Protein AF-A0A0A9DZF7-F1 (afdb_monomer)

Foldseek 3Di:
DQLADAAEDEDDPCCVPVVVVVDPVVVDDWDKDKDPWDWDPPPFIHTYDDPPIDIDTRDPDDVSVVVVVCCVPPVVPRHHHYRDDDDPPVPDLAFEDEPVCCVVVVAAPPVDKHKHKYWWFFAAKDPVQFKAWAAQDDDPNHGRRAGWDQPVVCWTADPVVRDIDNDTAIWGFIWTWIDDPNGTDIETEIQPAVCQQQVDGRRVLCCCCPVVVVVVVNVCSRVVSGPFIWTFTWIWHWDQDPNDTDIYIYTPHIGGDDPVVVVVQVVVVVVVVVVVVVDDDDDDDDDTGNDDDDDDDDDDDDDDDDDDDDDDDDDDDDDDDDDDDDDDDDDDDDDDDDDQDAAPPPRHTDDHVVPDPVPPPDDDDDDDDDDDDDDDDDDDDDDPDCADPPPRHHDD

Structure (mmCIF, N/CA/C/O backbone):
data_AF-A0A0A9DZF7-F1
#
_entry.id   AF-A0A0A9DZF7-F1
#
loop_
_atom_site.group_PDB
_atom_site.id
_atom_site.type_symbol
_atom_site.label_atom_id
_atom_site.label_alt_id
_atom_site.label_comp_id
_atom_site.label_asym_id
_atom_site.label_entity_id
_atom_site.label_seq_id
_atom_site.pdbx_PDB_ins_code
_atom_site.Cartn_x
_atom_site.Cartn_y
_atom_site.Cartn_z
_atom_site.occupancy
_atom_site.B_iso_or_equiv
_atom_site.auth_seq_id
_atom_site.auth_comp_id
_atom_site.auth_asym_id
_atom_site.auth_atom_id
_atom_site.pdbx_PDB_model_num
ATOM 1 N N . MET A 1 1 ? 20.447 29.225 -21.946 1.00 74.31 1 MET A N 1
ATOM 2 C CA . MET A 1 1 ? 20.072 27.856 -21.508 1.00 74.31 1 MET A CA 1
ATOM 3 C C . MET A 1 1 ? 19.099 27.936 -20.332 1.00 74.31 1 MET A C 1
ATOM 5 O O . MET A 1 1 ? 18.952 29.014 -19.779 1.00 74.31 1 MET A O 1
ATOM 9 N N . SER A 1 2 ? 18.397 26.852 -19.977 1.00 81.12 2 SER A N 1
ATOM 10 C CA . SER A 1 2 ? 17.235 26.880 -19.060 1.00 81.12 2 SER A CA 1
ATOM 11 C C . SER A 1 2 ? 17.553 26.897 -17.555 1.00 81.12 2 SER A C 1
ATOM 13 O O . SER A 1 2 ? 16.635 27.091 -16.760 1.00 81.12 2 SER A O 1
ATOM 15 N N . GLY A 1 3 ? 18.807 26.659 -17.146 1.00 82.69 3 GLY A N 1
ATOM 16 C CA . GLY A 1 3 ? 19.187 26.553 -15.725 1.00 82.69 3 GLY A CA 1
ATOM 17 C C . GLY A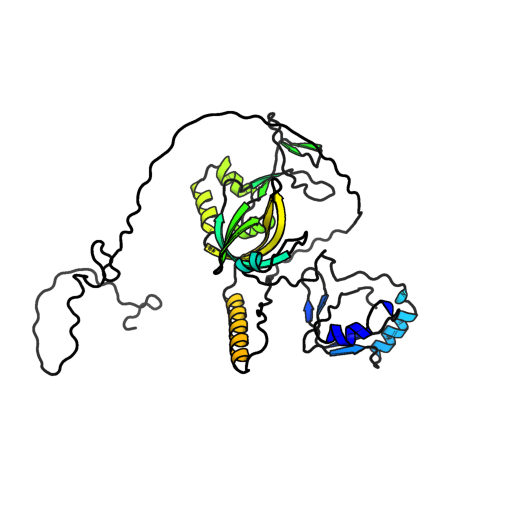 1 3 ? 18.551 25.357 -15.001 1.00 82.69 3 GLY A C 1
ATOM 18 O O . GLY A 1 3 ? 18.375 25.377 -13.783 1.00 82.69 3 GLY A O 1
ATOM 19 N N . ARG A 1 4 ? 18.138 24.328 -15.749 1.00 85.56 4 ARG A N 1
ATOM 20 C CA . ARG A 1 4 ? 17.499 23.116 -15.226 1.00 85.56 4 ARG A CA 1
ATOM 21 C C . ARG A 1 4 ? 18.331 21.889 -15.573 1.00 85.56 4 ARG A C 1
ATOM 23 O O . ARG A 1 4 ? 18.837 21.806 -16.689 1.00 85.56 4 ARG A O 1
ATOM 30 N N . SER A 1 5 ? 18.404 20.928 -14.658 1.00 87.00 5 SER A N 1
ATOM 31 C CA . SER A 1 5 ? 18.987 19.605 -14.913 1.00 87.00 5 SER A CA 1
ATOM 32 C C . SER A 1 5 ? 17.909 18.522 -14.902 1.00 87.00 5 SER A C 1
ATOM 34 O O . SER A 1 5 ? 16.850 18.679 -14.294 1.00 87.00 5 SER A O 1
ATOM 36 N N . VAL A 1 6 ? 18.153 17.432 -15.623 1.00 87.50 6 VAL A N 1
ATOM 37 C CA . VAL A 1 6 ? 17.283 16.255 -15.669 1.00 87.50 6 VAL A CA 1
ATOM 38 C C . VAL A 1 6 ? 18.156 15.008 -15.695 1.00 87.50 6 VAL A C 1
ATOM 40 O O . VAL A 1 6 ? 19.154 14.967 -16.412 1.00 87.50 6 VAL A O 1
ATOM 43 N N . GLU A 1 7 ? 17.792 14.009 -14.901 1.00 86.94 7 GLU A N 1
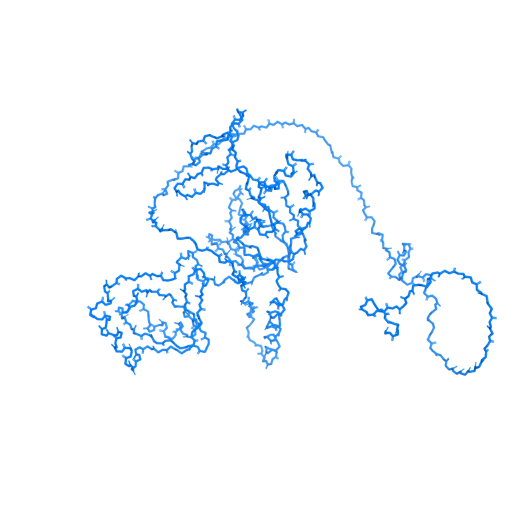ATOM 44 C CA . GLU A 1 7 ? 18.461 12.718 -14.860 1.00 86.94 7 GLU A CA 1
ATOM 45 C C . GLU A 1 7 ? 18.134 11.907 -16.116 1.00 86.94 7 GLU A C 1
ATOM 47 O O . GLU A 1 7 ? 16.972 11.807 -16.536 1.00 86.94 7 GLU A O 1
ATOM 52 N N . VAL A 1 8 ? 19.178 11.320 -16.702 1.00 86.81 8 VAL A N 1
ATOM 53 C CA . VAL A 1 8 ? 19.076 10.389 -17.821 1.00 86.81 8 VAL A CA 1
ATOM 54 C C . VAL A 1 8 ? 19.597 9.027 -17.371 1.00 86.81 8 VAL A C 1
ATOM 56 O O . VAL A 1 8 ? 20.749 8.916 -16.966 1.00 86.81 8 VAL A O 1
ATOM 59 N N . THR A 1 9 ? 18.773 7.987 -17.467 1.00 86.56 9 THR A N 1
ATOM 60 C CA . THR A 1 9 ? 19.162 6.613 -17.131 1.00 86.56 9 THR A CA 1
ATOM 61 C C . THR A 1 9 ? 19.481 5.824 -18.401 1.00 86.56 9 THR A C 1
ATOM 63 O O . THR A 1 9 ? 18.652 5.738 -19.316 1.00 86.56 9 THR A O 1
ATOM 66 N N . PHE A 1 10 ? 20.673 5.223 -18.444 1.00 85.06 10 PHE A N 1
ATOM 67 C CA . PHE A 1 10 ? 21.113 4.325 -19.512 1.00 85.06 10 PHE A CA 1
ATOM 68 C C . PHE A 1 10 ? 20.898 2.860 -19.127 1.00 85.06 10 PHE A C 1
ATOM 70 O O . PHE A 1 10 ? 21.210 2.453 -18.012 1.00 85.06 10 PHE A O 1
ATOM 77 N N . TRP A 1 11 ? 20.378 2.067 -20.063 1.00 81.56 11 TRP A N 1
ATOM 78 C CA . TRP A 1 11 ? 20.091 0.644 -19.881 1.00 81.56 11 TRP A CA 1
ATOM 79 C C . TRP A 1 11 ? 20.786 -0.220 -20.940 1.00 81.56 11 TRP A C 1
ATOM 81 O O . TRP A 1 11 ? 20.903 0.189 -22.098 1.00 81.56 11 TRP A O 1
ATOM 91 N N . GLY A 1 12 ? 21.175 -1.441 -20.556 1.00 82.56 12 GLY A N 1
ATOM 92 C CA . GLY A 1 12 ? 21.773 -2.439 -21.453 1.00 82.56 12 GLY A CA 1
ATOM 93 C C . GLY A 1 12 ? 23.060 -1.938 -22.106 1.00 82.56 12 GLY A C 1
ATOM 94 O O . GLY A 1 12 ? 23.849 -1.257 -21.457 1.00 82.56 12 GLY A O 1
ATOM 95 N N . ASN A 1 13 ? 23.215 -2.195 -23.409 1.00 80.12 13 ASN A N 1
ATOM 96 C CA . ASN A 1 13 ? 24.411 -1.822 -24.174 1.00 80.12 13 ASN A CA 1
ATOM 97 C C . ASN A 1 13 ? 24.792 -0.336 -24.047 1.00 80.12 13 ASN A C 1
ATOM 99 O O . ASN A 1 13 ? 25.978 -0.034 -24.068 1.00 80.12 13 ASN A O 1
ATOM 103 N N . PHE A 1 14 ? 23.822 0.572 -23.851 1.00 78.81 14 PHE A N 1
ATOM 104 C CA . PHE A 1 14 ? 24.106 1.997 -23.624 1.00 78.81 14 PHE A CA 1
ATOM 105 C C . PHE A 1 14 ? 24.903 2.260 -22.345 1.00 78.81 14 PHE A C 1
ATOM 107 O O . PHE A 1 14 ? 25.664 3.219 -22.266 1.00 78.81 14 PHE A O 1
ATOM 114 N N . CYS A 1 15 ? 24.693 1.441 -21.315 1.00 78.94 15 CYS A N 1
ATOM 115 C CA . CYS A 1 15 ? 25.451 1.516 -20.074 1.00 78.94 15 CYS A CA 1
ATOM 116 C C . CYS A 1 15 ? 26.850 0.917 -20.260 1.00 78.94 15 CYS A C 1
ATOM 118 O O . CYS A 1 15 ? 27.830 1.516 -19.825 1.00 78.94 15 CYS A O 1
ATOM 120 N N . ASP A 1 16 ? 26.939 -0.216 -20.957 1.00 77.50 16 ASP A N 1
ATOM 121 C CA . ASP A 1 16 ? 28.189 -0.966 -21.093 1.00 77.50 16 ASP A CA 1
ATOM 122 C C . ASP A 1 16 ? 29.184 -0.300 -22.057 1.00 77.50 16 ASP A C 1
ATOM 124 O O . ASP A 1 16 ? 30.381 -0.275 -21.783 1.00 77.50 16 ASP A O 1
ATOM 128 N N . ILE A 1 17 ? 28.706 0.255 -23.176 1.00 78.81 17 ILE A N 1
ATOM 129 C CA . ILE A 1 17 ? 29.554 0.814 -24.239 1.00 78.81 17 ILE A CA 1
ATOM 130 C C . ILE A 1 17 ? 29.722 2.323 -24.042 1.00 78.81 17 ILE A C 1
ATOM 132 O O . ILE A 1 17 ? 30.819 2.813 -23.767 1.00 78.81 17 ILE A O 1
ATOM 136 N N . GLU A 1 18 ? 28.638 3.086 -24.173 1.00 78.56 18 GLU A N 1
ATOM 137 C CA . GLU A 1 18 ? 28.678 4.544 -24.075 1.00 78.56 18 GLU A CA 1
ATOM 138 C C . GLU A 1 18 ? 28.851 5.007 -22.628 1.00 78.56 18 GLU A C 1
ATOM 140 O O . GLU A 1 18 ? 29.573 5.969 -22.375 1.00 78.56 18 GLU A O 1
ATOM 145 N N . GLY A 1 19 ? 28.261 4.304 -21.660 1.00 73.12 19 GLY A N 1
ATOM 146 C CA . GLY A 1 19 ? 28.440 4.602 -20.240 1.00 73.12 19 GLY A CA 1
ATOM 147 C C . GLY A 1 19 ? 29.897 4.482 -19.785 1.00 73.12 19 GLY A C 1
ATOM 148 O O . GLY A 1 19 ? 30.332 5.296 -18.972 1.00 73.12 19 GLY A O 1
ATOM 149 N N . GLN A 1 20 ? 30.685 3.565 -20.364 1.00 71.25 20 GLN A N 1
ATOM 150 C CA . GLN A 1 20 ? 32.125 3.471 -20.099 1.00 71.25 20 GLN A CA 1
ATOM 151 C C . GLN A 1 20 ? 32.890 4.702 -20.615 1.00 71.25 20 GLN A C 1
ATOM 153 O O . GLN A 1 20 ? 33.785 5.200 -19.935 1.00 71.25 20 GLN A O 1
ATOM 158 N N . GLN A 1 21 ? 32.502 5.247 -21.773 1.00 72.12 21 GLN A N 1
ATOM 159 C CA . GLN A 1 21 ? 33.082 6.481 -22.331 1.00 72.12 21 GLN A CA 1
ATOM 160 C C . GLN A 1 21 ? 32.674 7.744 -21.555 1.00 72.12 21 GLN A C 1
ATOM 162 O O . GLN A 1 21 ? 33.331 8.779 -21.666 1.00 72.12 21 GLN A O 1
ATOM 167 N N . LEU A 1 22 ? 31.585 7.667 -20.788 1.00 73.00 22 LEU A N 1
ATOM 168 C CA . LEU A 1 22 ? 30.995 8.772 -20.032 1.00 73.00 22 LEU A CA 1
ATOM 169 C C . LEU A 1 22 ? 31.288 8.701 -18.523 1.00 73.00 22 LEU A C 1
ATOM 171 O O . LEU A 1 22 ? 30.721 9.487 -17.764 1.00 73.00 22 LEU A O 1
ATOM 175 N N . GLN A 1 23 ? 32.156 7.787 -18.070 1.00 64.56 23 GLN A N 1
ATOM 176 C CA . GLN A 1 23 ? 32.476 7.637 -16.648 1.00 64.56 23 GLN A CA 1
ATOM 177 C C . GLN A 1 23 ? 33.043 8.930 -16.032 1.00 64.56 23 GLN A C 1
ATOM 179 O O . GLN A 1 23 ? 33.972 9.549 -16.566 1.00 64.56 23 GLN A O 1
ATOM 184 N N . CYS A 1 24 ? 32.487 9.291 -14.867 1.00 51.97 24 CYS A N 1
ATOM 185 C CA . CYS A 1 24 ? 32.724 10.538 -14.128 1.00 51.97 24 CYS A CA 1
ATOM 186 C C . CYS A 1 24 ? 34.190 10.817 -13.760 1.00 51.97 24 CYS A C 1
ATOM 188 O O . CYS A 1 24 ? 34.550 11.979 -13.578 1.00 51.97 24 CYS A O 1
ATOM 190 N N . ASP A 1 25 ? 35.049 9.800 -13.701 1.00 50.97 25 ASP A N 1
ATOM 191 C CA . ASP A 1 25 ? 36.452 9.964 -13.293 1.00 50.97 25 ASP A CA 1
ATOM 192 C C . ASP A 1 25 ? 37.338 10.566 -14.400 1.00 50.97 25 ASP A C 1
ATOM 194 O O . ASP A 1 25 ? 38.499 10.899 -14.171 1.00 50.97 25 ASP A O 1
ATOM 198 N N . SER A 1 26 ? 36.785 10.768 -15.601 1.00 56.06 26 SER A N 1
ATOM 199 C CA . SER A 1 26 ? 37.515 11.307 -16.756 1.00 56.06 26 SER A CA 1
ATOM 200 C C . SER A 1 26 ? 37.646 12.838 -16.746 1.00 56.06 26 SER A C 1
ATOM 202 O O . SER A 1 26 ? 38.386 13.395 -17.554 1.00 56.06 26 SER A O 1
ATOM 204 N N . GLY A 1 27 ? 36.894 13.552 -15.894 1.00 60.66 27 GLY A N 1
ATOM 205 C CA . GLY A 1 27 ? 36.871 15.027 -15.859 1.00 60.66 27 GLY A CA 1
ATOM 206 C C . GLY A 1 27 ? 36.335 15.700 -17.137 1.00 60.66 27 GLY A C 1
ATOM 207 O O . GLY A 1 27 ? 36.420 16.923 -17.285 1.00 60.66 27 GLY A O 1
ATOM 208 N N . LEU A 1 28 ? 35.788 14.914 -18.069 1.00 69.88 28 LEU A N 1
ATOM 209 C CA . LEU A 1 28 ? 35.240 15.376 -19.340 1.00 69.88 28 LEU A CA 1
ATOM 210 C C . LEU A 1 28 ? 33.775 15.796 -19.168 1.00 69.88 28 LEU A C 1
ATOM 212 O O . LEU A 1 28 ? 33.001 15.109 -18.511 1.00 69.88 28 LEU A O 1
ATOM 216 N N . ASN A 1 29 ? 33.384 16.899 -19.815 1.00 82.88 29 ASN A N 1
ATOM 217 C CA . ASN A 1 29 ? 31.998 17.382 -19.867 1.00 82.88 29 ASN A CA 1
ATOM 218 C C . ASN A 1 29 ? 31.481 17.299 -21.316 1.00 82.88 29 ASN A C 1
ATOM 220 O O . ASN A 1 29 ? 31.457 18.315 -22.017 1.00 82.88 29 ASN A O 1
ATOM 224 N N . PRO A 1 30 ? 31.169 16.089 -21.820 1.00 87.88 30 PRO A N 1
ATOM 225 C CA . PRO A 1 30 ? 30.748 15.899 -23.202 1.00 87.88 30 PRO A CA 1
ATOM 226 C C . PRO A 1 30 ? 29.321 16.398 -23.439 1.00 87.88 30 PRO A C 1
ATOM 228 O O . PRO A 1 30 ? 28.479 16.411 -22.542 1.00 87.88 30 PRO A O 1
ATOM 231 N N . ILE A 1 31 ? 29.029 16.754 -24.689 1.00 90.00 31 ILE A N 1
ATOM 232 C CA . ILE A 1 31 ? 27.673 17.107 -25.118 1.00 90.00 31 ILE A CA 1
ATOM 233 C C . ILE A 1 31 ? 26.977 15.867 -25.648 1.00 90.00 31 ILE A C 1
ATOM 235 O O . ILE A 1 31 ? 27.501 15.188 -26.527 1.00 90.00 31 ILE A O 1
ATOM 239 N N . LEU A 1 32 ? 25.777 15.594 -25.144 1.00 91.38 32 LEU A N 1
ATOM 240 C CA . LEU A 1 32 ? 24.997 14.423 -25.523 1.00 91.38 32 LEU A CA 1
ATOM 241 C C . LEU A 1 32 ? 23.774 14.840 -26.338 1.00 91.38 32 LEU A C 1
ATOM 243 O O . LEU A 1 32 ? 23.008 15.707 -25.920 1.00 91.38 32 LEU A O 1
ATOM 247 N N . ALA A 1 33 ? 23.561 14.185 -27.477 1.00 92.50 33 ALA A N 1
ATOM 248 C CA . ALA A 1 33 ? 22.305 14.256 -28.214 1.00 92.50 33 ALA A CA 1
ATOM 249 C C . ALA A 1 33 ? 21.570 12.924 -28.118 1.00 92.50 33 ALA A C 1
ATOM 251 O O . ALA A 1 33 ? 22.096 11.885 -28.519 1.00 92.50 33 ALA A O 1
ATOM 252 N N . LEU A 1 34 ? 20.340 12.977 -27.609 1.00 91.44 34 LEU A N 1
ATOM 253 C CA . LEU A 1 34 ? 19.463 11.825 -27.465 1.00 91.44 34 LEU A CA 1
ATOM 254 C C . LEU A 1 34 ? 18.239 11.988 -28.360 1.00 91.44 34 LEU A C 1
ATOM 256 O O . LEU A 1 34 ? 17.541 13.000 -28.292 1.00 91.44 34 LEU A O 1
ATOM 260 N N . ARG A 1 35 ? 17.940 10.968 -29.165 1.00 92.56 35 ARG A N 1
ATOM 261 C CA . ARG A 1 35 ? 16.726 10.900 -29.986 1.00 92.56 35 ARG A CA 1
ATOM 262 C C . ARG A 1 35 ? 15.954 9.627 -29.671 1.00 92.56 35 ARG A C 1
ATOM 264 O O . ARG A 1 35 ? 16.539 8.555 -29.606 1.00 92.56 35 ARG A O 1
ATOM 271 N N . GLY A 1 36 ? 14.636 9.738 -29.506 1.00 88.62 36 GLY A N 1
ATOM 272 C CA . GLY A 1 36 ? 13.784 8.575 -29.231 1.00 88.62 36 GLY A CA 1
ATOM 273 C C . GLY A 1 36 ? 13.995 7.978 -27.835 1.00 88.62 36 GLY A C 1
ATOM 274 O O . GLY A 1 36 ? 13.853 6.771 -27.657 1.00 88.62 36 GLY A O 1
ATOM 275 N N . ALA A 1 37 ? 14.384 8.805 -26.861 1.00 88.75 37 ALA A N 1
ATOM 276 C CA . ALA A 1 37 ? 14.399 8.429 -25.451 1.00 88.75 37 ALA A CA 1
ATOM 277 C C . ALA A 1 37 ? 12.996 8.565 -24.844 1.00 88.75 37 ALA A C 1
ATOM 279 O O . ALA A 1 37 ? 12.202 9.412 -25.263 1.00 88.75 37 ALA A O 1
ATOM 280 N N . ARG A 1 38 ? 12.688 7.736 -23.846 1.00 88.00 38 ARG A N 1
ATOM 281 C CA . ARG A 1 38 ? 11.400 7.757 -23.152 1.00 88.00 38 ARG A CA 1
ATOM 282 C C . ARG A 1 38 ? 11.434 8.789 -22.031 1.00 88.00 38 ARG A C 1
ATOM 284 O O . ARG A 1 38 ? 12.276 8.711 -21.14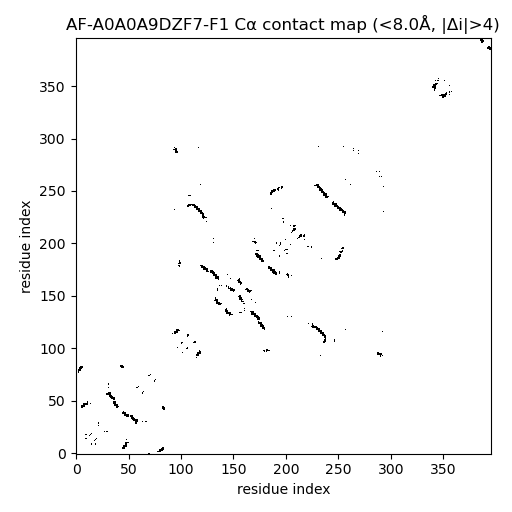3 1.00 88.00 38 ARG A O 1
ATOM 291 N N . ILE A 1 39 ? 10.486 9.718 -22.043 1.00 87.12 39 ILE A N 1
ATOM 292 C CA . ILE A 1 39 ? 10.304 10.681 -20.954 1.00 87.12 39 ILE A CA 1
ATOM 293 C C . ILE A 1 39 ? 9.433 10.037 -19.873 1.00 87.12 39 ILE A C 1
ATOM 295 O O . ILE A 1 39 ? 8.426 9.400 -20.182 1.00 87.12 39 ILE A O 1
ATOM 299 N N . ASN A 1 40 ? 9.830 10.207 -18.616 1.00 78.06 40 ASN A N 1
ATOM 300 C CA . ASN A 1 40 ? 9.022 9.901 -17.446 1.00 78.06 40 ASN A CA 1
ATOM 301 C C . ASN A 1 40 ? 8.723 11.203 -16.696 1.00 78.06 40 ASN A C 1
ATOM 303 O O . ASN A 1 40 ? 9.631 11.988 -16.425 1.00 78.06 40 ASN A O 1
ATOM 307 N N . ASP A 1 41 ? 7.458 11.432 -16.376 1.00 81.19 41 ASP A N 1
ATOM 308 C CA . ASP A 1 41 ? 6.958 12.602 -15.655 1.00 81.19 41 ASP A CA 1
ATOM 309 C C . ASP A 1 41 ? 6.376 12.254 -14.270 1.00 81.19 41 ASP A C 1
ATOM 311 O O . ASP A 1 41 ? 5.826 13.114 -13.577 1.00 81.19 41 ASP A O 1
ATOM 315 N N . PHE A 1 42 ? 6.528 11.001 -13.829 1.00 47.62 42 PHE A N 1
ATOM 316 C CA . PHE A 1 42 ? 6.056 10.551 -12.526 1.00 47.62 42 PHE A CA 1
ATOM 317 C C . PHE A 1 42 ? 6.935 11.092 -11.383 1.00 47.62 42 PHE A C 1
ATOM 319 O O . PHE A 1 42 ? 8.100 10.717 -11.253 1.00 47.62 42 PHE A O 1
ATOM 326 N N . ASN A 1 43 ? 6.364 11.940 -10.515 1.00 53.72 43 ASN A N 1
ATOM 327 C CA . ASN A 1 43 ? 7.026 12.535 -9.338 1.00 53.72 43 ASN A CA 1
ATOM 328 C C . ASN A 1 43 ? 8.311 13.343 -9.628 1.00 53.72 43 ASN A C 1
ATOM 330 O O . ASN A 1 43 ? 9.129 13.548 -8.737 1.00 53.72 43 ASN A O 1
ATOM 334 N N . GLY A 1 44 ? 8.467 13.856 -10.844 1.00 73.50 44 GLY A N 1
ATOM 335 C CA . GLY A 1 44 ? 9.632 14.600 -11.326 1.00 73.50 44 GLY A CA 1
ATOM 336 C C . GLY A 1 44 ? 9.714 14.461 -12.842 1.00 73.50 44 GLY A C 1
ATOM 337 O O . GLY A 1 44 ? 8.797 13.926 -13.454 1.00 73.50 44 GLY A O 1
ATOM 338 N N . LYS A 1 45 ? 10.793 14.923 -13.474 1.00 80.94 45 LYS A N 1
ATOM 339 C CA . LYS A 1 45 ? 11.097 14.570 -14.868 1.00 80.94 45 LYS A CA 1
ATOM 340 C C . LYS A 1 45 ? 12.366 13.734 -14.911 1.00 80.94 45 LYS A C 1
ATOM 342 O O . LYS A 1 45 ? 13.344 14.100 -14.266 1.00 80.94 45 LYS A O 1
ATOM 347 N N . SER A 1 46 ? 12.358 12.642 -15.663 1.00 85.56 46 SER A N 1
ATOM 348 C CA . SER A 1 46 ? 13.560 11.880 -16.011 1.00 85.56 46 SER A CA 1
ATOM 349 C C . SER A 1 46 ? 13.474 11.346 -17.437 1.00 85.56 46 SER A C 1
ATOM 351 O O . SER A 1 46 ? 12.399 11.289 -18.043 1.00 85.56 46 SER A O 1
ATOM 353 N N . VAL A 1 47 ? 14.623 10.994 -18.002 1.00 89.50 47 VAL A N 1
ATOM 354 C CA . VAL A 1 47 ? 14.748 10.462 -19.360 1.00 89.50 47 VAL A CA 1
ATOM 355 C C . VAL A 1 47 ? 15.343 9.062 -19.276 1.00 89.50 47 VAL A C 1
ATOM 357 O O . VAL A 1 47 ? 16.350 8.853 -18.618 1.00 89.50 47 VAL A O 1
ATOM 360 N N . ASN A 1 48 ? 14.740 8.089 -19.945 1.00 86.50 48 ASN A N 1
ATOM 361 C CA . ASN A 1 48 ? 15.224 6.712 -19.983 1.00 86.50 48 ASN A CA 1
ATOM 362 C C . ASN A 1 48 ? 15.578 6.320 -21.414 1.00 86.50 48 ASN A C 1
ATOM 364 O O . ASN A 1 48 ? 14.787 6.562 -22.333 1.00 86.50 48 ASN A O 1
ATOM 368 N N . THR A 1 49 ? 16.723 5.666 -21.608 1.00 86.38 49 THR A N 1
ATOM 369 C CA . THR A 1 49 ? 16.993 5.013 -22.892 1.00 86.38 49 THR A CA 1
ATOM 370 C C . THR A 1 49 ? 16.122 3.770 -23.049 1.00 86.38 49 THR A C 1
ATOM 372 O O . THR A 1 49 ? 15.788 3.071 -22.092 1.00 86.38 49 THR A O 1
ATOM 375 N N . ILE A 1 50 ? 15.717 3.522 -24.286 1.00 84.12 50 ILE A N 1
ATOM 376 C CA . ILE A 1 50 ? 15.034 2.313 -24.744 1.00 84.12 50 ILE A CA 1
ATOM 377 C C . ILE A 1 50 ? 15.818 1.743 -25.929 1.00 84.12 50 ILE A C 1
ATOM 379 O O . ILE A 1 50 ? 16.723 2.397 -26.444 1.00 84.12 50 ILE A O 1
ATOM 383 N N . SER A 1 51 ? 15.468 0.543 -26.393 1.00 81.62 51 SER A N 1
ATOM 384 C CA . SER A 1 51 ? 16.178 -0.129 -27.495 1.00 81.62 51 SER A CA 1
ATOM 385 C C . SER A 1 51 ? 16.258 0.699 -28.785 1.00 81.62 51 SER A C 1
ATOM 387 O O . SER A 1 51 ? 17.193 0.536 -29.558 1.00 81.62 51 SER A O 1
ATOM 389 N N . THR A 1 52 ? 15.307 1.610 -29.011 1.00 85.81 52 THR A N 1
ATOM 390 C CA . THR A 1 52 ? 15.266 2.496 -30.185 1.00 85.81 52 THR A CA 1
ATOM 391 C C . THR A 1 52 ? 15.917 3.862 -29.959 1.00 85.81 52 THR A C 1
ATOM 393 O O . THR A 1 52 ? 15.893 4.703 -30.861 1.00 85.81 52 THR A O 1
ATOM 396 N N . THR A 1 53 ? 16.432 4.143 -28.760 1.00 89.38 53 THR A N 1
ATOM 397 C CA . THR A 1 53 ? 17.090 5.421 -28.486 1.00 89.38 53 THR A CA 1
ATOM 398 C C . THR A 1 53 ? 18.380 5.526 -29.294 1.00 89.38 53 THR A C 1
ATOM 400 O O . THR A 1 53 ? 19.127 4.568 -29.415 1.00 89.38 53 THR A O 1
ATOM 403 N N . GLN A 1 54 ? 18.654 6.699 -29.854 1.00 89.31 54 GLN A N 1
ATOM 404 C CA . GLN A 1 54 ? 19.926 7.007 -30.498 1.00 89.31 54 GLN A CA 1
ATOM 405 C C . GLN A 1 54 ? 20.665 8.014 -29.625 1.00 89.31 54 GLN A C 1
ATOM 407 O O . GLN A 1 54 ? 20.162 9.120 -29.409 1.00 89.31 54 GLN A O 1
ATOM 412 N N . LEU A 1 55 ? 21.837 7.625 -29.127 1.00 89.69 55 LEU A N 1
ATOM 413 C CA . LEU A 1 55 ? 22.741 8.474 -28.359 1.00 89.69 55 LEU A CA 1
ATOM 414 C C . LEU A 1 55 ? 23.929 8.864 -29.244 1.00 89.69 55 LEU A C 1
ATOM 416 O O . LEU A 1 55 ? 24.527 8.016 -29.901 1.00 89.69 55 LEU A O 1
ATOM 420 N N . ARG A 1 56 ? 24.273 10.153 -29.273 1.00 89.56 56 ARG A N 1
ATOM 421 C CA . ARG A 1 56 ? 25.509 10.650 -29.890 1.00 89.56 56 ARG A CA 1
ATOM 422 C C . ARG A 1 56 ? 26.282 11.503 -28.898 1.00 89.56 56 ARG A C 1
ATOM 424 O O . ARG A 1 56 ? 25.725 12.440 -28.328 1.00 89.56 56 ARG A O 1
ATOM 431 N N . ILE A 1 57 ? 27.564 11.188 -28.743 1.00 89.00 57 ILE A N 1
ATOM 432 C CA . ILE A 1 57 ? 28.513 11.921 -27.904 1.00 89.00 57 ILE A CA 1
ATOM 433 C C . ILE A 1 57 ? 29.250 12.931 -28.787 1.00 89.00 57 ILE A C 1
ATOM 435 O O . ILE A 1 57 ? 29.748 12.573 -29.850 1.00 89.00 57 ILE A O 1
ATOM 439 N N . ASN A 1 58 ? 29.303 14.189 -28.350 1.00 88.62 58 ASN A N 1
ATOM 440 C CA . ASN A 1 58 ? 29.904 15.323 -29.057 1.00 88.62 58 ASN A CA 1
ATOM 441 C C . ASN A 1 58 ? 29.483 15.422 -30.531 1.00 88.62 58 ASN A C 1
ATOM 443 O O . ASN A 1 58 ? 30.335 15.412 -31.420 1.00 88.62 58 ASN A O 1
ATOM 447 N N . PRO A 1 59 ? 28.175 15.508 -30.812 1.00 91.94 59 PRO A N 1
ATOM 448 C CA . PRO A 1 59 ? 27.708 15.561 -32.183 1.00 91.94 59 PRO A CA 1
ATOM 449 C C . PRO A 1 59 ? 28.106 16.880 -32.859 1.00 91.94 59 PRO A C 1
ATOM 451 O O . PRO A 1 59 ? 28.190 17.928 -32.216 1.00 91.94 59 PRO A O 1
ATOM 454 N N . ASP A 1 60 ? 28.304 16.818 -34.172 1.00 91.81 60 ASP A N 1
ATOM 455 C CA . ASP A 1 60 ? 28.699 17.959 -34.996 1.00 91.81 60 ASP A CA 1
ATOM 456 C C . ASP A 1 60 ? 27.470 18.589 -35.670 1.00 91.81 60 ASP A C 1
ATOM 458 O O . ASP A 1 60 ? 27.097 18.254 -36.795 1.00 91.81 60 ASP A O 1
ATOM 462 N N . PHE A 1 61 ? 26.752 19.427 -34.919 1.00 93.38 61 PHE A N 1
ATOM 463 C CA . PHE A 1 61 ? 25.656 20.245 -35.441 1.00 93.38 61 PHE A CA 1
ATOM 464 C C . PHE A 1 61 ? 25.539 21.577 -34.673 1.00 93.38 61 PHE A C 1
ATOM 466 O O . PHE A 1 61 ? 25.990 21.662 -33.527 1.00 93.38 61 PHE A O 1
ATOM 473 N N . PRO A 1 62 ? 24.901 22.619 -35.252 1.00 94.25 62 PRO A N 1
ATOM 474 C CA . PRO A 1 62 ? 24.957 23.987 -34.719 1.00 94.25 62 PRO A CA 1
ATOM 475 C C . PRO A 1 62 ? 24.508 24.141 -33.260 1.00 94.25 62 PRO A C 1
ATOM 477 O O . PRO A 1 62 ? 25.107 24.894 -32.495 1.00 94.25 62 PRO A O 1
ATOM 480 N N . ASP A 1 63 ? 23.475 23.407 -32.844 1.00 91.75 63 ASP A N 1
ATOM 481 C CA . ASP A 1 63 ? 22.976 23.448 -31.465 1.00 91.75 63 ASP A CA 1
ATOM 482 C C . ASP A 1 63 ? 23.964 22.870 -30.443 1.00 91.75 63 ASP A C 1
ATOM 484 O O . ASP A 1 63 ? 24.051 23.382 -29.325 1.00 91.75 63 ASP A O 1
ATOM 488 N N . ALA A 1 64 ? 24.733 21.846 -30.823 1.00 92.31 64 ALA A N 1
ATOM 489 C CA . ALA A 1 64 ? 25.770 21.279 -29.970 1.00 92.31 64 ALA A CA 1
ATOM 490 C C . ALA A 1 64 ? 26.940 22.256 -29.814 1.00 92.31 64 ALA A C 1
ATOM 492 O O . ALA A 1 64 ? 27.418 22.458 -28.701 1.00 92.31 64 ALA A O 1
ATOM 493 N N . GLU A 1 65 ? 27.341 22.938 -30.889 1.00 92.19 65 GLU A N 1
ATOM 494 C CA . GLU A 1 65 ? 28.378 23.972 -30.809 1.00 92.19 65 GLU A CA 1
ATOM 495 C C . GLU A 1 65 ? 27.926 25.157 -29.947 1.00 92.19 65 GLU A C 1
ATOM 497 O O . GLU A 1 65 ? 28.652 25.612 -29.065 1.00 92.19 65 GLU A O 1
ATOM 502 N N . ARG A 1 66 ? 26.675 25.601 -30.106 1.00 92.75 66 ARG A N 1
ATOM 503 C CA . ARG A 1 66 ? 26.093 26.650 -29.260 1.00 92.75 66 ARG A CA 1
ATOM 504 C C . ARG A 1 66 ? 26.096 26.268 -27.775 1.00 92.75 66 ARG A C 1
ATOM 506 O O . ARG A 1 66 ? 26.404 27.108 -26.930 1.00 92.75 66 ARG A O 1
ATOM 513 N N . LEU A 1 67 ? 25.760 25.018 -27.448 1.00 91.44 67 LEU A N 1
ATOM 514 C CA . LEU A 1 67 ? 25.800 24.509 -26.074 1.00 91.44 67 LEU A CA 1
ATOM 515 C C . LEU A 1 67 ? 27.236 24.412 -25.537 1.00 91.44 67 LEU A C 1
ATOM 517 O O . LEU A 1 67 ? 27.459 24.731 -24.370 1.00 91.44 67 LEU A O 1
ATOM 521 N N . ARG A 1 68 ? 28.206 24.046 -26.383 1.00 90.62 68 ARG A N 1
ATOM 522 C CA . ARG A 1 68 ? 29.636 24.003 -26.040 1.00 90.62 68 ARG A CA 1
ATOM 523 C C . ARG A 1 68 ? 30.159 25.376 -25.644 1.00 90.62 68 ARG A C 1
ATOM 525 O O . ARG A 1 68 ? 30.722 25.516 -24.561 1.00 90.62 68 ARG A O 1
ATOM 532 N N . GLN A 1 69 ? 29.922 26.380 -26.486 1.00 91.31 69 GLN A N 1
ATOM 533 C CA . GLN A 1 69 ? 30.340 27.758 -26.223 1.00 91.31 69 GLN A CA 1
ATOM 534 C C . GLN A 1 69 ? 29.712 28.282 -24.930 1.00 91.31 69 GLN A C 1
ATOM 536 O O . GLN A 1 69 ? 30.416 28.761 -24.046 1.00 91.31 69 GLN A O 1
ATOM 541 N N . TRP A 1 70 ? 28.401 28.083 -24.761 1.00 91.25 70 TRP A N 1
ATOM 542 C CA . TRP A 1 70 ? 27.703 28.452 -23.531 1.00 91.25 70 TRP A CA 1
ATOM 543 C C . TRP A 1 70 ? 28.312 27.799 -22.279 1.00 91.25 70 TRP A C 1
ATOM 545 O O . TRP A 1 70 ? 28.534 28.475 -21.272 1.00 91.25 70 TRP A O 1
ATOM 555 N N . TYR A 1 71 ? 28.606 26.496 -22.333 1.00 88.25 71 TYR A N 1
ATOM 556 C CA . TYR A 1 71 ? 29.147 25.763 -21.189 1.00 88.25 7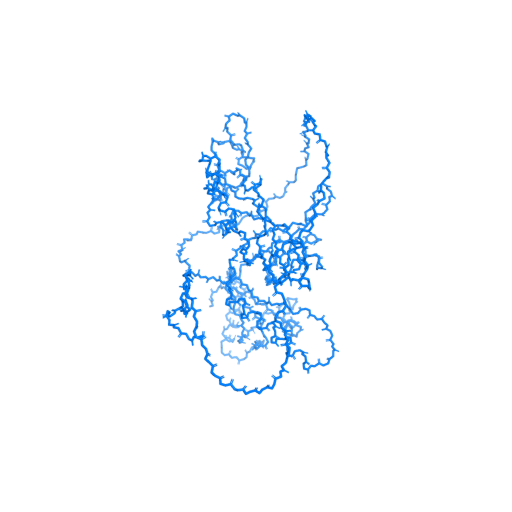1 TYR A CA 1
ATOM 557 C C . TYR A 1 71 ? 30.534 26.273 -20.773 1.00 88.25 71 TYR A C 1
ATOM 559 O O . TYR A 1 71 ? 30.803 26.402 -19.578 1.00 88.25 71 TYR A O 1
ATOM 567 N N . ILE A 1 72 ? 31.387 26.611 -21.748 1.00 87.81 72 ILE A N 1
ATOM 568 C CA . ILE A 1 72 ? 32.737 27.147 -21.516 1.00 87.81 72 ILE A CA 1
ATOM 569 C C . ILE A 1 72 ? 32.688 28.572 -20.947 1.00 87.81 72 ILE A C 1
ATOM 571 O O . ILE A 1 72 ? 33.482 28.893 -20.066 1.00 87.81 72 ILE A O 1
ATOM 575 N N . THR A 1 73 ? 31.776 29.423 -21.430 1.00 85.81 73 THR A N 1
ATOM 576 C CA . THR A 1 73 ? 31.701 30.833 -21.014 1.00 85.81 73 THR A CA 1
ATOM 577 C C . THR A 1 73 ? 31.056 31.021 -19.641 1.00 85.81 73 THR A C 1
ATOM 579 O O . THR A 1 73 ? 31.564 31.792 -18.833 1.00 85.81 73 THR A O 1
ATOM 582 N N . GLU A 1 74 ? 29.941 30.338 -19.372 1.00 87.00 74 GLU A N 1
ATOM 583 C CA . GLU A 1 74 ? 29.134 30.577 -18.162 1.00 87.00 74 GLU A CA 1
ATOM 584 C 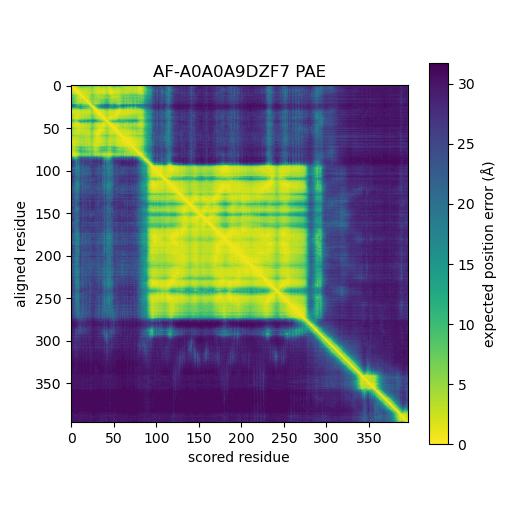C . GLU A 1 74 ? 28.517 29.306 -17.557 1.00 87.00 74 GLU A C 1
ATOM 586 O O . GLU A 1 74 ? 28.284 29.240 -16.351 1.00 87.00 74 GLU A O 1
ATOM 591 N N . GLY A 1 75 ? 28.262 28.269 -18.361 1.00 80.31 75 GLY A N 1
ATOM 592 C CA . GLY A 1 75 ? 27.492 27.104 -17.919 1.00 80.31 75 GLY A CA 1
ATOM 593 C C . GLY A 1 75 ? 28.192 26.221 -16.884 1.00 80.31 75 GLY A C 1
ATOM 594 O O . GLY A 1 75 ? 27.509 25.601 -16.073 1.00 80.31 75 GLY A O 1
ATOM 595 N N . LYS A 1 76 ? 29.532 26.192 -16.853 1.00 79.69 76 LYS A N 1
ATOM 596 C CA . LYS A 1 76 ? 30.302 25.387 -15.886 1.00 79.69 76 LYS A CA 1
ATOM 597 C C . LYS A 1 76 ? 30.062 25.798 -14.426 1.00 79.69 76 LYS A C 1
ATOM 599 O O . LYS A 1 76 ? 30.146 24.953 -13.539 1.00 79.69 76 LYS A O 1
ATOM 604 N N . THR A 1 77 ? 29.784 27.075 -14.169 1.00 78.44 77 THR A N 1
ATOM 605 C CA . THR A 1 77 ? 29.544 27.624 -12.820 1.00 78.44 77 THR A CA 1
ATOM 606 C C . THR A 1 77 ? 28.086 28.025 -12.589 1.00 78.44 77 THR A C 1
ATOM 608 O O . THR A 1 77 ? 27.739 28.489 -11.503 1.00 78.44 77 THR A O 1
ATOM 611 N N . ALA A 1 78 ? 27.217 27.834 -13.584 1.00 78.12 78 ALA A N 1
ATOM 612 C CA . ALA A 1 78 ? 25.804 28.165 -13.486 1.00 78.12 78 ALA A CA 1
ATOM 613 C C . ALA A 1 78 ? 25.064 27.186 -12.560 1.00 78.12 78 ALA A C 1
ATOM 615 O O . ALA A 1 78 ? 25.107 25.967 -12.741 1.00 78.12 78 ALA A O 1
ATOM 616 N N . ALA A 1 79 ? 24.324 27.722 -11.587 1.00 76.00 79 ALA A N 1
ATOM 617 C CA . ALA A 1 79 ? 23.459 26.919 -10.731 1.00 76.00 79 ALA A CA 1
ATOM 618 C C . ALA A 1 79 ? 22.342 26.256 -11.559 1.00 76.00 79 ALA A C 1
ATOM 620 O O . ALA A 1 79 ? 21.677 26.913 -12.363 1.00 76.00 79 ALA A O 1
ATOM 621 N N . CYS A 1 80 ? 22.117 24.959 -11.342 1.00 77.94 80 CYS A N 1
ATOM 622 C CA . CYS A 1 80 ? 21.047 24.203 -11.987 1.00 77.94 80 CYS A CA 1
ATOM 623 C C . CYS A 1 80 ? 20.037 23.706 -10.955 1.00 77.94 80 CYS A C 1
ATOM 625 O O . CYS A 1 80 ? 20.407 23.151 -9.923 1.00 77.94 80 CYS A O 1
ATOM 627 N N . VAL A 1 81 ? 18.750 23.865 -11.259 1.00 80.31 81 VAL A N 1
ATOM 628 C CA . VAL A 1 81 ? 17.664 23.288 -10.458 1.00 80.31 81 VAL A CA 1
ATOM 629 C C . VAL A 1 81 ? 17.257 21.954 -11.073 1.00 80.31 81 VAL A C 1
ATOM 631 O O . VAL A 1 81 ? 16.784 21.921 -12.215 1.00 80.31 81 VAL A O 1
ATOM 634 N N . SER A 1 82 ? 17.411 20.865 -10.318 1.00 79.12 82 SER A N 1
ATOM 635 C CA . SER A 1 82 ? 16.997 19.537 -10.775 1.00 79.12 82 SER A CA 1
ATOM 636 C C . SER A 1 82 ? 15.485 19.463 -10.973 1.00 79.12 82 SER A C 1
ATOM 638 O O . SER A 1 82 ? 14.699 19.824 -10.096 1.00 79.12 82 SER A O 1
ATOM 640 N N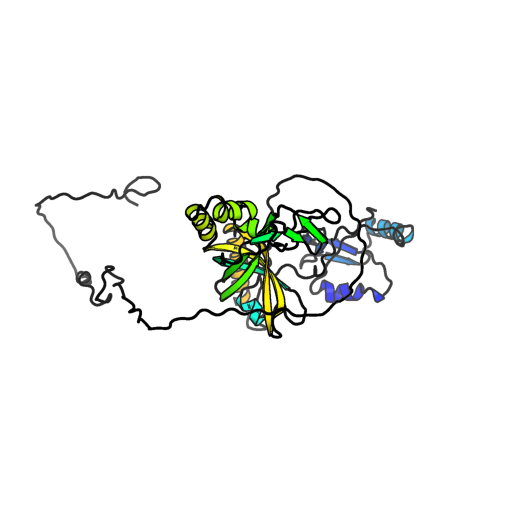 . LEU A 1 83 ? 15.075 18.994 -12.150 1.00 79.19 83 LEU A N 1
ATOM 641 C CA . LEU A 1 83 ? 13.701 18.594 -12.449 1.00 79.19 83 LEU A CA 1
ATOM 642 C C . LEU A 1 83 ? 13.423 17.160 -11.991 1.00 79.19 83 LEU A C 1
ATOM 644 O O . LEU A 1 83 ? 12.262 16.764 -11.877 1.00 79.19 83 LEU A O 1
ATOM 648 N N . SER A 1 84 ? 14.473 16.382 -11.741 1.00 67.81 84 SER A N 1
ATOM 649 C CA . SER A 1 84 ? 14.391 15.040 -11.181 1.00 67.81 84 SER A CA 1
ATOM 650 C C . SER A 1 84 ? 14.328 15.157 -9.665 1.00 67.81 84 SER A C 1
ATOM 652 O O . SER A 1 84 ? 15.179 15.793 -9.043 1.00 67.81 84 SER A O 1
ATOM 654 N N . ARG A 1 85 ? 13.290 14.586 -9.055 1.00 58.22 85 ARG A N 1
ATOM 655 C CA . ARG A 1 85 ? 13.171 14.554 -7.600 1.00 58.22 85 ARG A CA 1
ATOM 656 C C . ARG A 1 85 ? 13.968 13.364 -7.087 1.00 58.22 85 ARG A C 1
ATOM 658 O O . ARG A 1 85 ? 13.622 12.226 -7.389 1.00 58.22 85 ARG A O 1
ATOM 665 N N . GLU A 1 86 ? 14.997 13.636 -6.294 1.00 42.78 86 GLU A N 1
ATOM 666 C CA . GLU A 1 86 ? 15.731 12.610 -5.559 1.00 42.78 86 GLU A CA 1
ATOM 667 C C . GLU A 1 86 ? 14.782 11.953 -4.549 1.00 42.78 86 GLU A C 1
ATOM 669 O O . GLU A 1 86 ? 14.508 12.472 -3.467 1.00 42.78 86 GLU A O 1
ATOM 674 N N . MET A 1 87 ? 14.211 10.814 -4.931 1.00 42.12 87 MET A N 1
ATOM 675 C CA . MET A 1 87 ? 13.689 9.863 -3.962 1.00 42.12 87 MET A CA 1
ATOM 676 C C . MET A 1 87 ? 14.863 8.977 -3.540 1.00 42.12 87 MET A C 1
ATOM 678 O O . MET A 1 87 ? 15.489 8.372 -4.418 1.00 42.12 87 MET A O 1
ATOM 682 N N . PRO A 1 88 ? 15.164 8.849 -2.235 1.00 33.38 88 PRO A N 1
ATOM 683 C CA . PRO A 1 88 ? 16.106 7.836 -1.784 1.00 33.38 88 PRO A CA 1
ATOM 684 C C . PRO A 1 88 ? 15.528 6.484 -2.237 1.00 33.38 88 PRO A C 1
ATOM 686 O O . PRO A 1 88 ? 14.430 6.124 -1.820 1.00 33.38 88 PRO A O 1
ATOM 689 N N . ASN A 1 89 ? 16.218 5.806 -3.163 1.00 40.53 89 ASN A N 1
ATOM 690 C CA . ASN A 1 89 ? 15.835 4.579 -3.896 1.00 40.53 89 ASN A CA 1
ATOM 691 C C . ASN A 1 89 ? 15.156 4.708 -5.283 1.00 40.53 89 ASN A C 1
ATOM 693 O O . ASN A 1 89 ? 14.640 3.709 -5.788 1.00 40.53 89 ASN A O 1
ATOM 697 N N . SER A 1 90 ? 15.221 5.848 -5.980 1.00 37.56 90 SER A N 1
ATOM 698 C CA . SER A 1 90 ? 14.633 6.014 -7.333 1.00 37.56 90 SER A CA 1
ATOM 699 C C . SER A 1 90 ? 15.330 5.268 -8.496 1.00 37.56 90 SER A C 1
ATOM 701 O O . SER A 1 90 ? 15.198 5.672 -9.646 1.00 37.56 90 SER A O 1
ATOM 703 N N . GLY A 1 91 ? 16.056 4.176 -8.242 1.00 38.59 91 GLY A N 1
ATOM 704 C CA . GLY A 1 91 ? 16.630 3.316 -9.291 1.00 38.59 91 GLY A CA 1
ATOM 705 C C . GLY A 1 91 ? 15.749 2.121 -9.681 1.00 38.59 91 GLY A C 1
ATOM 706 O O . GLY A 1 91 ? 16.055 1.403 -10.632 1.00 38.59 91 GLY A O 1
ATOM 707 N N . ARG A 1 92 ? 14.655 1.863 -8.953 1.00 47.25 92 ARG A N 1
ATOM 708 C CA . ARG A 1 92 ? 13.762 0.729 -9.225 1.00 47.25 92 ARG A CA 1
ATOM 709 C C . ARG A 1 92 ? 12.426 1.247 -9.740 1.00 47.25 92 ARG A C 1
ATOM 711 O O . ARG A 1 92 ? 11.618 1.759 -8.975 1.00 47.25 92 ARG A O 1
ATOM 718 N N . VAL A 1 93 ? 12.192 1.092 -11.046 1.00 50.81 93 VAL A N 1
ATOM 719 C CA . VAL A 1 93 ? 10.827 1.032 -11.596 1.00 50.81 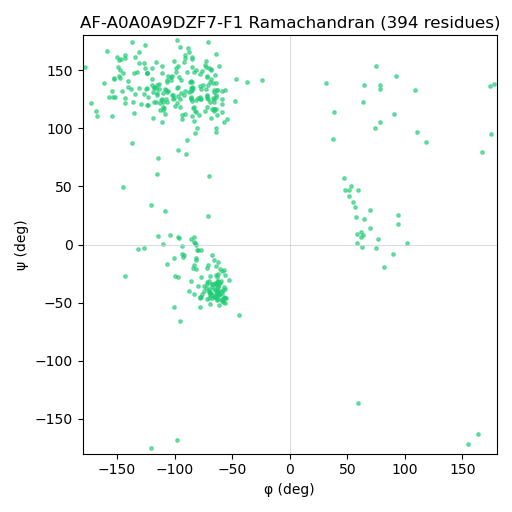93 VAL A CA 1
ATOM 720 C C . VAL A 1 93 ? 10.058 0.051 -10.716 1.00 50.81 93 VAL A C 1
ATOM 722 O O . VAL A 1 93 ? 10.537 -1.069 -10.565 1.00 50.81 93 VAL A O 1
ATOM 725 N N . ASP A 1 94 ? 8.938 0.459 -10.113 1.00 60.16 94 ASP A N 1
ATOM 726 C CA . ASP A 1 94 ? 8.145 -0.435 -9.267 1.00 60.16 94 ASP A CA 1
ATOM 727 C C . ASP A 1 94 ? 7.807 -1.702 -10.076 1.00 60.16 94 ASP A C 1
ATOM 729 O O . ASP A 1 94 ? 7.051 -1.664 -11.052 1.00 60.16 94 ASP A O 1
ATOM 733 N N . VAL A 1 95 ? 8.448 -2.820 -9.731 1.00 78.62 95 VAL A N 1
ATOM 734 C CA . VAL A 1 95 ? 8.325 -4.072 -10.481 1.00 78.62 95 VAL A CA 1
ATOM 735 C C . VAL A 1 95 ? 7.100 -4.813 -9.967 1.00 78.62 95 VAL A C 1
ATOM 737 O O . VAL A 1 95 ? 6.930 -4.966 -8.754 1.00 78.62 95 VAL A O 1
ATOM 740 N N . ARG A 1 96 ? 6.252 -5.296 -10.881 1.00 87.31 96 ARG A N 1
ATOM 741 C CA . ARG A 1 96 ? 5.147 -6.178 -10.505 1.00 87.31 96 ARG A CA 1
ATOM 742 C C . ARG A 1 96 ? 5.693 -7.508 -10.005 1.00 87.31 96 ARG A C 1
ATOM 744 O O . ARG A 1 96 ? 6.465 -8.153 -10.701 1.00 87.31 96 ARG A O 1
ATOM 751 N N . LYS A 1 97 ? 5.297 -7.925 -8.814 1.00 93.31 97 LYS A N 1
ATOM 752 C CA . LYS A 1 97 ? 5.691 -9.198 -8.211 1.00 93.31 97 LYS A CA 1
ATOM 753 C C . LYS A 1 97 ? 4.453 -9.915 -7.689 1.00 93.31 97 LYS A C 1
ATOM 755 O O . LYS A 1 97 ? 3.432 -9.295 -7.400 1.00 93.31 97 LYS A O 1
ATOM 760 N N . THR A 1 98 ? 4.562 -11.227 -7.582 1.00 95.69 98 THR A N 1
ATOM 761 C CA . THR A 1 98 ? 3.601 -12.072 -6.871 1.00 95.69 98 THR A CA 1
ATOM 762 C C . THR A 1 98 ? 3.938 -12.122 -5.383 1.00 95.69 98 THR A C 1
ATOM 764 O O . THR A 1 98 ? 5.067 -11.828 -4.975 1.00 95.69 98 THR A O 1
ATOM 767 N N . ILE A 1 99 ? 2.980 -12.524 -4.555 1.00 96.94 99 ILE A N 1
ATOM 768 C CA . ILE A 1 99 ? 3.179 -12.669 -3.110 1.00 96.94 99 ILE A CA 1
ATOM 769 C C . ILE A 1 99 ? 4.248 -13.729 -2.808 1.00 96.94 99 ILE A C 1
ATOM 771 O O . ILE A 1 99 ? 5.096 -13.513 -1.941 1.00 96.94 99 ILE A O 1
ATOM 775 N N . ALA A 1 100 ? 4.282 -14.845 -3.541 1.00 95.88 100 ALA A N 1
ATOM 776 C CA . ALA A 1 100 ? 5.308 -15.872 -3.355 1.00 95.88 100 ALA A CA 1
ATOM 777 C C . ALA A 1 100 ? 6.728 -15.353 -3.652 1.00 95.88 100 ALA A C 1
ATOM 779 O O . ALA A 1 100 ? 7.675 -15.706 -2.941 1.00 95.88 100 ALA A O 1
ATOM 780 N N . GLN A 1 101 ? 6.880 -14.466 -4.644 1.00 94.00 101 GLN A N 1
ATOM 781 C CA . GLN A 1 101 ? 8.174 -13.863 -4.987 1.00 94.00 101 GLN A CA 1
ATOM 782 C C . GLN A 1 101 ? 8.754 -13.001 -3.868 1.00 94.00 101 GLN A C 1
ATOM 784 O O . GLN A 1 101 ? 9.973 -12.909 -3.763 1.00 94.00 101 GLN A O 1
ATOM 789 N N . ILE A 1 102 ? 7.920 -12.433 -2.991 1.00 93.50 102 ILE A N 1
ATOM 790 C CA . ILE A 1 102 ? 8.396 -11.678 -1.824 1.00 93.50 102 ILE A CA 1
ATOM 791 C C . ILE A 1 102 ? 9.346 -12.540 -0.981 1.00 93.50 102 ILE A C 1
ATOM 793 O O . ILE A 1 102 ? 10.433 -12.097 -0.612 1.00 93.50 102 ILE A O 1
ATOM 797 N N . LYS A 1 103 ? 8.955 -13.795 -0.726 1.00 90.75 103 LYS A N 1
ATOM 798 C CA . LYS A 1 103 ? 9.774 -14.756 0.020 1.00 90.75 103 LYS A CA 1
ATOM 799 C C . LYS A 1 103 ? 10.881 -15.351 -0.848 1.00 90.75 103 LYS A C 1
ATOM 801 O O . LYS A 1 103 ? 12.017 -15.416 -0.392 1.00 90.75 103 LYS A O 1
ATOM 806 N N . ALA A 1 104 ? 10.566 -15.762 -2.078 1.00 91.38 104 ALA A N 1
ATOM 807 C CA . ALA A 1 104 ? 11.521 -16.447 -2.952 1.00 91.38 104 ALA A CA 1
ATOM 808 C C . ALA A 1 104 ? 12.725 -15.568 -3.341 1.00 91.38 104 ALA A C 1
ATOM 810 O O . ALA A 1 104 ? 13.840 -16.067 -3.451 1.00 91.38 104 ALA A O 1
ATOM 811 N N . GLU A 1 105 ? 12.514 -14.260 -3.509 1.00 91.19 105 GLU A N 1
ATOM 812 C CA . GLU A 1 105 ? 13.561 -13.296 -3.872 1.00 91.19 105 GLU A CA 1
ATOM 813 C C . GLU A 1 105 ? 14.164 -12.576 -2.652 1.00 91.19 105 GLU A C 1
ATOM 815 O O . GLU A 1 105 ? 14.982 -11.674 -2.820 1.00 91.19 105 GLU A O 1
ATOM 820 N N . ASN A 1 106 ? 13.778 -12.962 -1.426 1.00 89.06 106 ASN A N 1
ATOM 821 C CA . ASN A 1 106 ? 14.234 -12.339 -0.178 1.00 89.06 106 ASN A CA 1
ATOM 822 C C . ASN A 1 106 ? 14.068 -10.806 -0.164 1.00 89.06 106 ASN A C 1
ATOM 824 O O . ASN A 1 106 ? 14.954 -10.075 0.285 1.00 89.06 106 ASN A O 1
ATOM 828 N N . LEU A 1 107 ? 12.932 -10.312 -0.668 1.00 89.81 107 LEU A N 1
ATOM 829 C CA . LEU A 1 107 ? 12.664 -8.875 -0.733 1.00 89.81 107 LEU A CA 1
ATOM 830 C C . LEU A 1 107 ? 12.590 -8.281 0.674 1.00 89.81 107 LEU A C 1
ATOM 832 O O . LEU A 1 107 ? 12.001 -8.880 1.569 1.00 89.81 107 LEU A O 1
ATOM 836 N N . GLY A 1 108 ? 13.165 -7.095 0.858 1.00 85.31 108 GLY A N 1
ATOM 837 C CA . GLY A 1 108 ? 13.141 -6.374 2.129 1.00 85.31 108 GLY A CA 1
ATOM 838 C C . GLY A 1 108 ? 14.100 -6.887 3.211 1.00 85.31 108 GLY A C 1
ATOM 839 O O . GLY A 1 108 ? 14.036 -6.387 4.329 1.00 85.31 108 GLY A O 1
ATOM 840 N N . ARG A 1 109 ? 14.959 -7.877 2.930 1.00 85.69 109 ARG A N 1
ATOM 841 C CA . ARG A 1 109 ? 15.960 -8.393 3.888 1.00 85.69 109 ARG A CA 1
ATOM 842 C C . ARG A 1 109 ? 17.287 -7.633 3.827 1.00 85.69 109 ARG A C 1
ATOM 844 O O . ARG A 1 109 ? 17.533 -6.901 2.870 1.00 85.69 109 ARG A O 1
ATOM 851 N N . LEU A 1 110 ? 18.171 -7.877 4.801 1.00 80.19 110 LEU A N 1
ATOM 852 C CA . LEU A 1 110 ? 19.542 -7.330 4.847 1.00 80.19 110 LEU A CA 1
ATOM 853 C C . LEU A 1 110 ? 19.557 -5.791 4.849 1.00 80.19 110 LEU A C 1
ATOM 855 O O . LEU A 1 110 ? 20.241 -5.166 4.040 1.00 80.19 110 LEU A O 1
ATOM 859 N N . ASP A 1 111 ? 18.723 -5.188 5.701 1.00 76.00 111 ASP A N 1
ATOM 860 C CA . ASP A 1 111 ? 18.526 -3.732 5.825 1.00 76.00 111 ASP A CA 1
ATOM 861 C C . ASP A 1 111 ? 18.065 -3.011 4.546 1.00 76.00 111 ASP A C 1
ATOM 863 O O . ASP A 1 111 ? 17.959 -1.781 4.500 1.00 76.00 111 ASP A O 1
ATOM 867 N N . LYS A 1 112 ? 17.703 -3.764 3.504 1.00 84.06 112 LYS A N 1
ATOM 868 C CA . LYS A 1 112 ? 17.150 -3.226 2.268 1.00 84.06 112 LYS A CA 1
ATOM 869 C C . LYS A 1 112 ? 15.646 -3.040 2.397 1.00 84.06 112 LYS A C 1
ATOM 871 O O . LYS A 1 112 ? 14.937 -3.865 2.956 1.00 84.06 112 LYS A O 1
ATOM 876 N N . THR A 1 113 ? 15.141 -1.949 1.832 1.00 85.56 113 THR A N 1
ATOM 877 C CA . THR A 1 113 ? 13.702 -1.741 1.641 1.00 85.56 113 THR A CA 1
ATOM 878 C C . THR A 1 113 ? 13.379 -1.896 0.163 1.00 85.56 113 THR A C 1
ATOM 880 O O . THR A 1 113 ? 13.980 -1.221 -0.676 1.00 85.56 113 THR A O 1
ATOM 883 N N . ASP A 1 114 ? 12.432 -2.774 -0.154 1.00 87.12 114 ASP A N 1
ATOM 884 C CA . ASP A 1 114 ? 11.980 -3.023 -1.520 1.00 87.12 114 ASP A CA 1
ATOM 885 C C . ASP A 1 114 ? 10.584 -2.445 -1.753 1.00 87.12 114 ASP A C 1
ATOM 887 O O . ASP A 1 114 ? 9.672 -2.655 -0.957 1.00 87.12 114 ASP A O 1
ATOM 891 N N . CYS A 1 115 ? 10.418 -1.737 -2.869 1.00 89.50 115 CYS A N 1
ATOM 892 C CA . CYS A 1 115 ? 9.126 -1.252 -3.344 1.00 89.50 115 CYS A CA 1
ATOM 893 C C . CYS A 1 115 ? 8.694 -2.096 -4.547 1.00 89.50 115 CYS A C 1
ATOM 895 O O . CYS A 1 115 ? 9.428 -2.197 -5.533 1.00 89.50 115 CYS A O 1
ATOM 897 N N . ILE A 1 116 ? 7.520 -2.717 -4.455 1.00 91.62 116 ILE A N 1
ATOM 898 C CA . ILE A 1 116 ? 6.957 -3.596 -5.488 1.00 91.62 116 ILE A CA 1
ATOM 899 C C . ILE A 1 116 ? 5.486 -3.270 -5.726 1.00 91.62 116 ILE A C 1
ATOM 901 O O . ILE A 1 116 ? 4.826 -2.678 -4.873 1.00 91.62 116 ILE A O 1
ATOM 905 N N . ILE A 1 117 ? 4.958 -3.699 -6.869 1.00 93.69 117 ILE A N 1
ATOM 906 C CA . ILE A 1 117 ? 3.515 -3.688 -7.126 1.00 93.69 117 ILE A CA 1
ATOM 907 C C . ILE A 1 117 ? 2.993 -5.116 -7.054 1.00 93.69 117 ILE A C 1
ATOM 909 O O . ILE A 1 117 ? 3.547 -6.008 -7.690 1.00 93.69 117 ILE A O 1
ATOM 913 N N . VAL A 1 118 ? 1.910 -5.332 -6.319 1.00 95.75 118 VAL A N 1
ATOM 914 C CA . VAL A 1 118 ? 1.240 -6.630 -6.227 1.00 95.75 118 VAL A CA 1
ATOM 915 C C . VAL A 1 118 ? -0.212 -6.469 -6.649 1.00 95.75 118 VAL A C 1
ATOM 917 O O . VAL A 1 118 ? -0.929 -5.627 -6.110 1.00 95.75 118 VAL A O 1
ATOM 920 N N . LYS A 1 119 ? -0.651 -7.294 -7.605 1.00 95.56 119 LYS A N 1
ATOM 921 C CA . LYS A 1 119 ? -2.073 -7.461 -7.917 1.00 95.56 119 LYS A CA 1
ATOM 922 C C . LYS A 1 119 ? -2.655 -8.501 -6.967 1.00 95.56 119 LYS A C 1
ATOM 924 O O . LYS A 1 119 ? -2.329 -9.679 -7.097 1.00 95.56 119 LYS A O 1
ATOM 929 N N . ALA A 1 120 ? -3.510 -8.081 -6.046 1.00 97.44 120 ALA A N 1
ATOM 930 C CA . ALA A 1 120 ? -4.114 -8.969 -5.059 1.00 97.44 120 ALA A CA 1
ATOM 931 C C . ALA A 1 120 ? -5.538 -8.527 -4.706 1.00 97.44 120 ALA A C 1
ATOM 933 O O . ALA A 1 120 ? -5.915 -7.376 -4.921 1.00 97.44 120 ALA A O 1
ATOM 934 N N . ALA A 1 121 ? -6.322 -9.449 -4.158 1.00 97.88 121 ALA A N 1
ATOM 935 C CA . ALA A 1 121 ? -7.613 -9.162 -3.549 1.00 97.88 121 ALA A CA 1
ATOM 936 C C . ALA A 1 121 ? -7.484 -9.064 -2.024 1.00 97.88 121 ALA A C 1
ATOM 938 O O . ALA A 1 121 ? -6.612 -9.700 -1.428 1.00 97.88 121 ALA A O 1
ATOM 939 N N . ILE A 1 122 ? -8.361 -8.290 -1.387 1.00 97.81 122 ILE A N 1
ATOM 940 C CA . ILE A 1 122 ? -8.459 -8.241 0.078 1.00 97.81 122 ILE A CA 1
ATOM 941 C C . ILE A 1 122 ? -9.290 -9.439 0.546 1.00 97.81 122 ILE A C 1
ATOM 943 O O . ILE A 1 122 ? -10.483 -9.518 0.259 1.00 97.81 122 ILE A O 1
ATOM 947 N N . LEU A 1 123 ? -8.669 -10.367 1.271 1.00 97.25 123 LEU A N 1
ATOM 948 C CA . LEU A 1 123 ? -9.342 -11.533 1.847 1.00 97.25 123 LEU A CA 1
ATOM 949 C C . LEU A 1 123 ? -10.014 -11.183 3.182 1.00 97.25 123 LEU A C 1
ATOM 951 O O . LEU A 1 123 ? -11.151 -11.584 3.446 1.00 97.25 123 LEU A O 1
ATOM 955 N N . GLU A 1 124 ? -9.309 -10.421 4.017 1.00 96.06 124 GLU A N 1
ATOM 956 C CA . GLU A 1 124 ? -9.719 -10.077 5.379 1.00 96.06 124 GLU A CA 1
ATOM 957 C C . GLU A 1 124 ? -9.208 -8.685 5.765 1.00 96.06 124 GLU A C 1
ATOM 959 O O . GLU A 1 124 ? -8.096 -8.290 5.400 1.00 96.06 124 GLU A O 1
ATOM 964 N N . VAL A 1 125 ? -10.011 -7.965 6.546 1.00 97.38 125 VAL A N 1
ATOM 965 C CA . VAL A 1 125 ? -9.655 -6.694 7.179 1.00 97.38 125 VAL A CA 1
ATOM 966 C C . VAL A 1 125 ? -9.592 -6.920 8.686 1.00 97.38 125 VAL A C 1
ATOM 968 O O . VAL A 1 125 ? -10.591 -7.314 9.286 1.00 97.38 125 VAL A O 1
ATOM 971 N N . ARG A 1 126 ? -8.449 -6.653 9.323 1.00 96.12 126 ARG A N 1
ATOM 972 C CA . ARG A 1 126 ? -8.344 -6.734 10.785 1.00 96.12 126 ARG A CA 1
ATOM 973 C C . ARG A 1 126 ? -8.952 -5.492 11.435 1.00 96.12 126 ARG A C 1
ATOM 975 O O . ARG A 1 126 ? -8.429 -4.387 11.296 1.00 96.12 126 ARG A O 1
ATOM 982 N N . THR A 1 127 ? -10.075 -5.674 12.127 1.00 94.81 127 THR A N 1
ATOM 983 C CA . THR A 1 127 ? -10.883 -4.588 12.715 1.00 94.81 127 THR A CA 1
ATOM 984 C C . THR A 1 127 ? -10.521 -4.251 14.166 1.00 94.81 127 THR A C 1
ATOM 986 O O . THR A 1 127 ? -10.997 -3.248 14.706 1.00 94.81 127 THR A O 1
ATOM 989 N N . ASP A 1 128 ? -9.674 -5.060 14.803 1.00 91.31 128 ASP A N 1
ATOM 990 C CA . ASP A 1 128 ? -9.114 -4.835 16.141 1.00 91.31 128 ASP A CA 1
ATOM 991 C C . ASP A 1 128 ? -8.103 -3.676 16.159 1.00 91.31 128 ASP A C 1
ATOM 993 O O . ASP A 1 128 ? -7.998 -2.942 17.138 1.00 91.31 128 ASP A O 1
ATOM 997 N N . THR A 1 129 ? -7.397 -3.481 15.046 1.00 89.44 129 THR A N 1
ATOM 998 C CA . THR A 1 129 ? -6.309 -2.509 14.873 1.00 89.44 129 THR A CA 1
ATOM 999 C C . THR A 1 129 ? -6.610 -1.501 13.761 1.00 89.44 129 THR A C 1
ATOM 1001 O O . THR A 1 129 ? -5.717 -1.049 13.056 1.00 89.44 129 THR A O 1
ATOM 1004 N N . LEU A 1 130 ? -7.885 -1.134 13.583 1.00 94.56 130 LEU A N 1
ATOM 1005 C CA . LEU A 1 130 ? -8.322 -0.339 12.430 1.00 94.56 130 LEU A CA 1
ATOM 1006 C C . LEU A 1 130 ? -7.787 1.108 12.451 1.00 94.56 130 LEU A C 1
ATOM 1008 O O . LEU A 1 130 ? -7.348 1.651 11.437 1.00 94.56 130 LEU A O 1
ATOM 1012 N N . TYR A 1 131 ? -7.802 1.743 13.617 1.00 95.12 131 TYR A N 1
ATOM 1013 C CA . TYR A 1 131 ? -7.390 3.132 13.790 1.00 95.12 131 TYR A CA 1
ATOM 1014 C C . TYR A 1 131 ? -6.662 3.336 15.113 1.00 95.12 131 TYR A C 1
ATOM 1016 O O . TYR A 1 131 ? -6.752 2.528 16.037 1.00 95.12 131 TYR A O 1
ATOM 1024 N N . TYR A 1 132 ? -5.949 4.452 15.209 1.00 94.94 132 TYR A N 1
ATOM 1025 C CA . TYR A 1 132 ? -5.312 4.908 16.433 1.00 94.94 132 TYR A CA 1
ATOM 1026 C C . TYR A 1 132 ? -5.602 6.397 16.665 1.00 94.94 132 TYR A C 1
ATOM 1028 O O . TYR A 1 132 ? -5.733 7.150 15.695 1.00 94.94 132 TYR A O 1
ATOM 1036 N N . PRO A 1 133 ? -5.685 6.838 17.932 1.00 95.94 133 PRO A N 1
ATOM 1037 C CA . PRO A 1 133 ? -5.799 8.251 18.252 1.00 95.94 133 PRO A CA 1
ATOM 1038 C C . PRO A 1 133 ? -4.455 8.934 17.974 1.00 95.94 133 PRO A C 1
ATOM 1040 O O . PRO A 1 133 ? -3.398 8.492 18.436 1.00 95.94 133 PRO A O 1
ATOM 1043 N N . ALA A 1 134 ? -4.486 10.009 17.199 1.00 96.19 134 ALA A N 1
ATOM 1044 C CA . ALA A 1 134 ? -3.339 10.757 16.717 1.00 96.19 134 ALA A CA 1
ATOM 1045 C C . ALA A 1 134 ? -3.380 12.211 17.202 1.00 96.19 134 ALA A C 1
ATOM 1047 O O . ALA A 1 134 ? -4.438 12.794 17.447 1.00 96.19 134 ALA A O 1
ATOM 1048 N N . CYS A 1 135 ? -2.193 12.800 17.331 1.00 95.00 135 CYS A N 1
ATOM 1049 C CA . CYS A 1 135 ? -2.029 14.186 17.737 1.00 95.00 135 CYS A CA 1
ATOM 1050 C C . CYS A 1 135 ? -2.594 15.138 16.665 1.00 95.00 135 CYS A C 1
ATOM 1052 O O . CYS A 1 135 ? -2.119 15.074 15.525 1.00 95.00 135 CYS A O 1
ATOM 1054 N N . PRO A 1 136 ? -3.522 16.048 17.029 1.00 93.38 136 PRO A N 1
ATOM 1055 C CA . PRO A 1 136 ? -4.142 16.992 16.093 1.00 93.38 136 PRO A CA 1
ATOM 1056 C C . PRO A 1 136 ? -3.265 18.222 15.800 1.00 93.38 136 PRO A C 1
ATOM 1058 O O . PRO A 1 136 ? -3.624 19.084 15.005 1.00 93.38 136 PRO A O 1
ATOM 1061 N N . LEU A 1 137 ? -2.119 18.361 16.475 1.00 92.50 137 LEU A N 1
ATOM 1062 C CA . LEU A 1 137 ? -1.293 19.561 16.376 1.00 92.50 137 LEU A CA 1
ATOM 1063 C C . LEU A 1 137 ? -0.469 19.591 15.084 1.00 92.50 137 LEU A C 1
ATOM 1065 O O . LEU A 1 137 ? 0.054 18.575 14.617 1.00 92.50 137 LEU A O 1
ATOM 1069 N N . MET A 1 138 ? -0.270 20.804 14.572 1.00 90.81 138 MET A N 1
ATOM 1070 C CA . MET A 1 138 ? 0.704 21.094 13.525 1.00 90.81 138 MET A CA 1
ATOM 1071 C C . MET A 1 138 ? 2.073 21.345 14.164 1.00 90.81 138 MET A C 1
ATOM 1073 O O . MET A 1 138 ? 2.209 22.183 15.055 1.00 90.81 138 MET A O 1
ATOM 1077 N N . LEU A 1 139 ? 3.094 20.626 13.704 1.00 86.25 139 LEU A N 1
ATOM 1078 C CA . LEU A 1 139 ? 4.483 20.784 14.121 1.00 86.25 139 LEU A CA 1
ATOM 1079 C C . LEU A 1 139 ? 5.330 21.076 12.878 1.00 86.25 139 LEU A C 1
ATOM 1081 O O . LEU A 1 139 ? 5.369 20.265 11.955 1.00 86.25 139 LEU A O 1
ATOM 1085 N N . ASN A 1 140 ? 6.008 22.226 12.854 1.00 86.69 140 ASN A N 1
ATOM 1086 C CA . ASN A 1 140 ? 6.809 22.688 11.709 1.00 86.69 140 ASN A CA 1
ATOM 1087 C C . ASN A 1 140 ? 6.005 22.700 10.394 1.00 86.69 140 ASN A C 1
ATOM 1089 O O . ASN A 1 140 ? 6.424 22.110 9.400 1.00 86.69 140 ASN A O 1
ATOM 1093 N N . GLU A 1 141 ? 4.815 23.312 10.429 1.00 86.62 141 GLU A N 1
ATOM 1094 C CA . GLU A 1 141 ? 3.892 23.443 9.283 1.00 86.62 141 GLU A CA 1
ATOM 1095 C C . GLU A 1 141 ? 3.374 22.109 8.710 1.00 86.62 141 GLU A C 1
ATOM 1097 O O . GLU A 1 141 ? 2.727 22.081 7.665 1.00 86.62 141 GLU A O 1
ATOM 1102 N N . LYS A 1 142 ? 3.604 20.989 9.407 1.00 84.62 142 LYS A N 1
ATOM 1103 C CA . LYS A 1 142 ? 3.131 19.655 9.018 1.00 84.62 142 LYS A CA 1
ATOM 1104 C C . LYS A 1 142 ? 2.301 19.021 10.134 1.00 84.62 142 LYS A C 1
ATOM 1106 O O . LYS A 1 142 ? 2.587 19.250 11.310 1.00 84.62 142 LYS A O 1
ATOM 1111 N N . PRO A 1 143 ? 1.297 18.195 9.804 1.00 87.31 143 PRO A N 1
ATOM 1112 C CA . PRO A 1 143 ? 0.508 17.510 10.819 1.00 87.31 143 PRO A CA 1
ATOM 1113 C C . PRO A 1 143 ? 1.380 16.506 11.584 1.00 87.31 143 PRO A C 1
ATOM 1115 O O . PRO A 1 143 ? 2.135 15.734 10.988 1.00 87.31 143 PRO A O 1
ATOM 1118 N N . CYS A 1 144 ? 1.297 16.520 12.918 1.00 90.00 144 CYS A N 1
ATOM 1119 C CA . CYS A 1 144 ? 2.143 15.693 13.776 1.00 90.00 144 CYS A CA 1
ATOM 1120 C C . CYS A 1 144 ? 1.903 14.192 13.560 1.00 90.00 144 CYS A C 1
ATOM 1122 O O . CYS A 1 144 ? 2.865 13.433 13.435 1.00 90.00 144 CYS A O 1
ATOM 1124 N N . ASN A 1 145 ? 0.643 13.750 13.514 1.00 88.44 145 ASN A N 1
ATOM 1125 C CA . ASN A 1 145 ? 0.218 12.362 13.260 1.00 88.44 145 ASN A CA 1
ATOM 1126 C C . ASN A 1 145 ? 0.744 11.293 14.238 1.00 88.44 145 ASN A C 1
ATOM 1128 O O . ASN A 1 145 ? 0.450 10.108 14.051 1.00 88.44 145 ASN A O 1
ATOM 1132 N N . LYS A 1 146 ? 1.523 11.661 15.267 1.00 92.25 146 LYS A N 1
ATOM 1133 C CA . LYS A 1 146 ? 2.027 10.695 16.249 1.00 92.25 146 LYS A CA 1
ATOM 1134 C C . LYS A 1 146 ? 0.866 10.189 17.101 1.00 92.25 146 LYS A C 1
ATOM 1136 O O . LYS A 1 146 ? -0.007 10.969 17.479 1.00 92.25 146 LYS A O 1
ATOM 1141 N N . LYS A 1 147 ? 0.873 8.886 17.390 1.00 94.69 147 LYS A N 1
ATOM 1142 C CA . LYS A 1 147 ? -0.075 8.260 18.312 1.00 94.69 147 LYS A CA 1
ATOM 1143 C C . LYS A 1 147 ? -0.015 8.959 19.673 1.00 94.69 147 LYS A C 1
ATOM 1145 O O . LYS A 1 147 ? 1.079 9.194 20.183 1.00 94.69 147 LYS A O 1
ATOM 1150 N N . VAL A 1 148 ? -1.179 9.287 20.221 1.00 96.38 148 VAL A N 1
ATOM 1151 C CA . VAL A 1 148 ? -1.328 9.887 21.553 1.00 96.38 148 VAL A CA 1
ATOM 1152 C C . VAL A 1 148 ? -1.735 8.841 22.587 1.00 96.38 148 VAL A C 1
ATOM 1154 O O . VAL A 1 148 ? -2.278 7.789 22.240 1.00 96.38 148 VAL A O 1
ATOM 1157 N N . ILE A 1 149 ? -1.461 9.134 23.857 1.00 95.06 149 ILE A N 1
ATOM 1158 C CA . ILE A 1 149 ? -1.785 8.283 25.008 1.00 95.06 149 ILE A CA 1
ATOM 1159 C C . ILE A 1 149 ? -2.802 9.020 25.878 1.00 95.06 149 ILE A C 1
ATOM 1161 O O . ILE A 1 149 ? -2.675 10.225 26.083 1.00 95.06 149 ILE A O 1
ATOM 1165 N N . GLN A 1 150 ? -3.819 8.317 26.370 1.00 94.12 150 GLN A N 1
ATOM 1166 C CA . GLN A 1 150 ? -4.804 8.906 27.273 1.00 94.12 150 GLN A CA 1
ATOM 1167 C C . GLN A 1 150 ? -4.236 8.967 28.698 1.00 94.12 150 GLN A C 1
ATOM 1169 O O . GLN A 1 150 ? -3.825 7.941 29.235 1.00 94.12 150 GLN A O 1
ATOM 1174 N N . ASN A 1 151 ? -4.246 10.146 29.322 1.00 89.38 151 ASN A N 1
ATOM 1175 C CA . ASN A 1 151 ? -3.679 10.376 30.660 1.00 89.38 151 ASN A CA 1
ATOM 1176 C C . ASN A 1 151 ? -4.612 9.956 31.816 1.00 89.38 151 ASN A C 1
ATOM 1178 O O . ASN A 1 151 ? -4.266 10.112 32.983 1.00 89.38 151 ASN A O 1
ATOM 1182 N N . GLY A 1 152 ? -5.813 9.453 31.514 1.00 87.38 152 GLY A N 1
ATOM 1183 C CA . GLY A 1 152 ? -6.832 9.076 32.505 1.00 87.38 152 GLY A CA 1
ATOM 1184 C C . GLY A 1 152 ? -7.674 10.243 33.041 1.00 87.38 152 GLY A C 1
ATOM 1185 O O . GLY A 1 152 ? -8.795 10.021 33.485 1.00 87.38 152 GLY A O 1
ATOM 1186 N N . ASP A 1 153 ? -7.199 11.482 32.910 1.00 90.19 153 ASP A N 1
ATOM 1187 C CA . ASP A 1 153 ? -7.928 12.728 33.209 1.00 90.19 153 ASP A CA 1
ATOM 1188 C C . ASP A 1 153 ? -8.842 13.200 32.056 1.00 90.19 153 ASP A C 1
ATOM 1190 O O . ASP A 1 153 ? -9.417 14.284 32.104 1.00 90.19 153 ASP A O 1
ATOM 1194 N N . GLY A 1 154 ? -8.966 12.385 31.005 1.00 89.44 154 GLY A N 1
ATOM 1195 C CA . GLY A 1 154 ? -9.696 12.711 29.780 1.00 89.44 154 GLY A CA 1
ATOM 1196 C C . GLY A 1 154 ? -8.846 13.386 28.699 1.00 89.44 154 GLY A C 1
ATOM 1197 O O . GLY A 1 154 ? -9.311 13.493 27.568 1.00 89.44 154 GLY A O 1
ATOM 1198 N N . THR A 1 155 ? -7.600 13.770 28.992 1.00 94.56 155 THR A N 1
ATOM 1199 C CA . THR A 1 155 ? -6.690 14.386 28.016 1.00 94.56 155 THR A CA 1
ATOM 1200 C C . THR A 1 155 ? -5.815 13.362 27.293 1.00 94.56 155 THR A C 1
ATOM 1202 O O . THR A 1 155 ? -5.559 12.251 27.770 1.00 94.56 155 THR A O 1
ATOM 1205 N N . TRP A 1 156 ? -5.336 13.760 26.117 1.00 95.75 156 TRP A N 1
ATOM 1206 C CA . TRP A 1 156 ? -4.473 12.983 25.237 1.00 95.75 156 TRP A CA 1
ATOM 1207 C C . TRP A 1 156 ? -3.088 13.615 25.149 1.00 95.75 156 TRP A C 1
ATOM 1209 O O . TRP A 1 156 ? -2.945 14.718 24.620 1.00 95.75 156 TRP A O 1
ATOM 1219 N N . HIS A 1 157 ? -2.061 12.917 25.625 1.00 96.12 157 HIS A N 1
ATOM 1220 C CA . HIS A 1 157 ? -0.677 13.374 25.579 1.00 96.12 157 HIS A CA 1
ATOM 1221 C C . HIS A 1 157 ? 0.046 12.907 24.313 1.00 96.12 157 HIS A C 1
ATOM 1223 O O . HIS A 1 157 ? 0.021 11.728 23.946 1.00 96.12 157 HIS A O 1
ATOM 1229 N N . CYS A 1 158 ? 0.730 13.842 23.653 1.00 96.12 158 CYS A N 1
ATOM 1230 C CA . CYS A 1 158 ? 1.611 13.581 22.524 1.00 96.12 158 CYS A CA 1
ATOM 1231 C C . CYS A 1 158 ? 3.077 13.751 22.924 1.00 96.12 158 CYS A C 1
ATOM 1233 O O . CYS A 1 158 ? 3.550 14.877 23.052 1.00 96.12 158 CYS A O 1
ATOM 1235 N N . GLU A 1 159 ? 3.836 12.657 22.952 1.00 94.38 159 GLU A N 1
ATOM 1236 C CA . GLU A 1 159 ? 5.277 12.681 23.257 1.00 94.38 159 GLU A CA 1
ATOM 1237 C C . GLU A 1 159 ? 6.123 13.475 22.246 1.00 94.38 159 GLU A C 1
ATOM 1239 O O . GLU A 1 159 ? 7.228 13.899 22.556 1.00 94.38 159 GLU A O 1
ATOM 1244 N N . ARG A 1 160 ? 5.670 13.625 20.990 1.00 91.94 160 ARG A N 1
ATOM 1245 C CA . ARG A 1 160 ? 6.438 14.377 19.972 1.00 91.94 160 ARG A CA 1
ATOM 1246 C C . ARG A 1 160 ? 6.262 15.883 20.130 1.00 91.94 160 ARG A C 1
ATOM 1248 O O . ARG A 1 160 ? 7.188 16.630 19.844 1.00 91.94 160 ARG A O 1
ATOM 1255 N N . CYS A 1 161 ? 5.066 16.317 20.511 1.00 92.31 161 CYS A N 1
ATOM 1256 C CA . CYS A 1 161 ? 4.768 17.731 20.722 1.00 92.31 161 CYS A CA 1
ATOM 1257 C C . CYS A 1 161 ? 4.983 18.160 22.174 1.00 92.31 161 CYS A C 1
ATOM 1259 O O . CYS A 1 161 ? 4.914 19.358 22.431 1.00 92.31 161 CYS A O 1
ATOM 1261 N N . ASP A 1 162 ? 5.186 17.192 23.074 1.00 93.69 162 ASP A N 1
ATOM 1262 C CA . ASP A 1 162 ? 5.221 17.350 24.528 1.00 93.69 162 ASP A CA 1
ATOM 1263 C C . ASP A 1 162 ? 4.032 18.174 25.047 1.00 93.69 162 ASP A C 1
ATOM 1265 O O . ASP A 1 162 ? 4.159 19.160 25.770 1.00 93.69 162 ASP A O 1
ATOM 1269 N N . LYS A 1 163 ? 2.837 17.827 24.556 1.00 92.38 163 LYS A N 1
ATOM 1270 C CA . LYS A 1 163 ? 1.596 18.564 24.816 1.00 92.38 163 LYS A CA 1
ATOM 1271 C C . LYS A 1 163 ? 0.436 17.611 25.020 1.00 92.38 163 LYS A C 1
ATOM 1273 O O . LYS A 1 163 ? 0.299 16.628 24.290 1.00 92.38 163 LYS A O 1
ATOM 1278 N N . SER A 1 164 ? -0.418 17.963 25.974 1.00 93.81 164 SER A N 1
ATOM 1279 C CA . SER A 1 164 ? -1.712 17.321 26.186 1.00 93.81 164 SER A CA 1
ATOM 1280 C C . SER A 1 164 ? -2.816 18.124 25.499 1.00 93.81 164 SER A C 1
ATOM 1282 O O . SER A 1 164 ? -2.749 19.350 25.410 1.00 93.81 164 SER A O 1
ATOM 1284 N N . SER A 1 165 ? -3.812 17.438 24.956 1.00 93.06 165 SER A N 1
ATOM 1285 C CA . SER A 1 165 ? -4.960 18.041 24.277 1.00 93.06 165 SER A CA 1
ATOM 1286 C C . SER A 1 165 ? -6.246 17.363 24.729 1.00 93.06 165 SER A C 1
ATOM 1288 O O . SER A 1 165 ? -6.245 16.170 25.019 1.00 93.06 165 SER A O 1
ATOM 1290 N N . GLU A 1 166 ? -7.344 18.111 24.788 1.00 93.25 166 GLU A N 1
ATOM 1291 C CA . GLU A 1 166 ? -8.658 17.564 25.165 1.00 93.25 166 GLU A CA 1
ATOM 1292 C C . GLU A 1 166 ? -9.185 16.584 24.109 1.00 93.25 166 GLU A C 1
ATOM 1294 O O . GLU A 1 166 ? -9.793 15.570 24.435 1.00 93.25 166 GLU A O 1
ATOM 1299 N N . ASN A 1 167 ? -8.879 16.852 22.838 1.00 90.81 167 ASN A N 1
ATOM 1300 C CA . ASN A 1 167 ? -9.334 16.061 21.702 1.00 90.81 167 ASN A CA 1
ATOM 1301 C C . ASN A 1 167 ? -8.160 15.402 20.967 1.00 90.81 167 ASN A C 1
ATOM 1303 O O . ASN A 1 167 ? -7.022 15.878 21.005 1.00 90.81 167 ASN A O 1
ATOM 1307 N N . CYS A 1 168 ? -8.464 14.325 20.245 1.00 93.81 168 CYS A N 1
ATOM 1308 C CA . CYS A 1 168 ? -7.565 13.677 19.295 1.00 93.81 168 CYS A CA 1
ATOM 1309 C C . CYS A 1 168 ? -8.274 13.446 17.953 1.00 93.81 168 CYS A C 1
ATOM 1311 O O . CYS A 1 168 ? -9.499 13.530 17.864 1.00 93.81 168 CYS A O 1
ATOM 1313 N N . GLU A 1 169 ? -7.494 13.144 16.917 1.00 94.19 169 GLU A N 1
ATOM 1314 C CA . GLU A 1 169 ? -8.005 12.709 15.614 1.00 94.19 169 GLU A CA 1
ATOM 1315 C C . GLU A 1 169 ? -7.750 11.217 15.431 1.00 94.19 169 GLU A C 1
ATOM 1317 O O . GLU A 1 169 ? -6.669 10.735 15.761 1.00 94.19 169 GLU A O 1
ATOM 1322 N N . TYR A 1 170 ? -8.691 10.475 14.856 1.00 95.75 170 TYR A N 1
ATOM 1323 C CA . TYR A 1 170 ? -8.460 9.071 14.525 1.00 95.75 170 TYR A CA 1
ATOM 1324 C C . TYR A 1 170 ? -7.837 8.933 13.141 1.00 95.75 170 TYR A C 1
ATOM 1326 O O . TYR A 1 170 ? -8.321 9.510 12.167 1.00 95.75 170 TYR A O 1
ATOM 1334 N N . LYS A 1 171 ? -6.763 8.139 13.055 1.00 96.00 171 LYS A N 1
ATOM 1335 C CA . LYS A 1 171 ? -6.075 7.805 11.799 1.00 96.00 171 LYS A CA 1
ATOM 1336 C C . LYS A 1 171 ? -5.990 6.304 11.592 1.00 96.00 171 LYS A C 1
ATOM 1338 O O . LYS A 1 171 ? -5.872 5.554 12.559 1.00 96.00 171 LYS A O 1
ATOM 1343 N N . TYR A 1 172 ? -6.034 5.865 10.339 1.00 97.19 172 TYR A N 1
ATOM 1344 C CA . TYR A 1 172 ? -5.948 4.451 9.989 1.00 97.19 172 TYR A CA 1
ATOM 1345 C C . TYR A 1 172 ? -4.561 3.864 10.266 1.00 97.19 172 TYR A C 1
ATOM 1347 O O . TYR A 1 172 ? -3.532 4.490 9.995 1.00 97.19 172 TYR A O 1
ATOM 1355 N N . ALA A 1 173 ? -4.551 2.618 10.734 1.00 95.62 173 ALA A N 1
ATOM 1356 C CA . ALA A 1 173 ? -3.378 1.743 10.784 1.00 95.62 173 ALA A CA 1
ATOM 1357 C C . ALA A 1 173 ? -3.803 0.285 10.531 1.00 95.62 173 ALA A C 1
ATOM 1359 O O . ALA A 1 173 ? -3.472 -0.625 11.288 1.00 95.62 173 ALA A O 1
ATOM 1360 N N . VAL A 1 174 ? -4.580 0.081 9.468 1.00 97.31 174 VAL A N 1
ATOM 1361 C CA . VAL A 1 174 ? -5.304 -1.165 9.211 1.00 97.31 174 VAL A CA 1
ATOM 1362 C C . VAL A 1 174 ? -4.373 -2.243 8.689 1.00 97.31 174 VAL A C 1
ATOM 1364 O O . VAL A 1 174 ? -3.609 -2.014 7.754 1.00 97.31 174 VAL A O 1
ATOM 1367 N N . THR A 1 175 ? -4.481 -3.451 9.238 1.00 97.69 175 THR A N 1
ATOM 1368 C CA . THR A 1 175 ? -3.813 -4.629 8.677 1.00 97.69 175 THR A CA 1
ATOM 1369 C C . THR A 1 175 ? -4.785 -5.432 7.820 1.00 97.69 175 THR A C 1
ATOM 1371 O O . THR A 1 175 ? -5.815 -5.904 8.296 1.00 97.69 175 THR A O 1
ATOM 1374 N N . PHE A 1 176 ? -4.431 -5.622 6.554 1.00 97.88 176 PHE A N 1
ATOM 1375 C CA . PHE A 1 176 ? -5.170 -6.432 5.595 1.00 97.88 176 PHE A CA 1
ATOM 1376 C C . PHE A 1 176 ? -4.485 -7.779 5.396 1.00 97.88 176 PHE A C 1
ATOM 1378 O O . PHE A 1 176 ? -3.256 -7.852 5.363 1.00 97.88 176 PHE A O 1
ATOM 1385 N N . ASN A 1 177 ? -5.270 -8.836 5.210 1.00 97.62 177 ASN A N 1
ATOM 1386 C CA . ASN A 1 177 ? -4.803 -10.080 4.611 1.00 97.62 177 ASN A CA 1
ATOM 1387 C C . ASN A 1 177 ? -5.097 -10.008 3.110 1.00 97.62 177 ASN A C 1
ATOM 1389 O O . ASN A 1 177 ? -6.263 -9.993 2.712 1.00 97.62 177 ASN A O 1
ATOM 1393 N N . ILE A 1 178 ? -4.055 -9.912 2.288 1.00 98.19 178 ILE A N 1
ATOM 1394 C CA . ILE A 1 178 ? -4.183 -9.823 0.831 1.00 98.19 178 ILE A CA 1
ATOM 1395 C C . ILE A 1 178 ? -3.780 -11.144 0.181 1.00 98.19 178 ILE A C 1
ATOM 1397 O O . ILE A 1 178 ? -2.872 -11.830 0.654 1.00 98.19 178 ILE A O 1
ATOM 1401 N N . GLN A 1 179 ? -4.455 -11.490 -0.912 1.00 98.00 179 GLN A N 1
ATOM 1402 C CA . GLN A 1 179 ? -4.293 -12.758 -1.613 1.00 98.00 179 GLN A CA 1
ATOM 1403 C C . GLN A 1 179 ? -4.102 -12.558 -3.115 1.00 98.00 179 GLN A C 1
ATOM 1405 O O . GLN A 1 179 ? -4.862 -11.838 -3.761 1.00 98.00 179 GLN A O 1
ATOM 1410 N N . ASP A 1 180 ? -3.134 -13.269 -3.681 1.00 96.88 180 ASP A N 1
ATOM 1411 C CA . ASP A 1 180 ? -3.023 -13.501 -5.116 1.00 96.88 180 ASP A CA 1
ATOM 1412 C C . ASP A 1 180 ? -3.058 -15.012 -5.410 1.00 96.88 180 ASP A C 1
ATOM 1414 O O . ASP A 1 180 ? -3.266 -15.842 -4.524 1.00 96.88 180 ASP A O 1
ATOM 1418 N N . HIS A 1 181 ? -2.871 -15.387 -6.673 1.00 95.38 181 HIS A N 1
ATOM 1419 C CA . HIS A 1 181 ? -2.877 -16.788 -7.103 1.00 95.38 181 HIS A CA 1
ATOM 1420 C C . HIS A 1 181 ? -1.692 -17.618 -6.567 1.00 95.38 181 HIS A C 1
ATOM 1422 O O . HIS A 1 181 ? -1.676 -18.832 -6.745 1.00 95.38 181 HIS A O 1
ATOM 1428 N N . THR A 1 182 ? -0.699 -16.986 -5.936 1.00 97.69 182 THR A N 1
ATOM 1429 C CA . THR A 1 182 ? 0.515 -17.634 -5.418 1.00 97.69 182 THR A CA 1
ATOM 1430 C C . THR A 1 182 ? 0.535 -17.758 -3.896 1.00 97.69 182 THR A C 1
ATOM 1432 O O . THR A 1 182 ? 1.310 -18.551 -3.361 1.00 97.69 182 THR A O 1
ATOM 1435 N N . GLY A 1 183 ? -0.302 -17.005 -3.178 1.00 96.69 183 GLY A N 1
ATOM 1436 C CA . GLY A 1 183 ? -0.403 -17.101 -1.727 1.00 96.69 183 GLY A CA 1
ATOM 1437 C C . GLY A 1 183 ? -1.096 -15.912 -1.071 1.00 96.69 183 GLY A C 1
ATOM 1438 O O . GLY A 1 183 ? -1.787 -15.126 -1.715 1.00 96.69 183 GLY A O 1
ATOM 1439 N N . THR A 1 184 ? -0.900 -15.794 0.242 1.00 97.38 184 THR A N 1
ATOM 1440 C CA . THR A 1 184 ? -1.429 -14.709 1.075 1.00 97.38 184 THR A CA 1
ATOM 1441 C C . THR A 1 184 ? -0.318 -14.025 1.866 1.00 97.38 184 THR A C 1
ATOM 1443 O O . THR A 1 184 ? 0.711 -14.632 2.185 1.00 97.38 184 THR A O 1
ATOM 1446 N N . THR A 1 185 ? -0.510 -12.748 2.190 1.00 97.00 185 THR A N 1
ATOM 1447 C CA . THR A 1 185 ? 0.367 -12.007 3.102 1.00 97.00 185 THR A CA 1
ATOM 1448 C C . THR A 1 185 ? -0.413 -10.948 3.868 1.00 97.00 185 THR A C 1
ATOM 1450 O O . THR A 1 185 ? -1.410 -10.419 3.379 1.00 97.00 185 THR A O 1
ATOM 1453 N N . TYR A 1 186 ? 0.069 -10.607 5.061 1.00 97.06 186 TYR A N 1
ATOM 1454 C CA . TYR A 1 186 ? -0.442 -9.462 5.803 1.00 97.06 186 TYR A CA 1
ATOM 1455 C C . TYR A 1 186 ? 0.272 -8.188 5.357 1.00 97.06 186 TYR A C 1
ATOM 1457 O O . TYR A 1 186 ? 1.499 -8.177 5.232 1.00 97.06 186 TYR A O 1
ATOM 1465 N N . ALA A 1 187 ? -0.489 -7.121 5.130 1.00 97.38 187 ALA A N 1
ATOM 1466 C CA . ALA A 1 187 ? 0.037 -5.813 4.775 1.00 97.38 187 ALA A CA 1
ATOM 1467 C C . ALA A 1 187 ? -0.701 -4.705 5.534 1.00 97.38 187 ALA A C 1
ATOM 1469 O O . ALA A 1 187 ? -1.929 -4.701 5.602 1.00 97.38 187 ALA A O 1
ATOM 1470 N N . THR A 1 188 ? 0.047 -3.764 6.108 1.00 97.44 188 THR A N 1
ATOM 1471 C CA . THR A 1 188 ? -0.517 -2.653 6.885 1.00 97.44 188 THR A CA 1
ATOM 1472 C C . THR A 1 188 ? -0.634 -1.402 6.021 1.00 97.44 188 THR A C 1
ATOM 1474 O O . THR A 1 188 ? 0.352 -0.976 5.423 1.00 97.44 188 THR A O 1
ATOM 1477 N N . ALA A 1 189 ? -1.811 -0.790 5.966 1.00 96.62 189 ALA A N 1
ATOM 1478 C CA . ALA A 1 189 ? -2.026 0.504 5.330 1.00 96.62 189 ALA A CA 1
ATOM 1479 C C . ALA A 1 189 ? -2.230 1.593 6.387 1.00 96.62 189 ALA A C 1
ATOM 1481 O O . ALA A 1 189 ? -2.905 1.392 7.397 1.00 96.62 189 ALA A O 1
ATOM 1482 N N . PHE A 1 190 ? -1.673 2.769 6.122 1.00 94.38 190 PHE A N 1
ATOM 1483 C CA . PHE A 1 190 ? -1.903 3.967 6.929 1.00 94.38 190 PHE A CA 1
ATOM 1484 C C . PHE A 1 190 ? -2.972 4.846 6.276 1.00 94.38 190 PHE A C 1
ATOM 1486 O O . PHE A 1 190 ? -3.672 4.386 5.370 1.00 94.38 190 PHE A O 1
ATOM 1493 N N . GLN A 1 191 ? -3.121 6.080 6.758 1.00 92.00 191 GLN A N 1
ATOM 1494 C CA . GLN A 1 191 ? -4.210 6.988 6.400 1.00 92.00 191 GLN A CA 1
ATOM 1495 C C . GLN A 1 191 ? -4.516 7.023 4.899 1.00 92.00 191 GLN A C 1
ATOM 1497 O O . GLN A 1 191 ? -5.615 6.652 4.501 1.00 92.00 191 GLN A O 1
ATOM 1502 N N . GLU A 1 192 ? -3.549 7.411 4.068 1.00 91.62 192 GLU A N 1
ATOM 1503 C CA . GLU A 1 192 ? -3.782 7.713 2.655 1.00 91.62 192 GLU A CA 1
ATOM 1504 C C . GLU A 1 192 ? -4.206 6.471 1.856 1.00 91.62 192 GLU A C 1
ATOM 1506 O O . GLU A 1 192 ? -5.155 6.512 1.074 1.00 91.62 192 GLU A O 1
ATOM 1511 N N . ALA A 1 193 ? -3.525 5.342 2.065 1.00 93.88 193 ALA A N 1
ATOM 1512 C CA . ALA A 1 193 ? -3.848 4.092 1.381 1.00 93.88 193 ALA A CA 1
ATOM 1513 C C . ALA A 1 193 ? -5.158 3.473 1.896 1.00 93.88 193 ALA A C 1
ATOM 1515 O O . ALA A 1 193 ? -5.910 2.887 1.121 1.00 93.88 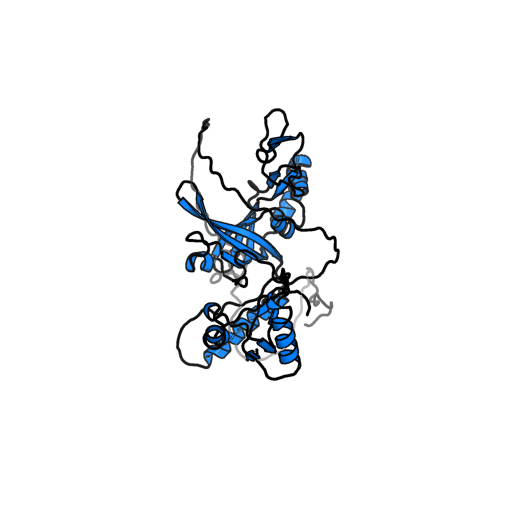193 ALA A O 1
ATOM 1516 N N . SER A 1 194 ? -5.465 3.625 3.186 1.00 96.62 194 SER A N 1
ATOM 1517 C CA . SER A 1 194 ? -6.719 3.126 3.759 1.00 96.62 194 SER A CA 1
ATOM 1518 C C . SER A 1 194 ? -7.922 3.935 3.273 1.00 96.62 194 SER A C 1
ATOM 1520 O O . SER A 1 194 ? -8.948 3.349 2.945 1.00 96.62 194 SER A O 1
ATOM 1522 N N . GLU A 1 195 ? -7.795 5.257 3.135 1.00 95.12 195 GLU A N 1
ATOM 1523 C CA . GLU A 1 195 ? -8.832 6.100 2.526 1.00 95.12 195 GLU A CA 1
ATOM 1524 C C . GLU A 1 195 ? -9.096 5.723 1.063 1.00 95.12 195 GLU A C 1
ATOM 1526 O O . GLU A 1 195 ? -10.248 5.712 0.642 1.00 95.12 195 GLU A O 1
ATOM 1531 N N . GLN A 1 196 ? -8.069 5.335 0.298 1.00 94.81 196 GLN A N 1
ATOM 1532 C CA . GLN A 1 196 ? -8.250 4.813 -1.067 1.00 94.81 196 GLN A CA 1
ATOM 1533 C C . GLN A 1 196 ? -9.024 3.484 -1.095 1.00 94.81 196 GLN A C 1
ATOM 1535 O O . GLN A 1 196 ? -9.766 3.222 -2.043 1.00 94.81 196 GLN A O 1
ATOM 1540 N N . ILE A 1 197 ? -8.859 2.644 -0.068 1.00 96.69 197 ILE A N 1
ATOM 1541 C CA . ILE A 1 197 ? -9.536 1.345 0.038 1.00 96.69 197 ILE A CA 1
ATOM 1542 C C . ILE A 1 197 ? -10.988 1.524 0.497 1.00 96.69 197 ILE A C 1
ATOM 1544 O O . ILE A 1 197 ? -11.892 1.046 -0.186 1.00 96.69 197 ILE A O 1
ATOM 1548 N N . PHE A 1 198 ? -11.216 2.222 1.614 1.00 96.31 198 PHE A N 1
ATOM 1549 C CA . PHE A 1 198 ? -12.545 2.392 2.219 1.00 96.31 198 PHE A CA 1
ATOM 1550 C C . PHE A 1 198 ? -13.370 3.528 1.605 1.00 96.31 198 PHE A C 1
ATOM 1552 O O . PHE A 1 198 ? -14.587 3.558 1.771 1.00 96.31 198 PHE A O 1
ATOM 1559 N N . GLY A 1 199 ? -12.733 4.485 0.928 1.00 95.12 199 GLY A N 1
ATOM 1560 C CA . GLY A 1 199 ? -13.391 5.670 0.374 1.00 95.12 199 GLY A CA 1
ATOM 1561 C C . GLY A 1 199 ? -13.881 6.675 1.422 1.00 95.12 199 GLY A C 1
ATOM 1562 O O . GLY A 1 199 ? -14.693 7.533 1.088 1.00 95.12 199 GLY A O 1
ATOM 1563 N N . ARG A 1 200 ? -13.440 6.556 2.683 1.00 95.94 200 ARG A N 1
ATOM 1564 C CA . ARG A 1 200 ? -13.879 7.384 3.821 1.00 95.94 200 ARG A CA 1
ATOM 1565 C C . ARG A 1 200 ? -12.725 7.641 4.797 1.00 95.94 200 ARG A C 1
ATOM 1567 O O . ARG A 1 200 ? -11.894 6.744 4.971 1.00 95.94 200 ARG A O 1
ATOM 1574 N N . PRO A 1 201 ? -12.673 8.800 5.475 1.00 95.69 201 PRO A N 1
ATOM 1575 C CA . PRO A 1 201 ? -11.666 9.085 6.493 1.00 95.69 201 PRO A CA 1
ATOM 1576 C C . PRO A 1 201 ? -11.857 8.225 7.751 1.00 95.69 201 PRO A C 1
ATOM 1578 O O . PRO A 1 201 ? -12.975 7.870 8.124 1.00 95.69 201 PRO A O 1
ATOM 1581 N N . ALA A 1 202 ? -10.759 7.939 8.454 1.00 96.56 202 ALA A N 1
ATOM 1582 C CA . ALA A 1 202 ? -10.766 7.127 9.679 1.00 96.56 202 ALA A CA 1
ATOM 1583 C C . ALA A 1 202 ? -11.687 7.678 10.774 1.00 96.56 202 ALA A C 1
ATOM 1585 O O . ALA A 1 202 ? -12.344 6.905 11.470 1.00 96.56 202 ALA A O 1
ATOM 1586 N N . GLN A 1 203 ? -11.765 9.006 10.894 1.00 95.69 203 GLN A N 1
ATOM 1587 C CA . GLN A 1 203 ? -12.650 9.680 11.841 1.00 95.69 203 GLN A CA 1
ATOM 1588 C C . GLN A 1 203 ? -14.122 9.299 11.627 1.00 95.69 203 GLN A C 1
ATOM 1590 O O . GLN A 1 203 ? -14.846 9.091 12.595 1.00 95.69 203 GLN A O 1
ATOM 1595 N N . GLU A 1 204 ? -14.560 9.168 10.373 1.00 96.62 204 GLU A N 1
ATOM 1596 C CA . GLU A 1 204 ? -15.944 8.821 10.050 1.00 96.62 204 GLU A CA 1
ATOM 1597 C C . GLU A 1 204 ? -16.250 7.368 10.425 1.00 96.62 204 GLU A C 1
ATOM 1599 O O . GLU A 1 204 ? -17.247 7.106 11.094 1.00 96.62 204 GLU A O 1
ATOM 1604 N N . ILE A 1 205 ? -15.362 6.427 10.079 1.00 96.62 205 ILE A N 1
ATOM 1605 C CA . ILE A 1 205 ? -15.531 5.015 10.456 1.00 96.62 205 ILE A CA 1
ATOM 1606 C C . ILE A 1 205 ? -15.500 4.842 11.981 1.00 96.62 205 ILE A C 1
ATOM 1608 O O . ILE A 1 205 ? -16.292 4.072 12.529 1.00 96.62 205 ILE A O 1
ATOM 1612 N N . PHE A 1 206 ? -14.632 5.583 12.678 1.00 96.19 206 PHE A N 1
ATOM 1613 C CA . PHE A 1 206 ? -14.625 5.623 14.139 1.00 96.19 206 PHE A CA 1
ATOM 1614 C C . PHE A 1 206 ? -15.976 6.093 14.689 1.00 96.19 206 PHE A C 1
ATOM 1616 O O . PHE A 1 206 ? -16.548 5.433 15.554 1.00 96.19 206 PHE A O 1
ATOM 1623 N N . SER A 1 207 ? -16.519 7.200 14.173 1.00 96.50 207 SER A N 1
ATOM 1624 C CA . SER A 1 207 ? -17.826 7.708 14.596 1.00 96.50 207 SER A CA 1
ATOM 1625 C C . SER A 1 207 ? -18.951 6.703 14.344 1.00 96.50 207 SER A C 1
ATOM 1627 O O . SER A 1 207 ? -19.763 6.495 15.241 1.00 96.50 207 SER A O 1
ATOM 1629 N N . ILE A 1 208 ? -18.975 6.029 13.189 1.00 96.62 208 ILE A N 1
ATOM 1630 C CA . ILE A 1 208 ? -19.975 4.995 12.868 1.00 96.62 208 ILE A CA 1
ATOM 1631 C C . ILE A 1 208 ? -19.970 3.885 13.928 1.00 96.62 208 ILE A C 1
ATOM 1633 O O . ILE A 1 208 ? -21.017 3.573 14.492 1.00 96.62 208 ILE A O 1
ATOM 1637 N N . ARG A 1 209 ? -18.795 3.335 14.254 1.00 95.25 209 ARG A N 1
ATOM 1638 C CA . ARG A 1 209 ? -18.678 2.194 15.173 1.00 95.25 209 ARG A CA 1
ATOM 1639 C C . ARG A 1 209 ? -18.807 2.580 16.648 1.00 95.25 209 ARG A C 1
ATOM 1641 O O . ARG A 1 209 ? -19.475 1.897 17.411 1.00 95.25 209 ARG A O 1
ATOM 1648 N N . ASN A 1 210 ? -18.124 3.639 17.079 1.00 93.25 210 ASN A N 1
ATOM 1649 C CA . ASN A 1 210 ? -17.942 3.937 18.503 1.00 93.25 210 ASN A CA 1
ATOM 1650 C C . ASN A 1 210 ? -18.900 5.002 19.043 1.00 93.25 210 ASN A C 1
ATOM 1652 O O . ASN A 1 210 ? -19.179 4.987 20.240 1.00 93.25 210 ASN A O 1
ATOM 1656 N N . VAL A 1 211 ? -19.375 5.923 18.199 1.00 94.19 211 VAL A N 1
ATOM 1657 C CA . VAL A 1 211 ? -20.260 7.025 18.618 1.00 94.19 211 VAL A CA 1
ATOM 1658 C C . VAL A 1 211 ? -21.709 6.708 18.267 1.00 94.19 211 VAL A C 1
ATOM 1660 O O . VAL A 1 211 ? -22.565 6.711 19.144 1.00 94.19 211 VAL A O 1
ATOM 1663 N N . ASN A 1 212 ? -21.968 6.392 16.999 1.00 95.69 212 ASN A N 1
ATOM 1664 C CA . ASN A 1 212 ? -23.306 6.089 16.496 1.00 95.69 212 ASN A CA 1
ATOM 1665 C C . ASN A 1 212 ? -23.727 4.645 16.796 1.00 95.69 212 ASN A C 1
ATOM 1667 O O . ASN A 1 212 ? -24.920 4.360 16.791 1.00 95.69 212 ASN A O 1
ATOM 1671 N N . GLN A 1 213 ? -22.755 3.759 17.052 1.00 95.31 213 GLN A N 1
ATOM 1672 C CA . GLN A 1 213 ? -22.969 2.328 17.302 1.00 95.31 213 GLN A CA 1
ATOM 1673 C C . GLN A 1 213 ? -23.765 1.648 16.173 1.00 95.31 213 GLN A C 1
ATOM 1675 O O . GLN A 1 213 ? -24.595 0.771 16.406 1.00 95.31 213 GLN A O 1
ATOM 1680 N N . ASP A 1 214 ? -23.509 2.070 14.933 1.00 96.94 214 ASP A N 1
ATOM 1681 C CA . ASP A 1 214 ? -24.134 1.518 13.733 1.00 96.94 214 ASP A CA 1
ATOM 1682 C C . ASP A 1 214 ? -23.292 0.353 13.194 1.00 96.94 214 ASP A C 1
ATOM 1684 O O . ASP A 1 214 ? -22.513 0.473 12.241 1.00 96.94 214 ASP A O 1
ATOM 1688 N N . ASP A 1 215 ? -23.428 -0.795 13.860 1.00 95.38 215 ASP A N 1
ATOM 1689 C CA . ASP A 1 215 ? -22.700 -2.021 13.523 1.00 95.38 215 ASP A CA 1
ATOM 1690 C C . ASP A 1 215 ? -23.050 -2.554 12.124 1.00 95.38 215 ASP A C 1
ATOM 1692 O O . ASP A 1 215 ? -22.217 -3.202 11.481 1.00 95.38 215 ASP A O 1
ATOM 1696 N N . ALA A 1 216 ? -24.261 -2.275 11.630 1.00 97.56 216 ALA A N 1
ATOM 1697 C CA . ALA A 1 216 ? -24.707 -2.704 10.309 1.00 97.56 216 ALA A CA 1
ATOM 1698 C C . ALA A 1 216 ? -23.945 -1.956 9.210 1.00 97.56 216 ALA A C 1
ATOM 1700 O O . ALA A 1 216 ? -23.331 -2.597 8.353 1.00 97.56 216 ALA A O 1
ATOM 1701 N N . LEU A 1 217 ? -23.902 -0.622 9.284 1.00 97.25 217 LEU A N 1
ATOM 1702 C CA . LEU A 1 217 ? -23.139 0.197 8.343 1.00 97.25 217 LEU A CA 1
ATOM 1703 C C . LEU A 1 217 ? -21.635 -0.078 8.448 1.00 97.25 217 LEU A C 1
ATOM 1705 O O . LEU A 1 217 ? -20.946 -0.157 7.430 1.00 97.25 217 LEU A O 1
ATOM 1709 N N . PHE A 1 218 ? -21.109 -0.263 9.663 1.00 97.19 218 PHE A N 1
ATOM 1710 C CA . PHE A 1 218 ? -19.708 -0.644 9.849 1.00 97.19 218 PHE A CA 1
ATOM 1711 C C . PHE A 1 218 ? -19.390 -1.964 9.133 1.00 97.19 218 PHE A C 1
ATOM 1713 O O . PHE A 1 218 ? -18.421 -2.040 8.377 1.00 97.19 218 PHE A O 1
ATOM 1720 N N . THR A 1 219 ? -20.225 -2.988 9.323 1.00 96.81 219 THR A N 1
ATOM 1721 C CA . THR A 1 219 ? -20.052 -4.297 8.678 1.00 96.81 219 THR A CA 1
ATOM 1722 C C . THR A 1 219 ? -20.158 -4.191 7.158 1.00 96.81 219 THR A C 1
ATOM 1724 O O . THR A 1 219 ? -19.328 -4.763 6.456 1.00 96.81 219 THR A O 1
ATOM 1727 N N . GLU A 1 220 ? -21.118 -3.419 6.642 1.00 97.38 220 GLU A N 1
ATOM 1728 C CA . GLU A 1 220 ? -21.263 -3.159 5.206 1.00 97.38 220 GLU A CA 1
ATOM 1729 C C . GLU A 1 220 ? -19.986 -2.548 4.608 1.00 97.38 220 GLU A C 1
ATOM 1731 O O . GLU A 1 220 ? -19.509 -3.010 3.573 1.00 97.38 220 GLU A O 1
ATOM 1736 N N . ILE A 1 221 ? -19.386 -1.558 5.279 1.00 96.75 221 ILE A N 1
ATOM 1737 C CA . ILE A 1 221 ? -18.147 -0.912 4.822 1.00 96.75 221 ILE A CA 1
ATOM 1738 C C . ILE A 1 221 ? -16.971 -1.899 4.821 1.00 96.75 221 ILE A C 1
ATOM 1740 O O . ILE A 1 221 ? -16.207 -1.946 3.854 1.00 96.75 221 ILE A O 1
ATOM 1744 N N . ILE A 1 222 ? -16.811 -2.687 5.890 1.00 96.00 222 ILE A N 1
ATOM 1745 C CA . ILE A 1 222 ? -15.705 -3.648 6.015 1.00 96.00 222 ILE A CA 1
ATOM 1746 C C . ILE A 1 222 ? -15.834 -4.784 4.994 1.00 96.00 222 ILE A C 1
ATOM 1748 O O . ILE A 1 222 ? -14.849 -5.148 4.352 1.00 96.00 222 ILE A O 1
ATOM 1752 N N . GLU A 1 223 ? -17.034 -5.329 4.804 1.00 95.62 223 GLU A N 1
ATOM 1753 C CA . GLU A 1 223 ? -17.277 -6.383 3.817 1.00 95.62 223 GLU A CA 1
ATOM 1754 C C . GLU A 1 223 ? -17.228 -5.846 2.382 1.00 95.62 223 GLU A C 1
ATOM 1756 O O . GLU A 1 223 ? -16.747 -6.532 1.480 1.00 95.62 223 GLU A O 1
ATOM 1761 N N . GLY A 1 224 ? -17.631 -4.591 2.173 1.00 95.19 224 GLY A N 1
ATOM 1762 C CA . GLY A 1 224 ? -17.664 -3.930 0.872 1.00 95.19 224 GLY A CA 1
ATOM 1763 C C . GLY A 1 224 ? -16.300 -3.700 0.219 1.00 95.19 224 GLY A C 1
ATOM 1764 O O . GLY A 1 224 ? -16.256 -3.395 -0.969 1.00 95.19 224 GLY A O 1
ATOM 1765 N N . VAL A 1 225 ? -15.185 -3.856 0.941 1.00 95.12 225 VAL A N 1
ATOM 1766 C CA . VAL A 1 225 ? -13.826 -3.780 0.361 1.00 95.12 225 VAL A CA 1
ATOM 1767 C C . VAL A 1 225 ? -13.197 -5.152 0.112 1.00 95.12 225 VAL A C 1
ATOM 1769 O O . VAL A 1 225 ? -12.177 -5.252 -0.576 1.00 95.12 225 VAL A O 1
ATOM 1772 N N . ARG A 1 226 ? -13.790 -6.226 0.646 1.00 95.19 226 ARG A N 1
ATOM 1773 C CA . ARG A 1 226 ? -13.288 -7.595 0.475 1.00 95.19 226 ARG A CA 1
ATOM 1774 C C . ARG A 1 226 ? -13.547 -8.082 -0.947 1.00 95.19 226 ARG A C 1
ATOM 1776 O O . ARG A 1 226 ? -14.470 -7.631 -1.618 1.00 95.19 226 ARG A O 1
ATOM 1783 N N . TRP A 1 227 ? -12.713 -9.004 -1.417 1.00 90.19 227 TRP A N 1
ATOM 1784 C CA . TRP A 1 227 ? -12.793 -9.643 -2.739 1.00 90.19 227 TRP A CA 1
ATOM 1785 C C . TRP A 1 227 ? -12.643 -8.723 -3.959 1.00 90.19 227 TRP A C 1
ATOM 1787 O O . TRP A 1 227 ? -12.574 -9.217 -5.085 1.00 90.19 227 TRP A O 1
ATOM 1797 N N . TYR A 1 228 ? -12.497 -7.413 -3.767 1.00 90.50 228 TYR A N 1
ATOM 1798 C CA . TYR A 1 228 ? -12.089 -6.505 -4.830 1.00 90.50 228 TYR A CA 1
ATOM 1799 C C . TYR A 1 228 ? -10.596 -6.648 -5.114 1.00 90.50 228 TYR A C 1
ATOM 1801 O O . TYR A 1 228 ? -9.778 -6.751 -4.198 1.00 90.50 228 TYR A O 1
ATOM 1809 N N . GLN A 1 229 ? -10.245 -6.662 -6.401 1.00 92.88 229 GLN A N 1
ATOM 1810 C CA . GLN A 1 229 ? -8.858 -6.701 -6.851 1.00 92.88 229 GLN A CA 1
ATOM 1811 C C . GLN A 1 229 ? -8.271 -5.293 -6.896 1.00 92.88 229 GLN A C 1
ATOM 1813 O O . GLN A 1 229 ? -8.857 -4.370 -7.466 1.00 92.88 229 GLN A O 1
ATOM 1818 N N . TYR A 1 230 ? -7.073 -5.162 -6.343 1.00 95.56 230 TYR A N 1
ATOM 1819 C CA . TYR A 1 230 ? -6.314 -3.924 -6.310 1.00 95.56 230 TYR A CA 1
ATOM 1820 C C . TYR A 1 230 ? -4.910 -4.138 -6.871 1.00 95.56 230 TYR A C 1
ATOM 1822 O O . TYR A 1 230 ? -4.352 -5.239 -6.831 1.00 95.56 230 TYR A O 1
ATOM 1830 N N . LEU A 1 231 ? -4.322 -3.044 -7.342 1.00 94.81 231 LEU A N 1
ATOM 1831 C CA . LEU A 1 231 ? -2.887 -2.879 -7.490 1.00 94.81 231 LEU A CA 1
ATOM 1832 C C . LEU A 1 231 ? -2.357 -2.195 -6.230 1.00 94.81 231 LEU A C 1
ATOM 1834 O O . LEU A 1 231 ? -2.580 -1.005 -6.000 1.00 94.81 231 LEU A O 1
ATOM 1838 N N . PHE A 1 232 ? -1.653 -2.961 -5.404 1.00 96.44 232 PHE A N 1
ATOM 1839 C CA . PHE A 1 232 ? -1.019 -2.460 -4.194 1.00 96.44 232 PHE A CA 1
ATOM 1840 C C . PHE A 1 232 ? 0.434 -2.105 -4.468 1.00 96.44 232 PHE A C 1
ATOM 1842 O O . PHE A 1 232 ? 1.209 -2.959 -4.898 1.00 96.44 232 PHE A O 1
ATOM 1849 N N . LYS A 1 233 ? 0.830 -0.870 -4.157 1.00 94.75 233 LYS A N 1
ATOM 1850 C CA . LYS A 1 233 ? 2.243 -0.519 -4.020 1.00 94.75 233 LYS A CA 1
ATOM 1851 C C . LYS A 1 233 ? 2.684 -0.906 -2.619 1.00 94.75 233 LYS A C 1
ATOM 1853 O O . LYS A 1 233 ? 2.308 -0.246 -1.651 1.00 94.75 233 LYS A O 1
ATOM 1858 N N . LEU A 1 234 ? 3.452 -1.983 -2.521 1.00 95.38 234 LEU A N 1
ATOM 1859 C CA . LEU A 1 234 ? 3.959 -2.487 -1.256 1.00 95.38 234 LEU A CA 1
ATOM 1860 C C . LEU A 1 234 ? 5.382 -2.005 -1.021 1.00 95.38 234 LEU A C 1
ATOM 1862 O O . LEU A 1 234 ? 6.244 -2.118 -1.893 1.00 95.38 234 LEU A O 1
ATOM 1866 N N . ARG A 1 235 ? 5.628 -1.546 0.199 1.00 92.69 235 ARG A N 1
ATOM 1867 C CA . ARG A 1 235 ? 6.954 -1.378 0.774 1.00 92.69 235 ARG A CA 1
ATOM 1868 C C . ARG A 1 235 ? 7.236 -2.566 1.681 1.00 92.69 235 ARG A C 1
ATOM 1870 O O . ARG A 1 235 ? 6.518 -2.791 2.654 1.00 92.69 235 ARG A O 1
ATOM 1877 N N . VAL A 1 236 ? 8.274 -3.320 1.356 1.00 93.75 236 VAL A N 1
ATOM 1878 C CA . VAL A 1 236 ? 8.666 -4.545 2.047 1.00 93.75 236 VAL A CA 1
ATOM 1879 C C . VAL A 1 236 ? 9.987 -4.304 2.766 1.00 93.75 236 VAL A C 1
ATOM 1881 O O . VAL A 1 236 ? 10.969 -3.891 2.143 1.00 93.75 236 VAL A O 1
ATOM 1884 N N . ARG A 1 237 ? 10.006 -4.549 4.077 1.00 92.25 237 ARG A N 1
ATOM 1885 C CA . ARG A 1 237 ? 11.190 -4.400 4.929 1.00 92.25 237 ARG A CA 1
ATOM 1886 C C . ARG A 1 237 ? 11.169 -5.428 6.058 1.00 92.25 237 ARG A C 1
ATOM 1888 O O . ARG A 1 237 ? 10.112 -5.736 6.599 1.00 92.25 237 ARG A O 1
ATOM 1895 N N . GLU A 1 238 ? 12.329 -5.946 6.417 1.00 90.75 238 GLU A N 1
ATOM 1896 C CA . GLU A 1 238 ? 12.550 -6.766 7.602 1.00 90.75 238 GLU A CA 1
ATOM 1897 C C . GLU A 1 238 ? 12.616 -5.868 8.846 1.00 90.75 238 GLU A C 1
ATOM 1899 O O . GLU A 1 238 ? 13.352 -4.882 8.887 1.00 90.75 238 GLU A O 1
ATOM 1904 N N . GLU A 1 239 ? 11.800 -6.182 9.848 1.00 87.00 239 GLU A N 1
ATOM 1905 C CA . GLU A 1 239 ? 11.826 -5.553 11.167 1.00 87.00 239 GLU A CA 1
ATOM 1906 C C . GLU A 1 239 ? 12.113 -6.624 12.221 1.00 87.00 239 GLU A C 1
ATOM 1908 O O . GLU A 1 239 ? 11.549 -7.719 12.181 1.00 87.00 239 GLU A O 1
ATOM 1913 N N . THR A 1 240 ? 12.970 -6.306 13.187 1.00 84.00 240 THR A N 1
ATOM 1914 C CA . THR A 1 240 ? 13.210 -7.169 14.345 1.00 84.00 240 THR A CA 1
ATOM 1915 C C . THR A 1 240 ? 12.129 -6.908 15.386 1.00 84.00 240 THR A C 1
ATOM 1917 O O . THR A 1 240 ? 12.009 -5.794 15.897 1.00 84.00 240 THR A O 1
ATOM 1920 N N . PHE A 1 241 ? 11.337 -7.926 15.708 1.00 80.25 241 PHE A N 1
ATOM 1921 C CA . PHE A 1 241 ? 10.327 -7.863 16.761 1.00 80.25 241 PHE A CA 1
ATOM 1922 C C . PHE A 1 241 ? 10.584 -8.988 17.759 1.00 80.25 241 PHE A C 1
ATOM 1924 O O . PHE A 1 241 ? 10.556 -10.154 17.375 1.00 80.25 241 PHE A O 1
ATOM 1931 N N . ASN A 1 242 ? 10.822 -8.646 19.030 1.00 82.62 242 ASN A N 1
ATOM 1932 C CA . ASN A 1 242 ? 11.247 -9.593 20.073 1.00 82.62 242 ASN A CA 1
ATOM 1933 C C . ASN A 1 242 ? 12.470 -10.434 19.653 1.00 82.62 242 ASN A C 1
ATOM 1935 O O . ASN A 1 242 ? 12.443 -11.654 19.765 1.00 82.62 242 ASN A O 1
ATOM 1939 N N . ASP A 1 243 ? 13.501 -9.783 19.104 1.00 84.12 243 ASP A N 1
ATOM 1940 C CA . ASP A 1 243 ? 14.731 -10.415 18.591 1.00 84.12 243 ASP A CA 1
ATOM 1941 C C . ASP A 1 243 ? 14.539 -11.403 17.420 1.00 84.12 243 ASP A C 1
ATOM 1943 O O . ASP A 1 243 ? 15.504 -12.002 16.946 1.00 84.12 243 ASP A O 1
ATOM 1947 N N . GLU A 1 244 ? 13.323 -11.519 16.872 1.00 85.44 244 GLU A N 1
ATOM 1948 C CA . GLU A 1 244 ? 13.042 -12.306 15.671 1.00 85.44 244 GLU A CA 1
ATOM 1949 C C . GLU A 1 244 ? 12.883 -11.406 14.434 1.00 85.44 244 GLU A C 1
ATOM 1951 O O . GLU A 1 244 ? 12.065 -10.476 14.449 1.00 85.44 244 GLU A O 1
ATOM 1956 N N . PRO A 1 245 ? 13.596 -11.685 13.326 1.00 83.62 245 PRO A N 1
ATOM 1957 C CA . PRO A 1 245 ? 13.387 -10.974 12.073 1.00 83.62 245 PRO A CA 1
ATOM 1958 C C . PRO A 1 245 ? 12.027 -11.349 11.475 1.00 83.62 245 PRO A C 1
ATOM 1960 O O . PRO A 1 245 ? 11.740 -12.517 11.193 1.00 83.62 245 PRO A O 1
ATOM 1963 N N . ARG A 1 246 ? 11.177 -10.347 11.252 1.00 87.19 246 ARG A N 1
ATOM 1964 C CA . ARG A 1 246 ? 9.858 -10.499 10.636 1.00 87.19 246 ARG A CA 1
ATOM 1965 C C . ARG A 1 246 ? 9.735 -9.583 9.438 1.00 87.19 246 ARG A C 1
ATOM 1967 O O . ARG A 1 246 ? 10.054 -8.400 9.489 1.00 87.19 246 ARG A O 1
ATOM 1974 N N . LEU A 1 247 ? 9.227 -10.136 8.345 1.00 90.44 247 LEU A N 1
ATOM 1975 C CA . LEU A 1 247 ? 8.973 -9.346 7.156 1.00 90.44 247 LEU A CA 1
ATOM 1976 C C . LEU A 1 247 ? 7.695 -8.529 7.332 1.00 90.44 247 LEU A C 1
ATOM 1978 O O . LEU A 1 247 ? 6.627 -9.086 7.587 1.00 90.44 247 LEU A O 1
ATOM 1982 N N . LYS A 1 248 ? 7.799 -7.219 7.146 1.00 93.00 248 LYS A N 1
ATOM 1983 C CA . LYS A 1 248 ? 6.676 -6.295 7.195 1.00 93.00 248 LYS A CA 1
ATOM 1984 C C . LYS A 1 248 ? 6.386 -5.747 5.811 1.00 93.00 248 LYS A C 1
ATOM 1986 O O . LYS A 1 248 ? 7.249 -5.159 5.160 1.00 93.00 248 LYS A O 1
ATOM 1991 N N . CYS A 1 249 ? 5.140 -5.918 5.387 1.00 95.81 249 CYS A N 1
ATOM 1992 C CA . CYS A 1 249 ? 4.610 -5.293 4.184 1.00 95.81 249 CYS A CA 1
ATOM 1993 C C . CYS A 1 249 ? 3.766 -4.085 4.597 1.00 95.81 249 CYS A C 1
ATOM 1995 O O . CYS A 1 249 ? 2.847 -4.215 5.404 1.00 95.81 249 CYS A O 1
ATOM 1997 N N . SER A 1 250 ? 4.073 -2.913 4.052 1.00 95.50 250 SER A N 1
ATOM 1998 C CA . SER A 1 250 ? 3.259 -1.704 4.200 1.00 95.50 250 SER A CA 1
ATOM 1999 C C . SER A 1 250 ? 2.665 -1.316 2.850 1.00 95.50 250 SER A C 1
ATOM 2001 O O . SER A 1 250 ? 3.353 -1.402 1.835 1.00 95.50 250 SER A O 1
ATOM 2003 N N . ILE A 1 251 ? 1.399 -0.910 2.823 1.00 97.12 251 ILE A N 1
ATOM 2004 C CA . ILE A 1 251 ? 0.714 -0.445 1.615 1.00 97.12 251 ILE A CA 1
ATOM 2005 C C . ILE A 1 251 ? 0.907 1.068 1.514 1.00 97.12 251 ILE A C 1
ATOM 2007 O O . ILE A 1 251 ? 0.363 1.821 2.319 1.00 97.12 251 ILE A O 1
ATOM 2011 N N . ASP A 1 252 ? 1.668 1.502 0.513 1.00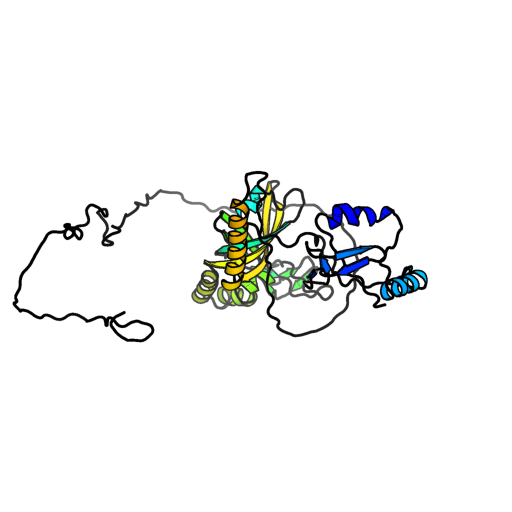 90.56 252 ASP A N 1
ATOM 2012 C CA . ASP A 1 252 ? 1.911 2.922 0.234 1.00 90.56 252 ASP A CA 1
ATOM 2013 C C . ASP A 1 252 ? 0.812 3.526 -0.653 1.00 90.56 252 ASP A C 1
ATOM 2015 O O . ASP A 1 252 ? 0.524 4.718 -0.570 1.00 90.56 252 ASP A O 1
ATOM 2019 N N . LYS A 1 253 ? 0.219 2.712 -1.535 1.00 91.25 253 LYS A N 1
ATOM 2020 C CA . LYS A 1 253 ? -0.869 3.102 -2.443 1.00 91.25 253 LYS A CA 1
ATOM 2021 C C . LYS A 1 253 ? -1.723 1.883 -2.783 1.00 91.25 253 LYS A C 1
ATOM 2023 O O . LYS A 1 253 ? -1.175 0.794 -2.973 1.00 91.25 253 LYS A O 1
ATOM 2028 N N . ALA A 1 254 ? -3.030 2.078 -2.907 1.00 94.44 254 ALA A N 1
ATOM 2029 C CA . ALA A 1 254 ? -3.977 1.071 -3.361 1.00 94.44 254 ALA A CA 1
ATOM 2030 C C . ALA A 1 254 ? -4.840 1.651 -4.488 1.00 94.44 254 ALA A C 1
ATOM 2032 O O . ALA A 1 254 ? -5.536 2.644 -4.306 1.00 94.44 254 ALA A O 1
ATOM 2033 N N . GLU A 1 255 ? -4.800 1.033 -5.663 1.00 92.12 255 GLU A N 1
ATOM 2034 C CA . GLU A 1 255 ? -5.642 1.411 -6.801 1.00 92.12 255 GLU A CA 1
ATOM 2035 C C . GLU A 1 255 ? -6.556 0.247 -7.164 1.00 92.12 255 GLU A C 1
ATOM 2037 O O . GLU A 1 255 ? -6.101 -0.895 -7.221 1.00 92.12 255 GLU A O 1
ATOM 2042 N N . LYS A 1 256 ? -7.845 0.517 -7.395 1.00 91.62 256 LYS A N 1
ATOM 2043 C CA . LYS A 1 256 ? -8.763 -0.506 -7.906 1.00 91.62 256 LYS A CA 1
ATOM 2044 C C . LYS A 1 256 ? -8.296 -0.940 -9.292 1.00 91.62 256 LYS A C 1
ATOM 2046 O O . LYS A 1 256 ? -7.984 -0.102 -10.128 1.00 91.62 256 LYS A O 1
ATOM 2051 N N . LEU A 1 257 ? -8.244 -2.244 -9.528 1.00 90.69 257 LEU A N 1
ATOM 2052 C CA . LEU A 1 257 ? -7.762 -2.781 -10.794 1.00 90.69 257 LEU A CA 1
ATOM 2053 C C . LEU A 1 257 ? -8.683 -2.364 -11.956 1.00 90.69 257 LEU A C 1
ATOM 2055 O O . LEU A 1 257 ? -9.878 -2.650 -11.907 1.00 90.69 257 LEU A O 1
ATOM 2059 N N . ASP A 1 258 ? -8.127 -1.767 -13.016 1.00 89.12 258 ASP A N 1
ATOM 2060 C CA . ASP A 1 258 ? -8.817 -1.624 -14.306 1.00 89.12 258 ASP A CA 1
ATOM 2061 C C . ASP A 1 258 ? -8.669 -2.928 -15.116 1.00 89.12 258 ASP A C 1
ATOM 2063 O O . ASP A 1 258 ? -7.555 -3.276 -15.534 1.00 89.12 258 ASP A O 1
ATOM 2067 N N . PRO A 1 259 ? -9.770 -3.660 -15.384 1.00 89.38 259 PRO A N 1
ATOM 2068 C CA . PRO A 1 259 ? -9.722 -4.894 -16.160 1.00 89.38 259 PRO A CA 1
ATOM 2069 C C . PRO A 1 259 ? -9.175 -4.705 -17.580 1.00 89.38 259 PRO A C 1
ATOM 2071 O O . PRO A 1 259 ? -8.552 -5.621 -18.120 1.00 89.38 259 PRO A O 1
ATOM 2074 N N . SER A 1 260 ? -9.392 -3.541 -18.194 1.00 88.19 260 SER A N 1
ATOM 2075 C CA . SER A 1 260 ? -8.974 -3.256 -19.571 1.00 88.19 260 SER A CA 1
ATOM 2076 C C . SER A 1 260 ? -7.460 -3.101 -19.660 1.00 88.19 260 SER A C 1
ATOM 2078 O O . SER A 1 260 ? -6.815 -3.690 -20.531 1.00 88.19 260 SER A O 1
ATOM 2080 N N . GLU A 1 261 ? -6.879 -2.333 -18.739 1.00 83.62 261 GLU A N 1
ATOM 2081 C CA . GLU A 1 261 ? -5.429 -2.181 -18.619 1.00 83.62 261 GLU A CA 1
ATOM 2082 C C . GLU A 1 261 ? -4.755 -3.496 -18.262 1.00 83.62 261 GLU A C 1
ATOM 2084 O O . GLU A 1 261 ? -3.782 -3.880 -18.913 1.00 83.62 261 GLU A O 1
ATOM 2089 N N . GLU A 1 262 ? -5.313 -4.224 -17.296 1.00 87.81 262 GLU A N 1
ATOM 2090 C CA . GLU A 1 262 ? -4.778 -5.518 -16.895 1.00 87.81 262 GLU A CA 1
ATOM 2091 C C . GLU A 1 262 ? -4.803 -6.528 -18.043 1.00 87.81 262 GLU A C 1
ATOM 2093 O O . GLU A 1 262 ? -3.816 -7.227 -18.267 1.00 87.81 262 GLU A O 1
ATOM 2098 N N . SER A 1 263 ? -5.887 -6.564 -18.819 1.00 89.25 263 SER A N 1
ATOM 2099 C CA . SER A 1 263 ? -5.996 -7.447 -19.983 1.00 89.25 263 SER A CA 1
ATOM 2100 C C . SER A 1 263 ? -4.923 -7.139 -21.026 1.00 89.25 263 SER A C 1
ATOM 2102 O O . SER A 1 263 ? -4.282 -8.061 -21.520 1.00 89.25 263 SER A O 1
ATOM 2104 N N . ARG A 1 264 ? -4.657 -5.857 -21.320 1.00 83.31 264 ARG A N 1
ATOM 2105 C CA . ARG A 1 264 ? -3.576 -5.463 -22.246 1.00 83.31 264 ARG A CA 1
ATOM 2106 C C . ARG A 1 264 ? -2.205 -5.942 -21.772 1.00 83.31 264 ARG A C 1
ATOM 2108 O O . ARG A 1 264 ? -1.396 -6.387 -22.579 1.00 83.31 264 ARG A O 1
ATOM 2115 N N . ILE A 1 265 ? -1.948 -5.859 -20.469 1.00 81.06 265 ILE A N 1
ATOM 2116 C CA . ILE A 1 265 ? -0.682 -6.301 -19.876 1.00 81.06 265 ILE A CA 1
ATOM 2117 C C . ILE A 1 265 ? -0.550 -7.819 -19.973 1.00 81.06 265 ILE A C 1
ATOM 2119 O O . ILE A 1 265 ? 0.501 -8.313 -20.373 1.00 81.06 265 ILE A O 1
ATOM 2123 N N . LEU A 1 266 ? -1.611 -8.553 -19.635 1.00 86.00 266 LEU A N 1
ATOM 2124 C CA . LEU A 1 266 ? -1.631 -10.011 -19.720 1.00 86.00 266 LEU A CA 1
ATOM 2125 C C . LEU A 1 266 ? -1.450 -10.497 -21.161 1.00 86.00 266 LEU A C 1
ATOM 2127 O O . LEU A 1 266 ? -0.669 -11.418 -21.378 1.00 86.00 266 LEU A O 1
ATOM 2131 N N . LEU A 1 267 ? -2.095 -9.852 -22.138 1.00 85.44 267 LEU A N 1
ATOM 2132 C CA . LEU A 1 267 ? -1.903 -10.157 -23.558 1.00 85.44 267 LEU A CA 1
ATOM 2133 C C . LEU A 1 267 ? -0.442 -9.972 -23.977 1.00 85.44 267 LEU A C 1
ATOM 2135 O O . LEU A 1 267 ? 0.135 -10.892 -24.539 1.00 85.44 267 LEU A O 1
ATOM 2139 N N . GLY A 1 268 ? 0.197 -8.860 -23.602 1.00 78.06 268 GLY A N 1
ATOM 2140 C CA . GLY A 1 268 ? 1.617 -8.652 -23.908 1.00 78.06 268 GLY A CA 1
ATOM 2141 C C . GLY A 1 268 ? 2.546 -9.700 -23.277 1.00 78.06 268 GLY A C 1
ATOM 2142 O O . GLY A 1 268 ? 3.563 -10.063 -23.866 1.00 78.06 268 GLY A O 1
ATOM 2143 N N . VAL A 1 269 ? 2.205 -10.218 -22.091 1.00 80.12 269 VAL A N 1
ATOM 2144 C CA . VAL A 1 269 ? 2.945 -11.329 -21.466 1.00 80.12 269 VAL A CA 1
ATOM 2145 C C . VAL A 1 269 ? 2.741 -12.630 -22.242 1.00 80.12 269 VAL A C 1
ATOM 2147 O O . VAL A 1 269 ? 3.711 -13.350 -22.465 1.00 80.12 269 VAL A O 1
ATOM 2150 N N . ILE A 1 270 ? 1.509 -12.924 -22.664 1.00 88.19 270 ILE A N 1
ATOM 2151 C CA . ILE A 1 270 ? 1.186 -14.113 -23.462 1.00 88.19 270 ILE A CA 1
ATOM 2152 C C . ILE A 1 270 ? 1.907 -14.058 -24.813 1.00 88.19 270 ILE A C 1
ATOM 2154 O O . ILE A 1 270 ? 2.574 -15.025 -25.166 1.00 88.19 270 ILE A O 1
ATOM 2158 N N . ASP A 1 271 ? 1.853 -12.928 -25.519 1.00 84.62 271 ASP A N 1
ATOM 2159 C CA . ASP A 1 271 ? 2.536 -12.734 -26.804 1.00 84.62 271 ASP A CA 1
ATOM 2160 C C . ASP A 1 271 ? 4.046 -12.973 -26.661 1.00 84.62 271 ASP A C 1
ATOM 2162 O O . ASP A 1 271 ? 4.630 -13.757 -27.405 1.00 84.62 271 ASP A O 1
ATOM 2166 N N . SER A 1 272 ? 4.669 -12.413 -25.616 1.00 77.62 272 SER A N 1
ATOM 2167 C CA . SER A 1 272 ? 6.090 -12.644 -25.332 1.00 77.62 272 SER A CA 1
ATOM 2168 C C . SER A 1 272 ? 6.423 -14.112 -25.042 1.00 77.62 272 SER A C 1
ATOM 2170 O O . SER A 1 272 ? 7.541 -14.545 -25.329 1.00 77.62 272 SER A O 1
ATOM 2172 N N . MET A 1 273 ? 5.505 -14.874 -24.441 1.00 82.88 273 MET A N 1
ATOM 2173 C CA . MET A 1 273 ? 5.695 -16.312 -24.221 1.00 82.88 273 MET A CA 1
ATOM 2174 C C . MET A 1 273 ? 5.564 -17.099 -25.527 1.00 82.88 273 MET A C 1
ATOM 2176 O O . MET A 1 273 ? 6.307 -18.057 -25.729 1.00 82.88 273 MET A O 1
ATOM 2180 N N . LEU A 1 274 ? 4.649 -16.695 -26.411 1.00 84.44 274 LEU A N 1
ATOM 2181 C CA . LEU A 1 274 ? 4.448 -17.325 -27.714 1.00 84.44 274 LEU A CA 1
ATOM 2182 C C . LEU A 1 274 ? 5.632 -17.071 -28.656 1.00 84.44 274 LEU A C 1
ATOM 2184 O O . LEU A 1 274 ? 6.107 -18.013 -29.288 1.00 84.44 274 LEU A O 1
ATOM 2188 N N . ASP A 1 275 ? 6.177 -15.854 -28.675 1.00 73.88 275 ASP A N 1
ATOM 2189 C CA . ASP A 1 275 ? 7.370 -15.511 -29.462 1.00 73.88 275 ASP A CA 1
ATOM 2190 C C . ASP A 1 275 ? 8.619 -16.280 -28.987 1.00 73.88 275 ASP A C 1
ATOM 2192 O O . ASP A 1 275 ? 9.464 -16.685 -29.788 1.00 73.88 275 ASP A O 1
ATOM 2196 N N . GLY A 1 276 ? 8.719 -16.551 -27.680 1.00 58.22 276 GLY A N 1
ATOM 2197 C CA . GLY A 1 276 ? 9.805 -17.336 -27.083 1.00 58.22 276 GLY A CA 1
ATOM 2198 C C . GLY A 1 276 ? 9.771 -18.837 -27.405 1.00 58.22 276 GLY A C 1
ATOM 2199 O O . GLY A 1 276 ? 10.794 -19.508 -27.280 1.00 58.22 276 GLY A O 1
ATOM 2200 N N . LEU A 1 277 ? 8.636 -19.379 -27.860 1.00 53.16 277 LEU A N 1
ATOM 2201 C CA . LEU A 1 277 ? 8.514 -20.789 -28.264 1.00 53.16 277 LEU A CA 1
ATOM 2202 C C . LEU A 1 277 ? 9.071 -21.061 -29.675 1.00 53.16 277 LEU A C 1
ATOM 2204 O O . LEU A 1 277 ? 9.164 -22.217 -30.086 1.00 53.16 277 LEU A O 1
ATOM 2208 N N . GLY A 1 278 ? 9.492 -20.017 -30.400 1.00 46.62 278 GLY A N 1
ATOM 2209 C CA . GLY A 1 278 ? 10.141 -20.111 -31.711 1.00 46.62 278 GLY A CA 1
ATOM 2210 C C . GLY A 1 278 ? 11.662 -20.317 -31.681 1.00 46.62 278 GLY A C 1
ATOM 2211 O O . GLY A 1 278 ? 12.292 -20.281 -32.737 1.00 46.62 278 GLY A O 1
ATOM 2212 N N . SER A 1 279 ? 12.302 -20.498 -30.519 1.00 38.12 279 SER A N 1
ATOM 2213 C CA . SER A 1 279 ? 13.761 -20.686 -30.425 1.00 38.12 279 SER A CA 1
ATOM 2214 C C . SER A 1 279 ? 14.161 -21.649 -29.298 1.00 38.12 279 SER A C 1
ATOM 2216 O O . SER A 1 279 ? 13.672 -21.566 -28.178 1.00 38.12 279 SER A O 1
ATOM 2218 N N . SER A 1 280 ? 15.046 -22.600 -29.621 1.00 31.33 280 SER A N 1
ATOM 2219 C CA . SER A 1 280 ? 15.561 -23.661 -28.732 1.00 31.33 280 SER A CA 1
ATOM 2220 C C . SER A 1 280 ? 16.387 -23.117 -27.538 1.00 31.33 280 SER A C 1
ATOM 2222 O O . SER A 1 280 ? 16.803 -21.959 -27.566 1.00 31.33 280 SER A O 1
ATOM 2224 N N . PRO A 1 281 ? 16.633 -23.919 -26.477 1.00 38.88 281 PRO A N 1
ATOM 2225 C CA . PRO A 1 281 ? 16.686 -23.450 -25.095 1.00 38.88 281 PRO A CA 1
ATOM 2226 C C . PRO A 1 281 ? 18.036 -22.862 -24.669 1.00 38.88 281 PRO A C 1
ATOM 2228 O O . PRO A 1 281 ? 19.088 -23.476 -24.835 1.00 38.88 281 PRO A O 1
ATOM 2231 N N . GLY A 1 282 ? 17.975 -21.720 -23.983 1.00 30.81 282 GLY A N 1
ATOM 2232 C CA . GLY A 1 282 ? 19.094 -21.144 -23.247 1.00 30.81 282 GLY A CA 1
ATOM 2233 C C . GLY A 1 282 ? 18.636 -20.020 -22.317 1.00 30.81 282 GLY A C 1
ATOM 2234 O O . GLY A 1 282 ? 18.284 -18.946 -22.780 1.00 30.81 282 GLY A O 1
ATOM 2235 N N . VAL A 1 283 ? 18.703 -20.285 -21.007 1.00 32.69 283 VAL A N 1
ATOM 2236 C CA . VAL A 1 283 ? 18.557 -19.343 -19.876 1.00 32.69 283 VAL A CA 1
ATOM 2237 C C . VAL A 1 283 ? 17.127 -18.854 -19.579 1.00 32.69 283 VAL A C 1
ATOM 2239 O O . VAL A 1 283 ? 16.604 -17.916 -20.171 1.00 32.69 283 VAL A O 1
ATOM 2242 N N . GLN A 1 284 ? 16.517 -19.473 -18.563 1.00 31.80 284 GLN A N 1
ATOM 2243 C CA . GLN A 1 284 ? 15.281 -19.010 -17.929 1.00 31.80 284 GLN A CA 1
ATOM 2244 C C . GLN A 1 284 ? 15.540 -17.709 -17.152 1.00 31.80 284 GLN A C 1
ATOM 2246 O O . GLN A 1 284 ? 16.172 -17.720 -16.097 1.00 31.80 284 GLN A O 1
ATOM 2251 N N . GLY A 1 285 ? 15.017 -16.594 -17.659 1.00 33.03 285 GLY A N 1
ATOM 2252 C CA . GLY A 1 285 ? 14.816 -15.355 -16.911 1.00 33.03 285 GLY A CA 1
ATOM 2253 C C . GLY A 1 285 ? 13.324 -15.036 -16.871 1.00 33.03 285 GLY A C 1
ATOM 2254 O O . GLY A 1 285 ? 12.685 -14.941 -17.915 1.00 33.03 285 GLY A O 1
ATOM 2255 N N . ALA A 1 286 ? 12.750 -14.903 -15.675 1.00 33.91 286 ALA A N 1
ATOM 2256 C CA . ALA A 1 286 ? 11.336 -14.585 -15.502 1.00 33.91 286 ALA A CA 1
ATOM 2257 C C . ALA A 1 286 ? 11.009 -13.196 -16.087 1.00 33.91 286 ALA A C 1
ATOM 2259 O O . ALA A 1 286 ? 11.435 -12.164 -15.560 1.00 33.91 286 ALA A O 1
ATOM 2260 N N . VAL A 1 287 ? 10.233 -13.163 -17.173 1.00 38.28 287 VAL A N 1
ATOM 2261 C CA . VAL A 1 287 ? 9.719 -11.924 -17.771 1.00 38.28 287 VAL A CA 1
ATOM 2262 C C . VAL A 1 287 ? 8.747 -11.282 -16.786 1.00 38.28 287 VAL A C 1
ATOM 2264 O O . VAL A 1 287 ? 7.725 -11.864 -16.431 1.00 38.28 287 VAL A O 1
ATOM 2267 N N . THR A 1 288 ? 9.081 -10.082 -16.308 1.00 40.53 288 THR A N 1
ATOM 2268 C CA . THR A 1 288 ? 8.252 -9.350 -15.345 1.00 40.53 288 THR A CA 1
ATOM 2269 C C . THR A 1 288 ? 7.602 -8.141 -16.031 1.00 40.53 288 THR A C 1
ATOM 2271 O O . THR A 1 288 ? 8.333 -7.260 -16.494 1.00 40.53 288 THR A O 1
ATOM 2274 N N . PRO A 1 289 ? 6.261 -8.052 -16.127 1.00 40.06 289 PRO A N 1
ATOM 2275 C CA . PRO A 1 289 ? 5.609 -6.951 -16.828 1.00 40.06 289 PRO A CA 1
ATOM 2276 C C . PRO A 1 289 ? 5.738 -5.630 -16.051 1.00 40.06 289 PRO A C 1
ATOM 2278 O O . PRO A 1 289 ? 5.359 -5.526 -14.883 1.00 40.06 289 PRO A O 1
ATOM 2281 N N . LYS A 1 290 ? 6.261 -4.595 -16.720 1.00 43.09 290 LYS A N 1
ATOM 2282 C CA . LYS A 1 290 ? 6.351 -3.216 -16.214 1.00 43.09 290 LYS A CA 1
ATOM 2283 C C . LYS A 1 290 ? 5.082 -2.446 -16.584 1.00 43.09 290 LYS A C 1
ATOM 2285 O O . LYS A 1 290 ? 5.030 -1.807 -17.631 1.00 43.09 290 LYS A O 1
ATOM 2290 N N . ALA A 1 291 ? 4.076 -2.487 -15.720 1.00 43.81 291 ALA A N 1
ATOM 2291 C CA . ALA A 1 291 ? 2.918 -1.606 -15.819 1.00 43.81 291 ALA A CA 1
ATOM 2292 C C . ALA A 1 291 ? 2.568 -1.048 -14.435 1.00 43.81 291 ALA A C 1
ATOM 2294 O O . ALA A 1 291 ? 2.215 -1.794 -13.521 1.00 43.81 291 ALA A O 1
ATOM 2295 N N . GLY A 1 292 ? 2.751 0.261 -14.275 1.00 42.22 292 GLY A N 1
ATOM 2296 C CA . GLY A 1 292 ? 2.427 1.001 -13.058 1.00 42.22 292 GLY A CA 1
ATOM 2297 C C . GLY A 1 292 ? 1.066 1.690 -13.148 1.00 42.22 292 GLY A C 1
ATOM 2298 O O . GLY A 1 292 ? 0.418 1.645 -14.188 1.00 42.22 292 GLY A O 1
ATOM 2299 N N . PHE A 1 293 ? 0.684 2.314 -12.034 1.00 35.03 293 PHE A N 1
ATOM 2300 C CA . PHE A 1 293 ? -0.538 3.100 -11.832 1.00 35.03 293 PHE A CA 1
ATOM 2301 C C . PHE A 1 293 ? -0.813 4.096 -12.969 1.00 35.03 293 PHE A C 1
ATOM 2303 O O . PHE A 1 293 ? 0.120 4.761 -13.435 1.00 35.03 293 PHE A O 1
ATOM 2310 N N . THR A 1 294 ? -2.081 4.273 -13.340 1.00 33.75 294 THR A N 1
ATOM 2311 C CA . THR A 1 294 ? -2.524 5.334 -14.255 1.00 33.75 294 THR A CA 1
ATOM 2312 C C . THR A 1 294 ? -3.193 6.467 -13.467 1.00 33.75 294 THR A C 1
ATOM 2314 O O . THR A 1 294 ? -3.830 6.258 -12.444 1.00 33.75 294 THR A O 1
ATOM 2317 N N . ASN A 1 295 ? -2.958 7.724 -13.860 1.00 32.12 295 ASN A N 1
ATOM 2318 C CA . ASN A 1 295 ? -3.519 8.893 -13.171 1.00 32.12 295 ASN A CA 1
ATOM 2319 C C . ASN A 1 295 ? -4.578 9.553 -14.062 1.00 32.12 295 ASN A C 1
ATOM 2321 O O . ASN A 1 295 ? -4.242 10.131 -15.096 1.00 32.12 295 ASN A O 1
ATOM 2325 N N . SER A 1 296 ? -5.836 9.558 -13.616 1.00 25.39 296 SER A N 1
ATOM 2326 C CA . SER A 1 296 ? -6.846 10.514 -14.078 1.00 25.39 296 SER A CA 1
ATOM 2327 C C . SER A 1 296 ? -6.679 11.840 -13.324 1.00 25.39 296 SER A C 1
ATOM 2329 O O . SER A 1 296 ? -6.678 11.864 -12.093 1.00 25.39 296 SER A O 1
ATOM 2331 N N . GLN A 1 297 ? -6.512 12.940 -14.060 1.00 29.00 297 GLN A N 1
ATOM 2332 C CA . GLN A 1 297 ? -6.269 14.278 -13.516 1.00 29.00 297 GLN A CA 1
ATOM 2333 C C . GLN A 1 297 ? -7.516 14.876 -12.845 1.00 29.00 297 GLN A C 1
ATOM 2335 O O . GLN A 1 297 ? -8.555 15.032 -13.480 1.00 29.00 297 GLN A O 1
ATOM 2340 N N . GLY A 1 298 ? -7.360 15.298 -11.589 1.00 24.11 298 GLY A N 1
ATOM 2341 C CA . GLY A 1 298 ? -8.197 16.292 -10.919 1.00 24.11 298 GLY A CA 1
ATOM 2342 C C . GLY A 1 298 ? -7.317 17.479 -10.536 1.00 24.11 298 GLY A C 1
ATOM 2343 O O . GLY A 1 298 ? -6.425 17.361 -9.700 1.00 24.11 298 GLY A O 1
ATOM 2344 N N . VAL A 1 299 ? -7.515 18.594 -11.230 1.00 26.19 299 VAL A N 1
ATOM 2345 C CA . VAL A 1 299 ? -6.803 19.867 -11.072 1.00 26.19 299 VAL A CA 1
ATOM 2346 C C . VAL A 1 299 ? -7.119 20.471 -9.703 1.00 26.19 299 VAL A C 1
ATOM 2348 O O . VAL A 1 299 ? -8.290 20.575 -9.377 1.00 26.19 299 VAL A O 1
ATOM 2351 N N . HIS A 1 300 ? -6.106 20.895 -8.938 1.00 26.23 300 HIS A N 1
ATOM 2352 C CA . HIS A 1 300 ? -6.026 22.229 -8.318 1.00 26.23 300 HIS A CA 1
ATOM 2353 C C . HIS A 1 300 ? -4.647 22.447 -7.668 1.00 26.23 300 HIS A C 1
ATOM 2355 O O . HIS A 1 300 ? -4.196 21.689 -6.814 1.00 26.23 300 HIS A O 1
ATOM 2361 N N . ASN A 1 301 ? -3.974 23.505 -8.126 1.00 24.45 301 ASN A N 1
ATOM 2362 C CA . ASN A 1 301 ? -2.686 24.000 -7.647 1.00 24.45 301 ASN A CA 1
ATOM 2363 C C . ASN A 1 301 ? -2.853 24.788 -6.344 1.00 24.45 301 ASN A C 1
ATOM 2365 O O . ASN A 1 301 ? -3.674 25.701 -6.328 1.00 24.45 301 ASN A O 1
ATOM 2369 N N . VAL A 1 302 ? -1.975 24.576 -5.358 1.00 23.70 302 VAL A N 1
ATOM 2370 C CA . VAL A 1 302 ? -1.472 25.651 -4.483 1.00 23.70 302 VAL A CA 1
ATOM 2371 C C . VAL A 1 302 ? 0.004 25.377 -4.173 1.00 23.70 302 VAL A C 1
ATOM 2373 O O . VAL A 1 302 ? 0.376 24.282 -3.756 1.00 23.70 302 VAL A O 1
ATOM 2376 N N . LEU A 1 303 ? 0.843 26.378 -4.447 1.00 23.69 303 LEU A N 1
ATOM 2377 C CA . LEU A 1 303 ? 2.269 26.422 -4.131 1.00 23.69 303 LEU A CA 1
ATOM 2378 C C . LEU A 1 303 ? 2.485 26.612 -2.626 1.00 23.69 303 LEU A C 1
ATOM 2380 O O . LEU A 1 303 ? 1.824 27.478 -2.066 1.00 23.69 303 LEU A O 1
ATOM 2384 N N . THR A 1 304 ? 3.521 25.987 -2.053 1.00 22.62 304 THR A N 1
ATOM 2385 C CA . THR A 1 304 ? 4.465 26.704 -1.171 1.00 22.62 304 THR A CA 1
ATOM 2386 C C . THR A 1 304 ? 5.800 25.973 -0.983 1.00 22.62 304 THR A C 1
ATOM 2388 O O . THR A 1 304 ? 5.893 24.754 -0.881 1.00 22.62 304 THR A O 1
ATOM 2391 N N . SER A 1 305 ? 6.824 26.821 -1.010 1.00 23.94 305 SER A N 1
ATOM 2392 C CA . SER A 1 305 ? 8.269 26.721 -0.789 1.00 23.94 305 SER A CA 1
ATOM 2393 C C . SER A 1 305 ? 8.861 25.601 0.076 1.00 23.94 305 SER A C 1
ATOM 2395 O O . SER A 1 305 ? 8.416 25.309 1.180 1.00 23.94 305 SER A O 1
ATOM 2397 N N . ASN A 1 306 ? 10.008 25.117 -0.411 1.00 23.69 306 ASN A N 1
ATOM 2398 C CA . ASN A 1 306 ? 11.023 24.355 0.310 1.00 23.69 306 ASN A CA 1
ATOM 2399 C C . ASN A 1 306 ? 11.691 25.185 1.416 1.00 23.69 306 ASN A C 1
ATOM 2401 O O . ASN A 1 306 ? 12.000 26.351 1.189 1.00 23.69 306 ASN A O 1
ATOM 2405 N N . ASN A 1 307 ? 12.060 24.528 2.518 1.00 26.70 307 ASN A N 1
ATOM 2406 C CA . ASN A 1 307 ? 13.378 24.690 3.133 1.00 26.70 307 ASN A CA 1
ATOM 2407 C C . ASN A 1 307 ? 13.768 23.399 3.862 1.00 26.70 307 ASN A C 1
ATOM 2409 O O . ASN A 1 307 ? 13.011 22.851 4.662 1.00 26.70 307 ASN A O 1
ATOM 2413 N N . ALA A 1 308 ? 14.951 22.898 3.517 1.00 22.16 308 ALA A N 1
ATOM 2414 C CA . ALA A 1 308 ? 15.579 21.723 4.088 1.00 22.16 308 ALA A CA 1
ATOM 2415 C C . ALA A 1 308 ? 16.643 22.175 5.089 1.00 22.16 308 ALA A C 1
ATOM 2417 O O . ALA A 1 308 ? 17.521 22.954 4.729 1.00 22.16 308 ALA A O 1
ATOM 2418 N N . TYR A 1 309 ? 16.600 21.632 6.303 1.00 27.00 309 TYR A N 1
ATOM 2419 C CA . TYR A 1 309 ? 17.768 21.545 7.171 1.00 27.00 309 TYR A CA 1
ATOM 2420 C C . TYR A 1 309 ? 17.832 20.140 7.761 1.00 27.00 309 TYR A C 1
ATOM 2422 O O . TYR A 1 309 ? 16.838 19.589 8.236 1.00 27.00 309 TYR A O 1
ATOM 2430 N N . ALA A 1 310 ? 19.015 19.555 7.624 1.00 22.36 310 ALA A N 1
ATOM 2431 C CA . ALA A 1 310 ? 19.382 18.220 8.049 1.00 22.36 310 ALA A CA 1
ATOM 2432 C C . ALA A 1 310 ? 19.947 18.219 9.482 1.00 22.36 310 ALA A C 1
ATOM 2434 O O . ALA A 1 310 ? 20.477 19.228 9.940 1.00 22.36 310 ALA A O 1
ATOM 2435 N N . MET A 1 311 ? 19.920 17.020 10.082 1.00 23.31 311 MET A N 1
ATOM 2436 C CA . MET A 1 311 ? 20.606 16.565 11.307 1.00 23.31 311 MET A CA 1
ATOM 2437 C C . MET A 1 311 ? 19.976 17.002 12.650 1.00 23.31 311 MET A C 1
ATOM 2439 O O . MET A 1 311 ? 19.506 18.117 12.793 1.00 23.31 311 MET A O 1
ATOM 2443 N N . ASN A 1 312 ? 19.857 16.161 13.684 1.00 25.97 312 ASN A N 1
ATOM 2444 C CA . ASN A 1 312 ? 20.785 15.142 14.170 1.00 25.97 312 ASN A CA 1
ATOM 2445 C C . ASN A 1 312 ? 20.088 13.925 14.789 1.00 25.97 312 ASN A C 1
ATOM 2447 O O . ASN A 1 312 ? 19.030 14.006 15.407 1.00 25.97 312 ASN A O 1
ATOM 2451 N N . ASN A 1 313 ? 20.787 12.809 14.648 1.00 24.36 313 ASN A N 1
ATOM 2452 C CA . ASN A 1 313 ? 20.575 11.541 15.310 1.00 24.36 313 ASN A CA 1
ATOM 2453 C C . ASN A 1 313 ? 21.127 11.648 16.745 1.00 24.36 313 ASN A C 1
ATOM 2455 O O . ASN A 1 313 ? 22.303 11.966 16.906 1.00 24.36 313 ASN A O 1
ATOM 2459 N N . LEU A 1 314 ? 20.328 11.358 17.772 1.00 25.09 314 LEU A N 1
ATOM 2460 C CA . LEU A 1 314 ? 20.841 10.977 19.090 1.00 25.09 314 LEU A CA 1
ATOM 2461 C C . LEU A 1 314 ? 19.926 9.910 19.685 1.00 25.09 314 LEU A C 1
ATOM 2463 O O . LEU A 1 314 ? 18.719 10.104 19.821 1.00 25.09 314 LEU A O 1
ATOM 2467 N N . GLY A 1 315 ? 20.530 8.764 19.987 1.00 22.83 315 GLY A N 1
ATOM 2468 C CA . GLY A 1 315 ? 19.876 7.634 20.621 1.00 22.83 315 GLY A CA 1
ATOM 2469 C C . GLY A 1 315 ? 19.569 7.872 22.097 1.00 22.83 315 GLY A C 1
ATOM 2470 O O . GLY A 1 315 ? 20.220 8.662 22.777 1.00 22.83 315 GLY A O 1
ATOM 2471 N N . GLY A 1 316 ? 18.596 7.112 22.586 1.00 23.17 316 GLY A N 1
ATOM 2472 C CA . GLY A 1 316 ? 18.300 6.934 23.999 1.00 23.17 316 GLY A CA 1
ATOM 2473 C C . GLY A 1 316 ? 17.620 5.583 24.185 1.00 23.17 316 GLY A C 1
ATOM 2474 O O . GLY A 1 316 ? 16.508 5.376 23.708 1.00 23.17 316 GLY A O 1
ATOM 2475 N N . ALA A 1 317 ? 18.334 4.652 24.812 1.00 21.81 317 ALA A N 1
ATOM 2476 C CA . ALA A 1 317 ? 17.830 3.361 25.263 1.00 21.81 317 ALA A CA 1
ATOM 2477 C C . ALA A 1 317 ? 17.227 3.476 26.677 1.00 21.81 317 ALA A C 1
ATOM 2479 O O . ALA A 1 317 ? 17.574 4.407 27.405 1.00 21.81 317 ALA A O 1
ATOM 2480 N N . ASN A 1 318 ? 16.464 2.437 27.063 1.00 25.23 318 ASN A N 1
ATOM 2481 C CA . ASN A 1 318 ? 15.972 2.064 28.409 1.00 25.23 318 ASN A CA 1
ATOM 2482 C C . ASN A 1 318 ? 14.582 2.613 28.805 1.00 25.23 318 ASN A C 1
ATOM 2484 O O . ASN A 1 318 ? 14.272 3.749 28.487 1.00 25.23 318 ASN A O 1
ATOM 2488 N N . GLN A 1 319 ? 13.700 1.935 29.556 1.00 26.36 319 GLN A N 1
ATOM 2489 C CA . GLN A 1 319 ? 13.525 0.546 30.026 1.00 26.36 319 GLN A CA 1
ATOM 2490 C C . GLN A 1 319 ? 12.197 0.484 30.839 1.00 26.36 319 GLN A C 1
ATOM 2492 O O . GLN A 1 319 ? 11.849 1.461 31.489 1.00 26.36 319 GLN A O 1
ATOM 2497 N N . PHE A 1 320 ? 11.562 -0.700 30.866 1.00 25.25 320 PHE A N 1
ATOM 2498 C CA . PHE A 1 320 ? 10.663 -1.294 31.889 1.00 25.25 320 PHE A CA 1
ATOM 2499 C C . PHE A 1 320 ? 9.280 -0.717 32.281 1.00 25.25 320 PHE A C 1
ATOM 2501 O O . PHE A 1 320 ? 9.116 0.450 32.611 1.00 25.25 320 PHE A O 1
ATOM 2508 N N . GLY A 1 321 ? 8.320 -1.652 32.423 1.00 24.77 321 GLY A N 1
ATOM 2509 C CA . GLY A 1 321 ? 7.107 -1.513 33.245 1.00 24.77 321 GLY A CA 1
ATOM 2510 C C . GLY A 1 321 ? 6.036 -2.588 32.987 1.00 24.77 321 GLY A C 1
ATOM 2511 O O . GLY A 1 321 ? 5.080 -2.333 32.268 1.00 24.77 321 GLY A O 1
ATOM 2512 N N . GLN A 1 322 ? 6.195 -3.793 33.554 1.00 26.02 322 GLN A N 1
ATOM 2513 C CA . GLN A 1 322 ? 5.166 -4.849 33.585 1.00 26.02 322 GLN A CA 1
ATOM 2514 C C . GLN A 1 322 ? 4.074 -4.550 34.627 1.00 26.02 322 GLN A C 1
ATOM 2516 O O . GLN A 1 322 ? 4.397 -4.066 35.709 1.00 26.02 322 GLN A O 1
ATOM 2521 N N . GLN A 1 323 ? 2.838 -5.000 34.378 1.00 26.84 323 GLN A N 1
ATOM 2522 C CA . GLN A 1 323 ? 1.973 -5.563 35.424 1.00 26.84 323 GLN A CA 1
ATOM 2523 C C . GLN A 1 323 ? 0.939 -6.534 34.834 1.00 26.84 323 GLN A C 1
ATOM 2525 O O . GLN A 1 323 ? 0.289 -6.253 33.830 1.00 26.84 323 GLN A O 1
ATOM 2530 N N . ALA A 1 324 ? 0.845 -7.702 35.471 1.00 21.45 324 ALA A N 1
ATOM 2531 C CA . ALA A 1 324 ? -0.040 -8.813 35.154 1.00 21.45 324 ALA A CA 1
ATOM 2532 C C . ALA A 1 324 ? -1.305 -8.785 36.031 1.00 21.45 324 ALA A C 1
ATOM 2534 O O . ALA A 1 324 ? -1.260 -8.334 37.174 1.00 21.45 324 ALA A O 1
ATOM 2535 N N . GLY A 1 325 ? -2.397 -9.357 35.520 1.00 23.64 325 GLY A N 1
ATOM 2536 C CA . GLY A 1 325 ? -3.613 -9.682 36.267 1.00 23.64 325 GLY A CA 1
ATOM 2537 C C . GLY A 1 325 ? -4.395 -10.790 35.556 1.00 23.64 325 GLY A C 1
ATOM 2538 O O . GLY A 1 325 ? -4.641 -10.713 34.358 1.00 23.64 325 GLY A O 1
ATOM 2539 N N . ILE A 1 326 ? -4.699 -11.847 36.307 1.00 23.17 326 ILE A N 1
ATOM 2540 C CA . ILE A 1 326 ? -5.120 -13.199 35.906 1.00 23.17 326 ILE A CA 1
ATOM 2541 C C . ILE A 1 326 ? -6.651 -13.343 35.991 1.00 23.17 326 ILE A C 1
ATOM 2543 O O . ILE A 1 326 ? -7.259 -12.797 36.907 1.00 23.17 326 ILE A O 1
ATOM 2547 N N . GLY A 1 327 ? -7.254 -14.164 35.120 1.00 22.03 327 GLY A N 1
ATOM 2548 C CA . GLY A 1 327 ? -8.617 -14.697 35.283 1.00 22.03 327 GLY A CA 1
ATOM 2549 C C . GLY A 1 327 ? -8.930 -15.830 34.292 1.00 22.03 327 GLY A C 1
ATOM 2550 O O . GLY A 1 327 ? -8.926 -15.613 33.088 1.00 22.03 327 GLY A O 1
ATOM 2551 N N . SER A 1 328 ? -9.146 -17.039 34.816 1.00 22.53 328 SER A N 1
ATOM 2552 C CA . SER A 1 328 ? -9.106 -18.360 34.157 1.00 22.53 328 SER A CA 1
ATOM 2553 C C . SER A 1 328 ? -10.425 -18.905 33.568 1.00 22.53 328 SER A C 1
ATOM 2555 O O . SER A 1 328 ? -11.502 -18.570 34.050 1.00 22.53 328 SER A O 1
ATOM 2557 N N . GLY A 1 329 ? -10.285 -19.914 32.683 1.00 23.02 329 GLY A N 1
ATOM 2558 C CA . GLY A 1 329 ? -11.205 -21.061 32.464 1.00 23.02 329 GLY A CA 1
ATOM 2559 C C . GLY A 1 329 ? -12.000 -21.016 31.145 1.00 23.02 329 GLY A C 1
ATOM 2560 O O . GLY A 1 329 ? -12.566 -19.984 30.833 1.00 23.02 329 GLY A O 1
ATOM 2561 N N . MET A 1 330 ? -12.135 -22.048 30.298 1.00 24.64 330 MET A N 1
ATOM 2562 C CA . MET A 1 330 ? -11.858 -23.495 30.340 1.00 24.64 330 MET A CA 1
ATOM 2563 C C . MET A 1 330 ? -11.735 -24.061 28.897 1.00 24.64 330 MET A C 1
ATOM 2565 O O . MET A 1 330 ? -12.126 -23.410 27.932 1.00 24.64 330 MET A O 1
ATOM 2569 N N . LEU A 1 331 ? -11.212 -25.288 28.763 1.00 21.56 331 LEU A N 1
ATOM 2570 C CA . LEU A 1 331 ? -10.912 -26.020 27.518 1.00 21.56 331 LEU A CA 1
ATOM 2571 C C . LEU A 1 331 ? -11.950 -27.118 27.155 1.00 21.56 331 LEU A C 1
ATOM 2573 O O . LEU A 1 331 ? -12.339 -27.893 28.023 1.00 21.56 331 LEU A O 1
ATOM 2577 N N . THR A 1 332 ? -12.179 -27.284 25.834 1.00 25.14 332 THR A N 1
ATOM 2578 C CA . THR A 1 332 ? -12.520 -28.510 25.033 1.00 25.14 332 THR A CA 1
ATOM 2579 C C . THR A 1 332 ? -13.944 -29.121 25.101 1.00 25.14 332 THR A C 1
ATOM 2581 O O . THR A 1 332 ? -14.589 -28.960 26.130 1.00 25.14 332 THR A O 1
ATOM 2584 N N . PRO A 1 333 ? -14.456 -29.845 24.053 1.00 28.58 333 PRO A N 1
ATOM 2585 C CA . PRO A 1 333 ? -13.714 -30.582 23.010 1.00 28.58 333 PRO A CA 1
ATOM 2586 C C . PRO A 1 333 ? -14.185 -30.485 21.533 1.00 28.58 333 PRO A C 1
ATOM 2588 O O . PRO A 1 333 ? -15.203 -29.902 21.178 1.00 28.58 333 PRO A O 1
ATOM 2591 N N . LEU A 1 334 ? -13.352 -31.108 20.688 1.00 24.89 334 LEU A N 1
ATOM 2592 C CA . LEU A 1 334 ? -13.449 -31.403 19.252 1.00 24.89 334 LEU A CA 1
ATOM 2593 C C . LEU A 1 334 ? -14.852 -31.778 18.739 1.00 24.89 334 LEU A C 1
ATOM 2595 O O . LEU A 1 334 ? -15.539 -32.605 19.332 1.00 24.89 334 LEU A O 1
ATOM 2599 N N . SER A 1 335 ? -15.215 -31.271 17.555 1.00 27.70 335 SER A N 1
ATOM 2600 C CA . SER A 1 335 ? -16.327 -31.786 16.745 1.00 27.70 335 SER A CA 1
ATOM 2601 C C . SER A 1 335 ? -15.931 -31.885 15.271 1.00 27.70 335 SER A C 1
ATOM 2603 O O . SER A 1 335 ? -15.504 -30.922 14.642 1.00 27.70 335 SER A O 1
ATOM 2605 N N . VAL A 1 336 ? -16.064 -33.105 14.760 1.00 25.25 336 VAL A N 1
ATOM 2606 C CA . VAL A 1 336 ? -15.803 -33.573 13.398 1.00 25.25 336 VAL A CA 1
ATOM 2607 C C . VAL A 1 336 ? -16.779 -32.917 12.416 1.00 25.25 336 VAL A C 1
ATOM 2609 O O . VAL A 1 336 ? -17.981 -33.170 12.480 1.00 25.25 336 VAL A O 1
ATOM 2612 N N . THR A 1 337 ? -16.292 -32.123 11.463 1.00 27.38 337 THR A N 1
ATOM 2613 C CA . THR A 1 337 ? -17.099 -31.679 10.319 1.00 27.38 337 THR A CA 1
ATOM 2614 C C . THR A 1 337 ? -17.139 -32.786 9.264 1.00 27.38 337 THR A C 1
ATOM 2616 O O . THR A 1 337 ? -16.207 -33.002 8.492 1.00 27.38 337 THR A O 1
ATOM 2619 N N . ARG A 1 338 ? -18.246 -33.538 9.246 1.00 32.28 338 ARG A N 1
ATOM 2620 C CA . ARG A 1 338 ? -18.599 -34.439 8.140 1.00 32.28 338 ARG A CA 1
ATOM 2621 C C . ARG A 1 338 ? -18.840 -33.595 6.885 1.00 32.28 338 ARG A C 1
ATOM 2623 O O . ARG A 1 338 ? -19.785 -32.814 6.841 1.00 32.28 338 ARG A O 1
ATOM 2630 N N . ASN A 1 339 ? -18.008 -33.795 5.867 1.00 40.12 339 ASN A N 1
ATOM 2631 C CA . ASN A 1 339 ? -18.256 -33.355 4.495 1.00 40.12 339 ASN A CA 1
ATOM 2632 C C . ASN A 1 339 ? -19.583 -33.963 4.007 1.00 40.12 339 ASN A C 1
ATOM 2634 O O . ASN A 1 339 ? -19.651 -35.160 3.726 1.00 40.12 339 ASN A O 1
ATOM 2638 N N . VAL A 1 340 ? -20.648 -33.165 3.923 1.00 43.22 340 VAL A N 1
ATOM 2639 C CA . VAL A 1 340 ? -21.890 -33.584 3.263 1.00 43.22 340 VAL A CA 1
ATOM 2640 C C . VAL A 1 340 ? -21.696 -33.356 1.768 1.00 43.22 340 VAL A C 1
ATOM 2642 O O . VAL A 1 340 ? -21.850 -32.243 1.277 1.00 43.22 340 VAL A O 1
ATOM 2645 N N . GLN A 1 341 ? -21.299 -34.405 1.045 1.00 54.31 341 GLN A N 1
ATOM 2646 C CA . GLN A 1 341 ? -21.282 -34.386 -0.417 1.00 54.31 341 GLN A CA 1
ATOM 2647 C C . GLN A 1 341 ? -22.723 -34.324 -0.935 1.00 54.31 341 GLN A C 1
ATOM 2649 O O . GLN A 1 341 ? -23.523 -35.235 -0.712 1.00 54.31 341 GLN A O 1
ATOM 2654 N N . THR A 1 342 ? -23.046 -33.231 -1.617 1.00 66.38 342 THR A N 1
ATOM 2655 C CA . THR A 1 342 ? -24.264 -33.072 -2.409 1.00 66.38 342 THR A CA 1
ATOM 2656 C C . THR A 1 342 ? -24.046 -33.661 -3.804 1.00 66.38 342 THR A C 1
ATOM 2658 O O . THR A 1 342 ? -22.966 -33.546 -4.390 1.00 66.38 342 THR A O 1
ATOM 2661 N N . CYS A 1 343 ? -25.059 -34.341 -4.342 1.00 73.19 343 CYS A N 1
ATOM 2662 C CA . CYS A 1 343 ? -25.000 -34.933 -5.673 1.00 73.19 343 CYS A CA 1
ATOM 2663 C C . CYS A 1 343 ? -24.904 -33.830 -6.734 1.00 73.19 343 CYS A C 1
ATOM 2665 O O . CYS A 1 343 ? -25.795 -32.992 -6.848 1.00 73.19 343 CYS A O 1
ATOM 2667 N N . SER A 1 344 ? -23.860 -33.855 -7.563 1.00 72.69 344 SER A N 1
ATOM 2668 C CA . SER A 1 344 ? -23.627 -32.850 -8.615 1.00 72.69 344 SER A CA 1
ATOM 2669 C C . SER A 1 344 ? -24.708 -32.837 -9.703 1.00 72.69 344 SER A C 1
ATOM 2671 O O . SER A 1 344 ? -24.800 -31.875 -10.455 1.00 72.69 344 SER A O 1
ATOM 2673 N N . GLY A 1 345 ? -25.495 -33.914 -9.814 1.00 73.12 345 GLY A N 1
ATOM 2674 C CA . GLY A 1 345 ? -26.548 -34.055 -10.820 1.00 73.12 345 GLY A CA 1
ATOM 2675 C C . GLY A 1 345 ? -27.903 -33.481 -10.398 1.00 73.12 345 GLY A C 1
ATOM 2676 O O . GLY A 1 345 ? -28.573 -32.867 -11.219 1.00 73.12 345 GLY A O 1
ATOM 2677 N N . CYS A 1 346 ? -28.317 -33.661 -9.137 1.00 81.81 346 CYS A N 1
ATOM 2678 C CA . CYS A 1 346 ? -29.645 -33.237 -8.655 1.00 81.81 346 CYS A CA 1
ATOM 2679 C C . CYS A 1 346 ? -29.614 -32.340 -7.406 1.00 81.81 346 CYS A C 1
ATOM 2681 O O . CYS A 1 346 ? -30.660 -31.914 -6.926 1.00 81.81 346 CYS A O 1
ATOM 2683 N N . GLY A 1 347 ? -28.435 -32.077 -6.840 1.00 70.25 347 GLY A N 1
ATOM 2684 C CA . GLY A 1 347 ? -28.252 -31.242 -5.652 1.00 70.25 347 GLY A CA 1
ATOM 2685 C C . GLY A 1 347 ? -28.656 -31.889 -4.324 1.00 70.25 347 GLY A C 1
ATOM 2686 O O . GLY A 1 347 ? -28.456 -31.277 -3.278 1.00 70.25 347 GLY A O 1
ATOM 2687 N N . SER A 1 348 ? -29.195 -33.113 -4.317 1.00 72.12 348 SER A N 1
ATOM 2688 C CA . SER A 1 348 ? -29.622 -33.785 -3.083 1.00 72.12 348 SER A CA 1
ATOM 2689 C C . SER A 1 348 ? -28.463 -34.483 -2.365 1.00 72.12 348 SER A C 1
ATOM 2691 O O . SER A 1 348 ? -27.526 -34.979 -2.990 1.00 72.12 348 SER A O 1
ATOM 2693 N N . SER A 1 349 ? -28.538 -34.544 -1.038 1.00 77.19 349 SER A N 1
ATOM 2694 C CA . SER A 1 349 ? -27.561 -35.231 -0.186 1.00 77.19 349 SER A CA 1
ATOM 2695 C C . SER A 1 349 ? -27.877 -36.728 -0.070 1.00 77.19 349 SER A C 1
ATOM 2697 O O . SER A 1 349 ? -29.037 -37.128 -0.145 1.00 77.19 349 SER A O 1
ATOM 2699 N N . GLY A 1 350 ? -26.861 -37.563 0.168 1.00 72.19 350 GLY A N 1
ATOM 2700 C CA . GLY A 1 350 ? -27.049 -38.989 0.488 1.00 72.19 350 GLY A CA 1
ATOM 2701 C C . GLY A 1 350 ? -26.802 -39.977 -0.658 1.00 72.19 350 GLY A C 1
ATOM 2702 O O . GLY A 1 350 ? -26.916 -41.179 -0.442 1.00 72.19 350 GLY A O 1
ATOM 2703 N N . HIS A 1 351 ? -26.421 -39.505 -1.848 1.00 77.06 351 HIS A N 1
ATOM 2704 C CA . HIS A 1 351 ? -25.947 -40.340 -2.958 1.00 77.06 351 HIS A CA 1
ATOM 2705 C C . HIS A 1 351 ? -24.941 -39.564 -3.825 1.00 77.06 351 HIS A C 1
ATOM 2707 O O . HIS A 1 351 ? -24.877 -38.336 -3.762 1.00 77.06 351 HIS A O 1
ATOM 2713 N N . ASN A 1 352 ? -24.137 -40.268 -4.626 1.00 74.75 352 ASN A N 1
ATOM 2714 C CA . ASN A 1 352 ? -23.216 -39.651 -5.586 1.00 74.75 352 ASN A CA 1
ATOM 2715 C C . ASN A 1 352 ? -23.854 -39.563 -6.987 1.00 74.75 352 ASN A C 1
ATOM 2717 O O . ASN A 1 352 ? -24.890 -40.169 -7.249 1.00 74.75 352 ASN A O 1
ATOM 2721 N N . SER A 1 353 ? -23.218 -38.839 -7.909 1.00 73.94 353 SER A N 1
ATOM 2722 C CA . SER A 1 353 ? -23.728 -38.629 -9.274 1.00 73.94 353 SER A CA 1
ATOM 2723 C C . SER A 1 353 ? -23.949 -39.915 -10.080 1.00 73.94 353 SER A C 1
ATOM 2725 O O . SER A 1 353 ? -24.762 -39.910 -11.000 1.00 73.94 353 SER A O 1
ATOM 2727 N N . GLN A 1 354 ? -23.275 -41.014 -9.727 1.00 70.81 354 GLN A N 1
ATOM 2728 C CA . GLN A 1 354 ? -23.444 -42.319 -10.374 1.00 70.81 354 GLN A CA 1
ATOM 2729 C C . GLN A 1 354 ? -24.727 -43.041 -9.937 1.00 70.81 354 GLN A C 1
ATOM 2731 O O . GLN A 1 354 ? -25.293 -43.788 -10.725 1.00 70.81 354 GLN A O 1
ATOM 2736 N N . ASN A 1 355 ? -25.215 -42.775 -8.722 1.00 65.56 355 ASN A N 1
ATOM 2737 C CA . ASN A 1 355 ? -26.425 -43.379 -8.157 1.00 65.56 355 ASN A CA 1
ATOM 2738 C C . ASN A 1 355 ? -27.588 -42.377 -8.087 1.00 65.56 355 ASN A C 1
ATOM 2740 O O . ASN A 1 355 ? -28.437 -42.463 -7.200 1.00 65.56 355 ASN A O 1
ATOM 2744 N N . CYS A 1 356 ? -27.603 -41.396 -8.993 1.00 71.75 356 CYS A N 1
ATOM 2745 C CA . CYS A 1 356 ? -28.648 -40.383 -9.051 1.00 71.75 356 CYS A CA 1
ATOM 2746 C C . CYS A 1 356 ? -29.961 -41.000 -9.567 1.00 71.75 356 CYS A C 1
ATOM 2748 O O . CYS A 1 356 ? -30.000 -41.437 -10.721 1.00 71.75 356 CYS A O 1
ATOM 2750 N N . PRO A 1 357 ? -31.051 -41.001 -8.774 1.00 67.12 357 PRO A N 1
ATOM 2751 C CA . PRO A 1 357 ? -32.339 -41.563 -9.193 1.00 67.12 357 PRO A CA 1
ATOM 2752 C C . PRO A 1 357 ? -32.924 -40.873 -10.435 1.00 67.12 357 PRO A C 1
ATOM 2754 O O . PRO A 1 357 ? -33.738 -41.456 -11.141 1.00 67.12 357 PRO A O 1
ATOM 2757 N N . SER A 1 358 ? -32.480 -39.646 -10.727 1.00 62.38 358 SER A N 1
ATOM 2758 C CA . SER A 1 358 ? -32.889 -38.853 -11.893 1.00 62.38 358 SER A CA 1
ATOM 2759 C C . SER A 1 358 ? -32.141 -39.214 -13.189 1.00 62.38 358 SER A C 1
ATOM 2761 O O . SER A 1 358 ? -32.348 -38.562 -14.208 1.00 62.38 358 SER A O 1
ATOM 2763 N N . GLY A 1 359 ? -31.237 -40.202 -13.162 1.00 52.00 359 GLY A N 1
ATOM 2764 C CA . GLY A 1 359 ? -30.334 -40.540 -14.269 1.00 52.00 359 GLY A CA 1
ATOM 2765 C C . GLY A 1 359 ? -30.774 -41.679 -15.195 1.00 52.00 359 GLY A C 1
ATOM 2766 O O . GLY A 1 359 ? -29.977 -42.081 -16.040 1.00 52.00 359 GLY A O 1
ATOM 2767 N N . MET A 1 360 ? -31.987 -42.227 -15.063 1.00 43.94 360 MET A N 1
ATOM 2768 C CA . MET A 1 360 ? -32.376 -43.439 -15.806 1.00 43.94 360 MET A CA 1
ATOM 2769 C C . MET A 1 360 ? -32.877 -43.245 -17.250 1.00 43.94 360 MET A C 1
ATOM 2771 O O . MET A 1 360 ? -33.123 -44.248 -17.908 1.00 43.94 360 MET A O 1
ATOM 2775 N N . ASP A 1 361 ? -32.914 -42.027 -17.804 1.00 39.62 361 ASP A N 1
ATOM 2776 C CA . ASP A 1 361 ? -33.315 -41.795 -19.209 1.00 39.62 361 ASP A CA 1
ATOM 2777 C C . ASP A 1 361 ? -32.186 -41.237 -20.090 1.00 39.62 361 ASP A C 1
ATOM 2779 O O . ASP A 1 361 ? -32.271 -40.163 -20.687 1.00 39.62 361 ASP A O 1
ATOM 2783 N N . ARG A 1 362 ? -31.098 -42.001 -20.221 1.00 34.16 362 ARG A N 1
ATOM 2784 C CA . ARG A 1 362 ? -30.200 -41.884 -21.381 1.00 34.16 362 ARG A CA 1
ATOM 2785 C C . ARG A 1 362 ? -29.801 -43.265 -21.891 1.00 34.16 362 ARG A C 1
ATOM 2787 O O . ARG A 1 362 ? -28.753 -43.791 -21.530 1.00 34.16 362 ARG A O 1
ATOM 2794 N N . GLN A 1 363 ? -30.624 -43.825 -22.776 1.00 33.06 363 GLN A N 1
ATOM 2795 C CA . GLN A 1 363 ? -30.177 -44.847 -23.724 1.00 33.06 363 GLN A CA 1
ATOM 2796 C C . GLN A 1 363 ? -29.799 -44.211 -25.071 1.00 33.06 363 GLN A C 1
ATOM 2798 O O . GLN A 1 363 ? -30.404 -43.244 -25.531 1.00 33.06 363 GLN A O 1
ATOM 2803 N N . GLN A 1 364 ? -28.731 -44.757 -25.648 1.00 32.66 364 GLN A N 1
ATOM 2804 C CA . GLN A 1 364 ? -28.134 -44.466 -26.954 1.00 32.66 364 GLN A CA 1
ATOM 2805 C C . GLN A 1 364 ? -29.010 -44.975 -28.136 1.00 32.66 364 GLN A C 1
ATOM 2807 O O . GLN A 1 364 ? -30.034 -45.611 -27.899 1.00 32.66 364 GLN A O 1
ATOM 2812 N N . PRO A 1 365 ? -28.662 -44.678 -29.410 1.00 43.47 365 PRO A N 1
ATOM 2813 C CA . PRO A 1 365 ? -29.636 -44.472 -30.483 1.00 43.47 365 PRO A CA 1
ATOM 2814 C C . PRO A 1 365 ? -30.025 -45.749 -31.240 1.00 43.47 365 PRO A C 1
ATOM 2816 O O . PRO A 1 365 ? -29.189 -46.615 -31.488 1.00 43.47 365 PRO A O 1
ATOM 2819 N N . SER A 1 366 ? -31.270 -45.808 -31.724 1.00 27.72 366 SER A N 1
ATOM 2820 C CA . SER A 1 366 ? -31.648 -46.674 -32.848 1.00 27.72 366 SER A CA 1
ATOM 2821 C C . SER A 1 366 ? -32.863 -46.138 -33.630 1.00 27.72 366 SER A C 1
ATOM 2823 O O . SER A 1 366 ? -33.893 -45.792 -33.071 1.00 27.72 366 SER A O 1
ATOM 2825 N N . SER A 1 367 ? -32.654 -46.020 -34.944 1.00 29.17 367 SER A N 1
ATOM 2826 C CA . SER A 1 367 ? -33.542 -46.360 -36.068 1.00 29.17 367 SER A CA 1
ATOM 2827 C C . SER A 1 367 ? -35.061 -46.096 -35.999 1.00 29.17 367 SER A C 1
ATOM 2829 O O . SER A 1 367 ? -35.799 -46.859 -35.394 1.00 29.17 367 SER A O 1
ATOM 2831 N N . GLY A 1 368 ? -35.527 -45.176 -36.857 1.00 27.36 368 GLY A N 1
ATOM 2832 C CA . GLY A 1 368 ? -36.635 -45.442 -37.793 1.00 27.36 368 GLY A CA 1
ATOM 2833 C C . GLY A 1 368 ? -38.087 -45.158 -37.366 1.00 27.36 368 GLY A C 1
ATOM 2834 O O . GLY A 1 368 ? -38.677 -45.926 -36.628 1.00 27.36 368 GLY A O 1
ATOM 2835 N N . GLY A 1 369 ? -38.691 -44.156 -38.025 1.00 26.12 369 GLY A N 1
ATOM 2836 C CA . GLY A 1 369 ? -40.037 -44.232 -38.626 1.00 26.12 369 GLY A CA 1
ATOM 2837 C C . GLY A 1 369 ? -41.292 -44.097 -37.743 1.00 26.12 369 GLY A C 1
ATOM 2838 O O . GLY A 1 369 ? -41.473 -44.819 -36.777 1.00 26.12 369 GLY A O 1
ATOM 2839 N N . GLY A 1 370 ? -42.248 -43.281 -38.214 1.00 26.56 370 GLY A N 1
ATOM 2840 C CA . GLY A 1 370 ? -43.684 -43.582 -38.065 1.00 26.56 370 GLY A CA 1
ATOM 2841 C C . GLY A 1 370 ? -44.521 -42.711 -37.117 1.00 26.56 370 GLY A C 1
ATOM 2842 O O . GLY A 1 370 ? -44.590 -42.964 -35.928 1.00 26.56 370 GLY A O 1
ATOM 2843 N N . LEU A 1 371 ? -45.201 -41.726 -37.716 1.00 29.17 371 LEU A N 1
ATOM 2844 C CA . LEU A 1 371 ? -46.618 -41.333 -37.574 1.00 29.17 371 LEU A CA 1
ATOM 2845 C C . LEU A 1 371 ? -47.413 -41.495 -36.245 1.00 29.17 371 LEU A C 1
ATOM 2847 O O . LEU A 1 371 ? -47.521 -42.564 -35.658 1.00 29.17 371 LEU A O 1
ATOM 2851 N N . THR A 1 372 ? -48.198 -40.430 -36.000 1.00 29.44 372 THR A N 1
ATOM 2852 C CA . THR A 1 372 ? -49.544 -40.331 -35.372 1.00 29.44 372 THR A CA 1
ATOM 2853 C C . THR A 1 372 ? -49.715 -40.410 -33.845 1.00 29.44 372 THR A C 1
ATOM 2855 O O . THR A 1 372 ? -49.740 -41.480 -33.262 1.00 29.44 372 THR A O 1
ATOM 2858 N N . GLY A 1 373 ? -49.972 -39.232 -33.251 1.00 28.38 373 GLY A N 1
ATOM 2859 C CA . GLY A 1 373 ? -51.231 -38.845 -32.582 1.00 28.38 373 GLY A CA 1
ATOM 2860 C C . GLY A 1 373 ? -51.705 -39.590 -31.325 1.00 28.38 373 GLY A C 1
ATOM 2861 O O . GLY A 1 373 ? -52.043 -40.761 -31.402 1.00 28.38 373 GLY A O 1
ATOM 2862 N N . ILE A 1 374 ? -51.907 -38.851 -30.221 1.00 29.52 374 ILE A N 1
ATOM 2863 C CA . ILE A 1 374 ? -53.216 -38.596 -29.567 1.00 29.52 374 ILE A CA 1
ATOM 2864 C C . ILE A 1 374 ? -53.025 -37.755 -28.282 1.00 29.52 374 ILE A C 1
ATOM 2866 O O . ILE A 1 374 ? -52.099 -37.958 -27.504 1.00 29.52 374 ILE A O 1
ATOM 2870 N N . ASN A 1 375 ? -53.936 -36.791 -28.112 1.00 30.47 375 ASN A N 1
ATOM 2871 C CA . ASN A 1 375 ? -54.175 -35.924 -26.950 1.00 30.47 375 ASN A CA 1
ATOM 2872 C C . ASN A 1 375 ? -54.566 -36.691 -25.673 1.00 30.47 375 ASN A C 1
ATOM 2874 O O . ASN A 1 375 ? -55.246 -37.702 -25.778 1.00 30.47 375 ASN A O 1
ATOM 2878 N N . TYR A 1 376 ? -54.283 -36.126 -24.489 1.00 30.34 376 TYR A N 1
ATOM 2879 C CA . TYR A 1 376 ? -55.274 -35.685 -23.477 1.00 30.34 376 TYR A CA 1
ATOM 2880 C C . TYR A 1 376 ? -54.571 -35.216 -22.186 1.00 30.34 376 TYR A C 1
ATOM 2882 O O . TYR A 1 376 ? -53.709 -35.914 -21.664 1.00 30.34 376 TYR A O 1
ATOM 2890 N N . GLY A 1 377 ? -55.032 -34.091 -21.619 1.00 27.88 377 GLY A N 1
ATOM 2891 C CA . GLY A 1 377 ? -55.034 -33.882 -20.161 1.00 27.88 377 GLY A CA 1
ATOM 2892 C C . GLY A 1 377 ? -54.205 -32.717 -19.616 1.00 27.88 377 GLY A C 1
ATOM 2893 O O . GLY A 1 377 ? -53.065 -32.893 -19.207 1.00 27.88 377 GLY A O 1
ATOM 2894 N N . SER A 1 378 ? -54.823 -31.539 -19.547 1.00 32.09 378 SER A N 1
ATOM 2895 C CA . SER A 1 378 ? -54.326 -30.316 -18.907 1.00 32.09 378 SER A CA 1
ATOM 2896 C C . SER A 1 378 ? -54.310 -30.394 -17.373 1.00 32.09 378 SER A C 1
ATOM 2898 O O . SER A 1 378 ? -55.349 -30.723 -16.810 1.00 32.09 378 SER A O 1
ATOM 2900 N N . THR A 1 379 ? -53.241 -29.909 -16.717 1.00 29.17 379 THR A N 1
ATOM 2901 C CA . THR A 1 379 ? -53.339 -29.158 -15.442 1.00 29.17 379 THR A CA 1
ATOM 2902 C C . THR A 1 379 ? -52.157 -28.189 -15.273 1.00 29.17 379 THR A C 1
ATOM 2904 O O . THR A 1 379 ? -51.036 -28.467 -15.683 1.00 29.17 379 THR A O 1
ATOM 2907 N N . ALA A 1 380 ? -52.458 -27.021 -14.708 1.00 33.81 380 ALA A N 1
ATOM 2908 C CA . ALA A 1 380 ? -51.704 -25.772 -14.720 1.00 33.81 380 ALA A CA 1
ATOM 2909 C C . ALA A 1 380 ? -50.395 -25.732 -13.903 1.00 33.81 380 ALA A C 1
ATOM 2911 O O . ALA A 1 380 ? -50.292 -26.338 -12.839 1.00 33.81 380 ALA A O 1
ATOM 2912 N N . GLY A 1 381 ? -49.453 -24.887 -14.346 1.00 31.61 381 GLY A N 1
ATOM 2913 C CA . GLY A 1 381 ? -48.309 -24.445 -13.542 1.00 31.61 381 GLY A CA 1
ATOM 2914 C C . GLY A 1 381 ? -47.301 -23.582 -14.312 1.00 31.61 381 GLY A C 1
ATOM 2915 O O . GLY A 1 381 ? -46.420 -24.119 -14.965 1.00 31.61 381 GLY A O 1
ATOM 2916 N N . ASN A 1 382 ? -47.435 -22.252 -14.215 1.00 35.16 382 ASN A N 1
ATOM 2917 C CA . ASN A 1 382 ? -46.425 -21.213 -14.493 1.00 35.16 382 ASN A CA 1
ATOM 2918 C C . ASN A 1 382 ? -45.452 -21.428 -15.675 1.00 35.16 382 ASN A C 1
ATOM 2920 O O . ASN A 1 382 ? -44.315 -21.866 -15.506 1.00 35.16 382 ASN A O 1
ATOM 2924 N N . THR A 1 383 ? -45.842 -20.950 -16.857 1.00 35.53 383 THR A N 1
ATOM 2925 C CA . THR A 1 383 ? -44.921 -20.647 -17.961 1.00 35.53 383 THR A CA 1
ATOM 2926 C C . THR A 1 383 ? -43.967 -19.517 -17.560 1.00 35.53 383 THR A C 1
ATOM 2928 O O . THR A 1 383 ? -44.328 -18.339 -17.605 1.00 35.53 383 THR A O 1
ATOM 2931 N N . ARG A 1 384 ? -42.731 -19.870 -17.182 1.00 47.56 384 ARG A N 1
ATOM 2932 C CA . ARG A 1 384 ? -41.576 -18.972 -17.323 1.00 47.56 384 ARG A CA 1
ATOM 2933 C C . ARG A 1 384 ? -41.462 -18.630 -18.807 1.00 47.56 384 ARG A C 1
ATOM 2935 O O . ARG A 1 384 ? -41.368 -19.524 -19.637 1.00 47.56 384 ARG A O 1
ATOM 2942 N N . SER A 1 385 ? -41.538 -17.349 -19.139 1.00 54.75 385 SER A N 1
ATOM 2943 C CA . SER A 1 385 ? -41.371 -16.868 -20.504 1.00 54.75 385 SER A CA 1
ATOM 2944 C C . SER A 1 385 ? -39.932 -17.120 -20.966 1.00 54.75 385 SER A C 1
ATOM 2946 O O . SER A 1 385 ? -39.012 -16.510 -20.418 1.00 54.75 385 SER A O 1
ATOM 2948 N N . ASP A 1 386 ? -39.749 -17.979 -21.971 1.00 57.25 386 ASP A N 1
ATOM 2949 C CA . ASP A 1 386 ? -38.490 -18.198 -22.703 1.00 57.25 386 ASP A CA 1
ATOM 2950 C C . ASP A 1 386 ? -38.153 -16.980 -23.586 1.00 57.25 386 ASP A C 1
ATOM 2952 O O . ASP A 1 386 ? -38.086 -17.055 -24.814 1.00 57.25 386 ASP A O 1
ATOM 2956 N N . LEU A 1 387 ? -38.011 -15.811 -22.960 1.00 80.81 387 LEU A N 1
ATOM 2957 C CA . LEU A 1 387 ? -37.635 -14.564 -23.615 1.00 80.81 387 LEU A CA 1
ATOM 2958 C C . LEU A 1 387 ? -36.205 -14.200 -23.225 1.00 80.81 387 LEU A C 1
ATOM 2960 O O . LEU A 1 387 ? -35.831 -14.230 -22.051 1.00 80.81 387 LEU A O 1
ATOM 2964 N N . CYS A 1 388 ? -35.403 -13.819 -24.218 1.00 75.44 388 CYS A N 1
ATOM 2965 C CA . CYS A 1 388 ? -34.045 -13.340 -23.992 1.00 75.44 388 CYS A CA 1
ATOM 2966 C C . CYS A 1 388 ? -34.058 -12.107 -23.074 1.00 75.44 388 CYS A C 1
ATOM 2968 O O . CYS A 1 388 ? -34.674 -11.092 -23.397 1.00 75.44 388 CYS A O 1
ATOM 2970 N N . PHE A 1 389 ? -33.311 -12.155 -21.967 1.00 69.12 389 PHE A N 1
ATOM 2971 C CA . PHE A 1 389 ? -33.329 -11.126 -20.915 1.00 69.12 389 PHE A CA 1
ATOM 2972 C C . PHE A 1 389 ? -32.880 -9.728 -21.386 1.00 69.12 389 PHE A C 1
ATOM 2974 O O . PHE A 1 389 ? -33.105 -8.733 -20.704 1.00 69.12 389 PHE A O 1
ATOM 2981 N N . LYS A 1 390 ? -32.236 -9.636 -22.556 1.00 71.44 390 LYS A N 1
ATOM 2982 C CA . LYS A 1 390 ? -31.693 -8.381 -23.092 1.00 71.44 390 LYS A CA 1
ATOM 2983 C C . LYS A 1 390 ? -32.611 -7.694 -24.108 1.00 71.44 390 LYS A C 1
ATOM 2985 O O . LYS A 1 390 ? -32.541 -6.478 -24.245 1.00 71.44 390 LYS A O 1
ATOM 2990 N N . CYS A 1 391 ? -33.446 -8.447 -24.827 1.00 83.94 391 CYS A N 1
ATOM 2991 C CA . CYS A 1 391 ? -34.304 -7.911 -25.898 1.00 83.94 391 CYS A CA 1
ATOM 2992 C C . CYS A 1 391 ? -35.771 -8.361 -25.831 1.00 83.94 391 CYS A C 1
ATOM 2994 O O . CYS A 1 391 ? -36.586 -7.896 -26.623 1.00 83.94 391 CYS A O 1
ATOM 2996 N N . ASN A 1 392 ? -36.110 -9.235 -24.885 1.00 75.62 392 ASN A N 1
ATOM 2997 C CA . ASN A 1 392 ? -37.455 -9.725 -24.608 1.00 75.62 392 ASN A CA 1
ATOM 2998 C C . ASN A 1 392 ? -38.164 -10.394 -25.809 1.00 75.62 392 ASN A C 1
ATOM 3000 O O . ASN A 1 392 ? -39.383 -10.306 -25.933 1.00 75.62 392 ASN A O 1
ATOM 3004 N N . GLN A 1 393 ? -37.403 -11.055 -26.693 1.00 79.69 393 GLN A N 1
ATOM 3005 C CA . GLN A 1 393 ? -37.903 -11.847 -27.831 1.00 79.69 393 GLN A CA 1
ATOM 3006 C C . GLN A 1 393 ? -37.644 -13.355 -27.611 1.00 79.69 393 GLN A C 1
ATOM 3008 O O . GLN A 1 393 ? -36.632 -13.690 -26.981 1.00 79.69 393 GLN A O 1
ATOM 3013 N N . PRO A 1 394 ? -38.519 -14.259 -28.103 1.00 80.81 394 PRO A N 1
ATOM 3014 C CA . PRO A 1 394 ? -38.330 -15.710 -28.003 1.00 80.81 394 PRO A CA 1
ATOM 3015 C C . PRO A 1 394 ? -37.460 -16.267 -29.143 1.00 80.81 394 PRO A C 1
ATOM 3017 O O . PRO A 1 394 ? -37.378 -15.666 -30.212 1.00 80.81 394 PRO A O 1
ATOM 3020 N N . GLY A 1 395 ? -36.873 -17.454 -28.949 1.00 68.62 395 GLY A N 1
ATOM 3021 C CA . GLY A 1 395 ? -36.272 -18.246 -30.039 1.00 68.62 395 GLY A CA 1
ATOM 3022 C C . GLY A 1 395 ? -34.771 -18.055 -30.286 1.00 68.62 395 GLY A C 1
ATOM 3023 O O . GLY A 1 395 ? -34.318 -18.295 -31.405 1.00 68.62 395 GLY A O 1
ATOM 3024 N N . HIS A 1 396 ? -34.017 -17.643 -29.265 1.00 53.69 396 HIS A N 1
ATOM 3025 C CA . HIS A 1 396 ? -32.550 -17.640 -29.272 1.00 53.69 396 HIS A CA 1
ATOM 3026 C C . HIS A 1 396 ? -31.958 -18.768 -28.437 1.00 53.69 396 HIS A C 1
ATOM 3028 O O . HIS A 1 396 ? -32.567 -19.097 -27.394 1.00 53.69 396 HIS A O 1
#

Solvent-accessible surface area (backbone atoms only — not comparable to full-atom values): 25046 Å² total; per-residue (Å²): 134,87,50,62,40,67,52,71,50,65,55,68,66,50,36,68,58,56,38,60,78,62,45,79,90,69,81,72,87,78,49,75,47,77,43,69,54,46,78,43,69,80,83,32,36,37,37,33,55,48,96,74,35,46,78,39,76,62,55,95,47,72,68,51,52,55,50,50,54,44,34,73,77,52,48,78,80,52,75,60,49,66,45,39,58,88,49,97,73,76,84,60,77,58,42,51,46,56,64,47,46,44,64,76,68,52,57,10,46,92,92,35,75,36,63,34,29,33,69,30,22,30,74,44,76,45,74,92,46,36,59,44,49,16,36,76,50,70,53,93,95,35,77,54,64,46,70,40,45,76,71,82,83,68,31,32,37,20,82,89,76,73,44,71,32,77,68,68,39,47,38,32,49,28,39,31,34,34,34,44,102,67,38,71,48,67,34,36,21,36,50,74,22,38,29,57,62,68,72,50,58,43,50,57,59,48,38,35,49,75,71,68,59,36,59,65,63,46,48,50,56,62,57,70,46,41,72,45,51,27,42,30,34,32,40,27,30,58,44,74,56,94,89,38,83,38,83,42,36,32,35,74,36,49,41,77,60,54,67,69,63,50,48,55,53,52,48,54,53,50,51,55,54,58,63,54,73,77,57,87,93,80,80,97,69,88,86,65,66,83,74,74,90,83,84,87,90,78,90,81,90,81,88,82,83,88,85,89,84,82,86,82,90,79,88,83,85,89,82,90,84,88,86,88,86,87,88,88,89,86,85,87,83,90,80,87,82,77,83,80,61,53,12,86,77,79,63,48,70,88,46,50,62,90,68,40,88,88,62,83,87,74,81,83,91,81,84,83,87,83,87,82,89,84,88,87,86,90,82,91,81,81,86,76,77,75,41,43,93,87,78,71,47,66,89,126

Secondary structure (DSSP, 8-state):
--SEE-EEE--THIIIIIHHHT-GGG-----EEEESPEEE-TTS-EEE--TT-EEEES--SHHHHHHHHHIIIIITT---EESS---TTTTS--EE--HHHHHHTTTT-TT--EEEEEEEEEEEEESTTSEEEE---EETTEE--PBPEE-SSS-EEETTTTEEES--EEEEEEEEEEEETTEEEEEEEEHHHHHHHHSS-HHHHHIIIIIS--HHHHHHHHHTTTT-EEEEEEEEEEEEETTEEEEEEEEEEEEE--HHHHHHHHHHHHHHHHHHTTS-------------------------------------------------------------PBPTTT--BSS-GGG-GGG---PPP---------------------B-TTT--B--

Radius of gyration: 32.32 Å; Cα contacts (8 Å, |Δi|>4): 527; chains: 1; bounding box: 93×78×75 Å

Mean predicted aligned error: 20.36 Å

Nearest PDB structures (foldseek):
  4gop-assembly2_Z  TM=7.427E-01  e=3.125E-24  Mycosarcoma maydis
  8rk2-assembly1_A  TM=9.447E-01  e=6.749E-17  Homo sapiens
  1l1o-assembly1_C  TM=9.481E-01  e=2.065E-16  Homo sapiens
  1l1o-assembly1_F  TM=9.426E-01  e=1.811E-14  Homo sapiens
  6i52-assembly1_C  TM=8.435E-01  e=2.242E-13  Saccharomyces cerevisiae S288C

Sequence (396 aa):
MSGRSVEVTFWGNFCDIEGQQLQCDSGLNPILALRGARINDFNGKSVNTISTTQLRINPDFPDAERLRQWYITEGKTAACVSLSREMPNSGRVDVRKTIAQIKAENLGRLDKTDCIIVKAAILEVRTDTLYYPACPLMLNEKPCNKKVIQNGDGTWHCERCDKSSENCEYKYAVTFNIQDHTGTTYATAFQEASEQIFGRPAQEIFSIRNVNQDDALFTEIIEGVRWYQYLFKLRVREETFNDEPRLKCSIDKAEKLDPSEESRILLGVIDSMLDGLGSSPGVQGAVTPKAGFTNSQGVHNVLTSNNAYAMNNLGGANQFGQQAGIGSGMLTPLSVTRNVQTCSGCGSSGHNSQNCPSGMDRQQPSSGGGLTGINYGSTAGNTRSDLCFKCNQPGH

pLDDT: mean 73.11, std 25.94, range [21.45, 98.19]

Organism: Arundo donax (NCBI:txid35708)

InterPro domains:
  IPR001878 Zinc finger, CCHC-type [PS50158] (343-358)
  IPR012340 Nucleic acid-binding, OB-fold [G3DSA:2.40.50.140] (1-81)
  IPR012340 Nucleic acid-binding, OB-fold [G3DSA:2.40.50.140] (82-273)
  IPR012340 Nucleic acid-binding, OB-fold [SSF50249] (2-77)
  IPR012340 Nucleic acid-binding, OB-fold [SSF50249] (96-273)
  IPR013955 Replication factor A, C-terminal [PF08646] (117-265)
  IPR031657 Replication protein A, OB domain [PF16900] (1-58)
  IPR047192 Replication factor A, C-terminal, eukaryotes [cd04476] (99-272)